Protein AF-A0A9D1PY89-F1 (afdb_monomer)

Sequence (549 aa):
MPAEILEFEKPDEWYIRRSAMWSRRGELSKSLLYAYMTKKDSREARLCKATALYESGNLSPALRMLLPLRAAGDRGGDMYALIVKVLHDMTRFVSAAYFMREAIACGAFPFADGMNEPDDRSSYLRMYNEIRGAYPDNKFASDAPSLLYVLEHTRFGTDESLAAEMLFDDHDFAGSEIMFKATGVLTSDKLVPPLAYKLIETCHGALSDSGDIPRPDVMSALAVALHAAGEEDEARKTAELLAEQELPDDDTDLIKVIAALLSLDMGDEARYFLDELCAIQPTPLVLTIAAEAEINSGDRDAARDRLARCLTVDPDNTVAKYLLKKTASKRMGKAEYSPDLPNKVVRGMYGRVAELIATGRQDDDPASTNETVRYILSRGNISAAVYLAEDGPASGVAEEVFLDYLTDIEGLPSLKRTILYNMFMKKKNDIPLYSFGYVTARAGAHIRGVTETELAAYRYALATYYVYCKEGADIDKVWEDCVGAFRALDISPSDSRTGAAVILALCNADLKCAGMDRSVLYVGSDEKEAGRIVGEVKKYFARKSGGKK

Structure (mmCIF, N/CA/C/O backbone):
data_AF-A0A9D1PY89-F1
#
_entry.id   AF-A0A9D1PY89-F1
#
loop_
_atom_site.group_PDB
_atom_site.id
_atom_site.type_symbol
_atom_site.label_atom_id
_atom_site.label_alt_id
_atom_site.label_comp_id
_atom_site.label_asym_id
_atom_site.label_entity_id
_atom_site.label_seq_id
_atom_site.pdbx_PDB_ins_code
_atom_site.Cartn_x
_atom_site.Cartn_y
_atom_site.Cartn_z
_atom_site.occupancy
_atom_site.B_iso_or_equiv
_atom_site.auth_seq_id
_atom_site.auth_comp_id
_atom_site.auth_asym_id
_atom_site.auth_atom_id
_atom_site.pdbx_PDB_model_num
ATOM 1 N N . MET A 1 1 ? 10.701 -13.874 -34.762 1.00 36.81 1 MET A N 1
ATOM 2 C CA . MET A 1 1 ? 9.355 -14.444 -34.524 1.00 36.81 1 MET A CA 1
ATOM 3 C C . MET A 1 1 ? 8.352 -13.674 -35.373 1.00 36.81 1 MET A C 1
ATOM 5 O O . MET A 1 1 ? 8.531 -12.465 -35.478 1.00 36.81 1 MET A O 1
ATOM 9 N N . PRO A 1 2 ? 7.364 -14.312 -36.025 1.00 37.66 2 PRO A N 1
ATOM 10 C CA . PRO A 1 2 ? 6.300 -13.571 -36.700 1.00 37.66 2 PRO A CA 1
ATOM 11 C C . PRO A 1 2 ? 5.544 -12.715 -35.673 1.00 37.66 2 PRO A C 1
ATOM 13 O O . PRO A 1 2 ? 5.316 -13.165 -34.551 1.00 37.66 2 PRO A O 1
ATOM 16 N N . ALA A 1 3 ? 5.194 -11.481 -36.039 1.00 49.41 3 ALA A N 1
ATOM 17 C CA . ALA A 1 3 ? 4.361 -10.621 -35.207 1.00 49.41 3 ALA A CA 1
ATOM 18 C C . ALA A 1 3 ? 2.976 -11.275 -35.062 1.00 49.41 3 ALA A C 1
ATOM 20 O O . ALA A 1 3 ? 2.198 -11.306 -36.015 1.00 49.41 3 ALA A O 1
ATOM 21 N N . GLU A 1 4 ? 2.693 -11.867 -33.901 1.00 64.38 4 GLU A N 1
ATOM 22 C CA . GLU A 1 4 ? 1.376 -12.438 -33.619 1.00 64.38 4 GLU A CA 1
ATOM 23 C C . GLU A 1 4 ? 0.360 -11.305 -33.428 1.00 64.38 4 GLU A C 1
ATOM 25 O O . GLU A 1 4 ? 0.535 -10.420 -32.589 1.00 64.38 4 GLU A O 1
ATOM 30 N N . ILE A 1 5 ? -0.693 -11.330 -34.247 1.00 68.12 5 ILE A N 1
ATOM 31 C CA . ILE A 1 5 ? -1.754 -10.321 -34.278 1.00 68.12 5 ILE A CA 1
ATOM 32 C C . ILE A 1 5 ? -2.636 -10.489 -33.035 1.00 68.12 5 ILE A C 1
ATOM 34 O O . ILE A 1 5 ? -3.103 -11.592 -32.748 1.00 68.12 5 ILE A O 1
ATOM 38 N N . LEU A 1 6 ? -2.883 -9.395 -32.309 1.00 71.38 6 LEU A N 1
ATOM 39 C CA . LEU A 1 6 ? -3.877 -9.366 -31.235 1.00 71.38 6 LEU A CA 1
ATOM 40 C C . LEU A 1 6 ? -5.269 -9.627 -31.824 1.00 71.38 6 LEU A C 1
ATOM 42 O O . LEU A 1 6 ? -5.711 -8.919 -32.729 1.00 71.38 6 LEU A O 1
ATOM 46 N N . GLU A 1 7 ? -5.960 -10.647 -31.318 1.00 78.06 7 GLU A N 1
ATOM 47 C CA . GLU A 1 7 ? -7.310 -10.981 -31.768 1.00 78.06 7 GLU A CA 1
ATOM 48 C C . GLU A 1 7 ? -8.363 -10.334 -30.863 1.00 78.06 7 GLU A C 1
ATOM 50 O O . GLU A 1 7 ? -8.335 -10.488 -29.641 1.00 78.06 7 GLU A O 1
ATOM 55 N N . PHE A 1 8 ? -9.326 -9.653 -31.484 1.00 81.31 8 PHE A N 1
ATOM 56 C CA . PHE A 1 8 ? -10.421 -8.954 -30.814 1.00 81.31 8 PHE A CA 1
ATOM 57 C C . PHE A 1 8 ? -11.760 -9.677 -31.029 1.00 81.31 8 PHE A C 1
ATOM 59 O O . PHE A 1 8 ? -11.855 -10.654 -31.773 1.00 81.31 8 PHE A O 1
ATOM 66 N N . GLU A 1 9 ? -12.806 -9.186 -30.357 1.00 86.06 9 GLU A N 1
ATOM 67 C CA . GLU A 1 9 ? -14.201 -9.641 -30.509 1.00 86.06 9 GLU A CA 1
ATOM 68 C C . GLU A 1 9 ? -14.460 -11.123 -30.186 1.00 86.06 9 GLU A C 1
ATOM 70 O O . GLU A 1 9 ? -15.436 -11.720 -30.638 1.00 86.06 9 GLU A O 1
ATOM 75 N N . LYS A 1 10 ? -13.618 -11.721 -29.344 1.00 92.06 10 LYS A N 1
ATOM 76 C CA . LYS A 1 10 ? -13.784 -13.094 -28.856 1.00 92.06 10 LYS A CA 1
ATOM 77 C C . LYS A 1 10 ? -14.672 -13.158 -27.599 1.00 92.06 10 LYS A C 1
ATOM 79 O O . LYS A 1 10 ? -14.885 -12.128 -26.952 1.00 92.06 10 LYS A O 1
ATOM 84 N N . PRO A 1 11 ? -15.221 -14.339 -27.256 1.00 92.38 11 PRO A N 1
ATOM 85 C CA . PRO A 1 11 ? -15.918 -14.546 -25.986 1.00 92.38 11 PRO A CA 1
ATOM 86 C C . PRO A 1 11 ? -14.934 -14.636 -24.805 1.00 92.38 11 PRO A C 1
ATOM 88 O O . PRO A 1 11 ? -13.759 -14.961 -24.990 1.00 92.38 11 PRO A O 1
ATOM 91 N N . ASP A 1 12 ? -15.417 -14.392 -23.585 1.00 92.44 12 ASP A N 1
ATOM 92 C CA . ASP A 1 12 ? -14.575 -14.316 -22.380 1.00 92.44 12 ASP A CA 1
ATOM 93 C C . ASP A 1 12 ? -13.802 -15.614 -22.107 1.00 92.44 12 ASP A C 1
ATOM 95 O O . ASP A 1 12 ? -12.630 -15.557 -21.743 1.00 92.44 12 ASP A O 1
ATOM 99 N N . GLU A 1 13 ? -14.375 -16.791 -22.380 1.00 94.69 13 GLU A N 1
ATOM 100 C CA . GLU A 1 13 ? -13.685 -18.076 -22.193 1.00 94.69 13 GLU A CA 1
ATOM 101 C C . GLU A 1 13 ? -12.453 -18.212 -23.104 1.00 94.69 13 GLU A C 1
ATOM 103 O O . GLU A 1 13 ? -11.519 -18.965 -22.816 1.00 94.69 13 GLU A O 1
ATOM 108 N N . TRP A 1 14 ? -12.438 -17.519 -24.245 1.00 94.69 14 TRP A N 1
ATOM 109 C CA . TRP A 1 14 ? -11.259 -17.450 -25.105 1.00 94.69 14 TRP A CA 1
ATOM 110 C C . TRP A 1 14 ? -10.195 -16.529 -24.500 1.00 94.69 14 TRP A C 1
ATOM 112 O O . TRP A 1 14 ? -9.035 -16.934 -24.412 1.00 94.69 14 TRP A O 1
ATOM 122 N N . TYR A 1 15 ? -10.587 -15.343 -24.022 1.00 94.94 15 TYR A N 1
ATOM 123 C CA . TYR A 1 15 ? -9.668 -14.382 -23.404 1.00 94.94 15 TYR A CA 1
ATOM 124 C C . TYR A 1 15 ? -9.028 -14.919 -22.126 1.00 94.94 15 TYR A C 1
ATOM 126 O O . TYR A 1 15 ? -7.812 -14.826 -21.978 1.00 94.94 15 TYR A O 1
ATOM 134 N N . ILE A 1 16 ? -9.810 -15.574 -21.266 1.00 95.25 16 ILE A N 1
ATOM 135 C CA . ILE A 1 16 ? -9.321 -16.220 -20.041 1.00 95.25 16 ILE A CA 1
ATOM 136 C C . ILE A 1 16 ? -8.262 -17.278 -20.382 1.00 95.25 16 ILE A C 1
ATOM 138 O O . ILE A 1 16 ? -7.162 -17.279 -19.828 1.00 95.25 16 ILE A O 1
ATOM 142 N N . ARG A 1 17 ? -8.540 -18.146 -21.367 1.00 94.75 17 ARG A N 1
ATOM 143 C CA . ARG A 1 17 ? -7.570 -19.156 -21.824 1.00 94.75 17 ARG A CA 1
ATOM 144 C C . ARG A 1 17 ? -6.317 -18.535 -22.433 1.00 94.75 17 ARG A C 1
ATOM 146 O O . ARG A 1 17 ? -5.228 -19.083 -22.252 1.00 94.75 17 ARG A O 1
ATOM 153 N N . ARG A 1 18 ? -6.446 -17.418 -23.157 1.00 94.56 18 ARG A N 1
ATOM 154 C CA . ARG A 1 18 ? -5.289 -16.714 -23.719 1.00 94.56 18 ARG A CA 1
ATOM 155 C C . ARG A 1 18 ? -4.444 -16.042 -22.654 1.00 94.56 18 ARG A C 1
ATOM 157 O O . ARG A 1 18 ? -3.231 -16.218 -22.705 1.00 94.56 18 ARG A O 1
ATOM 164 N N . SER A 1 19 ? -5.058 -15.361 -21.693 1.00 94.19 19 SER A N 1
ATOM 165 C CA . SER A 1 19 ? -4.365 -14.768 -20.548 1.00 94.19 19 SER A CA 1
ATOM 166 C C . SER A 1 19 ? -3.511 -15.822 -19.826 1.00 94.19 19 SER A C 1
ATOM 168 O O . SER A 1 19 ? -2.286 -15.708 -19.796 1.00 94.19 19 SER A O 1
ATOM 170 N N . ALA A 1 20 ? -4.114 -16.951 -19.435 1.00 93.56 20 ALA A N 1
ATOM 171 C CA . ALA A 1 20 ? -3.406 -18.053 -18.776 1.00 93.56 20 ALA A CA 1
ATOM 172 C C . ALA A 1 20 ? -2.299 -18.703 -19.634 1.00 93.56 20 ALA A C 1
ATOM 174 O O . ALA A 1 20 ? -1.344 -19.279 -19.112 1.00 93.56 20 ALA A O 1
ATOM 175 N N . MET A 1 21 ? -2.413 -18.681 -20.965 1.00 94.00 21 MET A N 1
ATOM 176 C CA . MET A 1 21 ? -1.333 -19.160 -21.834 1.00 94.00 21 MET A CA 1
ATOM 177 C C . MET A 1 21 ? -0.145 -18.192 -21.838 1.00 94.00 21 MET A C 1
ATOM 179 O O . MET A 1 21 ? 0.995 -18.641 -21.759 1.00 94.00 21 MET A O 1
ATOM 183 N N . TRP A 1 22 ? -0.396 -16.888 -21.956 1.00 92.19 22 TRP A N 1
ATOM 184 C CA . TRP A 1 22 ? 0.674 -15.891 -21.966 1.00 92.19 22 TRP A CA 1
ATOM 185 C C . TRP A 1 22 ? 1.386 -15.806 -20.627 1.00 92.19 22 TRP A C 1
ATOM 187 O O . TRP A 1 22 ? 2.610 -15.725 -20.611 1.00 92.19 22 TRP A O 1
ATOM 197 N N . SER A 1 23 ? 0.638 -15.931 -19.530 1.00 91.06 23 SER A N 1
ATOM 198 C CA . SER A 1 23 ? 1.220 -16.022 -18.195 1.00 91.06 23 SER A CA 1
ATOM 199 C C . SER A 1 23 ? 2.211 -17.187 -18.076 1.00 91.06 23 SER A C 1
ATOM 201 O O . SER A 1 23 ? 3.372 -16.980 -17.746 1.00 91.06 23 SER A O 1
ATOM 203 N N . ARG A 1 24 ? 1.828 -18.394 -18.522 1.00 91.44 24 ARG A N 1
ATOM 204 C CA . ARG A 1 24 ? 2.723 -19.572 -18.572 1.00 91.44 24 ARG A CA 1
ATOM 205 C C . ARG A 1 24 ? 3.983 -19.395 -19.421 1.00 91.44 24 ARG A C 1
ATOM 207 O O . ARG A 1 24 ? 4.936 -20.148 -19.252 1.00 91.44 24 ARG A O 1
ATOM 214 N N . ARG A 1 25 ? 3.972 -18.459 -20.370 1.00 89.56 25 ARG A N 1
ATOM 215 C CA . ARG A 1 25 ? 5.129 -18.118 -21.213 1.00 89.56 25 ARG A CA 1
ATOM 216 C C . ARG A 1 25 ? 5.984 -17.001 -20.621 1.00 89.56 25 ARG A C 1
ATOM 218 O O . ARG A 1 25 ? 6.987 -16.648 -21.227 1.00 89.56 25 ARG A O 1
ATOM 225 N N . GLY A 1 26 ? 5.563 -16.419 -19.503 1.00 84.75 26 GLY A N 1
ATOM 226 C CA . GLY A 1 26 ? 6.211 -15.264 -18.907 1.00 84.75 26 GLY A CA 1
ATOM 227 C C . GLY A 1 26 ? 5.860 -13.922 -19.530 1.00 84.75 26 GLY A C 1
ATOM 228 O O . GLY A 1 26 ? 6.437 -12.904 -19.173 1.00 84.75 26 GLY A O 1
ATOM 229 N N . GLU A 1 27 ? 4.916 -13.881 -20.468 1.00 87.31 27 GLU A N 1
ATOM 230 C CA . GLU A 1 27 ? 4.575 -12.656 -21.191 1.00 87.31 27 GLU A CA 1
ATOM 231 C C . GLU A 1 27 ? 3.452 -11.909 -20.457 1.00 87.31 27 GLU A C 1
ATOM 233 O O . GLU A 1 27 ? 2.311 -11.809 -20.923 1.00 87.31 27 GLU A O 1
ATOM 238 N N . LEU A 1 28 ? 3.785 -11.396 -19.270 1.00 86.25 28 LEU A N 1
ATOM 239 C CA . LEU A 1 28 ? 2.840 -10.864 -18.280 1.00 86.25 28 LEU A CA 1
ATOM 240 C C . LEU A 1 28 ? 2.050 -9.653 -18.794 1.00 86.25 28 LEU A C 1
ATOM 242 O O . LEU A 1 28 ? 0.839 -9.574 -18.593 1.00 86.25 28 LEU A O 1
ATOM 246 N N . SER A 1 29 ? 2.687 -8.764 -19.564 1.00 82.94 29 SER A N 1
ATOM 247 C CA . SER A 1 29 ? 1.995 -7.633 -20.205 1.00 82.94 29 SER A CA 1
ATOM 248 C C . SER A 1 29 ? 0.890 -8.093 -21.170 1.00 82.94 29 SER A C 1
ATOM 250 O O . SER A 1 29 ? -0.189 -7.501 -21.214 1.00 82.94 29 SER A O 1
ATOM 252 N N . LYS A 1 30 ? 1.111 -9.185 -21.920 1.00 87.25 30 LYS A N 1
ATOM 253 C CA . LYS A 1 30 ? 0.075 -9.766 -22.791 1.00 87.25 30 LYS A CA 1
ATOM 254 C C . LYS A 1 30 ? -0.987 -10.494 -21.977 1.00 87.25 30 LYS A C 1
ATOM 256 O O . LYS A 1 30 ? -2.167 -10.391 -22.307 1.00 87.25 30 LYS A O 1
ATOM 261 N N . SER A 1 31 ? -0.587 -11.205 -20.922 1.00 91.06 31 SER A N 1
ATOM 262 C CA . SER A 1 31 ? -1.520 -11.854 -19.994 1.00 91.06 31 SER A CA 1
ATOM 263 C C . SER A 1 31 ? -2.537 -10.856 -19.432 1.00 91.06 31 SER A C 1
ATOM 265 O O . SER A 1 31 ? -3.744 -11.099 -19.530 1.00 91.06 31 SER A O 1
ATOM 267 N N . LEU A 1 32 ? -2.050 -9.711 -18.937 1.00 89.94 32 LEU A N 1
ATOM 268 C CA . LEU A 1 32 ? -2.864 -8.599 -18.451 1.00 89.94 32 LEU A CA 1
ATOM 269 C C . LEU A 1 32 ? -3.794 -8.069 -19.538 1.00 89.94 32 LEU A C 1
ATOM 271 O O . LEU A 1 32 ? -5.003 -8.019 -19.327 1.00 89.94 32 LEU A O 1
ATOM 275 N N . LEU A 1 33 ? -3.259 -7.738 -20.718 1.00 88.81 33 LEU A N 1
ATOM 276 C CA . LEU A 1 33 ? -4.064 -7.216 -21.822 1.00 88.81 33 LEU A CA 1
ATOM 277 C C . LEU A 1 33 ? -5.269 -8.121 -22.116 1.00 88.81 33 LEU A C 1
ATOM 279 O O . LEU A 1 33 ? -6.405 -7.654 -22.121 1.00 88.81 33 LEU A O 1
ATOM 283 N N . TYR A 1 34 ? -5.042 -9.426 -22.288 1.00 92.25 34 TYR A N 1
ATOM 284 C CA . TYR A 1 34 ? -6.128 -10.368 -22.557 1.00 92.25 34 TYR A CA 1
ATOM 285 C C . TYR A 1 34 ? -7.099 -10.520 -21.381 1.00 92.25 34 TYR A C 1
ATOM 287 O O . TYR A 1 34 ? -8.301 -10.644 -21.614 1.00 92.25 34 TYR A O 1
ATOM 295 N N . ALA A 1 35 ? -6.631 -10.462 -20.132 1.00 93.19 35 ALA A N 1
ATOM 296 C CA . ALA A 1 35 ? -7.520 -10.492 -18.972 1.00 93.19 35 ALA A CA 1
ATOM 297 C C . ALA A 1 35 ? -8.470 -9.279 -18.955 1.00 93.19 35 ALA A C 1
ATOM 299 O O . ALA A 1 35 ? -9.673 -9.433 -18.725 1.00 93.19 35 ALA A O 1
ATOM 300 N N . TYR A 1 36 ? -7.968 -8.084 -19.279 1.00 90.75 36 TYR A N 1
ATOM 301 C CA . TYR A 1 36 ? -8.766 -6.855 -19.344 1.00 90.75 36 TYR A CA 1
ATOM 302 C C . TYR A 1 36 ? -9.699 -6.779 -20.561 1.00 90.75 36 TYR A C 1
ATOM 304 O O . TYR A 1 36 ? -10.671 -6.027 -20.529 1.00 90.75 36 TYR A O 1
ATOM 312 N N . MET A 1 37 ? -9.479 -7.596 -21.595 1.00 91.00 37 MET A N 1
ATOM 313 C CA . MET A 1 37 ? -10.398 -7.719 -22.737 1.00 91.00 37 MET A CA 1
ATOM 314 C C . MET A 1 37 ? -11.678 -8.507 -22.422 1.00 91.00 37 MET A C 1
ATOM 316 O O . MET A 1 37 ? -12.607 -8.504 -23.236 1.00 91.00 37 MET A O 1
ATOM 320 N N . THR A 1 38 ? -11.756 -9.167 -21.261 1.00 91.19 38 THR A N 1
ATOM 321 C CA . THR A 1 38 ? -12.995 -9.816 -20.811 1.00 91.19 38 THR A CA 1
ATOM 322 C C . THR A 1 38 ? -14.087 -8.776 -20.546 1.00 91.19 38 THR A C 1
ATOM 324 O O . THR A 1 38 ? -13.868 -7.756 -19.884 1.00 91.19 38 THR A O 1
ATOM 327 N N . LYS A 1 39 ? -15.275 -9.028 -21.101 1.00 85.31 39 LYS A N 1
ATOM 328 C CA . LYS A 1 39 ? -16.380 -8.062 -21.162 1.00 85.31 39 LYS A CA 1
ATOM 329 C C . LYS A 1 39 ? -17.374 -8.225 -20.023 1.00 85.31 39 LYS A C 1
ATOM 331 O O . LYS A 1 39 ? -17.983 -7.239 -19.613 1.00 85.31 39 LYS A O 1
ATOM 336 N N . LYS A 1 40 ? -17.600 -9.456 -19.554 1.00 83.25 40 LYS A N 1
ATOM 337 C CA . LYS A 1 40 ? -18.542 -9.713 -18.465 1.00 83.25 40 LYS A CA 1
ATOM 338 C C . LYS A 1 40 ? -17.882 -9.480 -17.122 1.00 83.25 40 LYS A C 1
ATOM 340 O O . LYS A 1 40 ? -16.696 -9.721 -16.924 1.00 83.25 40 LYS A O 1
ATOM 345 N N . ASP A 1 41 ? -18.723 -9.114 -16.172 1.00 85.00 41 ASP A N 1
ATOM 346 C CA . ASP A 1 41 ? -18.362 -9.003 -14.770 1.00 85.00 41 ASP A CA 1
ATOM 347 C C . ASP A 1 41 ? -18.603 -10.331 -14.024 1.00 85.00 41 ASP A C 1
ATOM 349 O O . ASP A 1 41 ? -19.161 -10.366 -12.929 1.00 85.00 41 ASP A O 1
ATOM 353 N N . SER A 1 42 ? -18.271 -11.457 -14.671 1.00 91.50 42 SER A N 1
ATOM 354 C CA . SER A 1 42 ? -18.442 -12.785 -14.076 1.00 91.50 42 SER A CA 1
ATOM 355 C C . SER A 1 42 ? -17.345 -13.071 -13.052 1.00 91.50 42 SER A C 1
ATOM 357 O O . SER A 1 42 ? -16.268 -12.467 -13.076 1.00 91.50 42 SER A O 1
ATOM 359 N N . ARG A 1 43 ? -17.600 -14.044 -12.173 1.00 93.81 43 ARG A N 1
ATOM 360 C CA . ARG A 1 43 ? -16.621 -14.539 -11.201 1.00 93.81 43 ARG A CA 1
ATOM 361 C C . ARG A 1 43 ? -15.310 -14.942 -11.881 1.00 93.81 43 ARG A C 1
ATOM 363 O O . ARG A 1 43 ? -14.239 -14.532 -11.451 1.00 93.81 43 ARG A O 1
ATOM 370 N N . GLU A 1 44 ? -15.397 -15.703 -12.968 1.00 94.00 44 GLU A N 1
ATOM 371 C CA . GLU A 1 44 ? -14.249 -16.210 -13.727 1.00 94.00 44 GLU A CA 1
ATOM 372 C C . GLU A 1 44 ? -13.459 -15.078 -14.386 1.00 94.00 44 GLU A C 1
ATOM 374 O O . GLU A 1 44 ? -12.231 -15.094 -14.368 1.00 94.00 44 GLU A O 1
ATOM 379 N N . ALA A 1 45 ? -14.150 -14.076 -14.940 1.00 93.44 45 ALA A N 1
ATOM 380 C CA . ALA A 1 45 ? -13.505 -12.915 -15.542 1.00 93.44 45 ALA A CA 1
ATOM 381 C C . ALA A 1 45 ? -12.762 -12.078 -14.489 1.00 93.44 45 ALA A C 1
ATOM 383 O O . ALA A 1 45 ? -11.607 -11.706 -14.703 1.00 93.44 45 ALA A O 1
ATOM 384 N N . ARG A 1 46 ? -13.380 -11.833 -13.324 1.00 94.00 46 ARG A N 1
ATOM 385 C CA . ARG A 1 46 ? -12.737 -11.126 -12.203 1.00 94.00 46 ARG A CA 1
ATOM 386 C C . ARG A 1 46 ? -11.534 -11.891 -11.656 1.00 94.00 46 ARG A C 1
ATOM 388 O O . ARG A 1 46 ? -10.475 -11.294 -11.487 1.00 94.00 46 ARG A O 1
ATOM 395 N N . LEU A 1 47 ? -11.661 -13.203 -11.445 1.00 95.56 47 LEU A N 1
ATOM 396 C CA . LEU A 1 47 ? -10.544 -14.040 -10.999 1.00 95.56 47 LEU A CA 1
ATOM 397 C C . LEU A 1 47 ? -9.412 -14.091 -12.024 1.00 95.56 47 LEU A C 1
ATOM 399 O O . LEU A 1 47 ? -8.249 -14.032 -11.636 1.00 95.56 47 LEU A O 1
ATOM 403 N N . CYS A 1 48 ? -9.722 -14.131 -13.322 1.00 95.44 48 CYS A N 1
ATOM 404 C CA . CYS A 1 48 ? -8.711 -14.054 -14.375 1.00 95.44 48 CYS A CA 1
ATOM 405 C C . CYS A 1 48 ? -7.928 -12.734 -14.314 1.00 95.44 48 CYS A C 1
ATOM 407 O O . CYS A 1 48 ? -6.701 -12.757 -14.393 1.00 95.44 48 CYS A O 1
ATOM 409 N N . LYS A 1 49 ? -8.614 -11.594 -14.150 1.00 95.31 49 LYS A N 1
ATOM 410 C CA . LYS A 1 49 ? -7.958 -10.283 -14.002 1.00 95.31 49 LYS A CA 1
ATOM 411 C C . LYS A 1 49 ? -7.106 -10.223 -12.737 1.00 95.31 49 LYS A C 1
ATOM 413 O O . LYS A 1 49 ? -5.938 -9.863 -12.824 1.00 95.31 49 LYS A O 1
ATOM 418 N N . ALA A 1 50 ? -7.651 -10.645 -11.597 1.00 95.94 50 ALA A N 1
ATOM 419 C CA . ALA A 1 50 ? -6.922 -10.676 -10.332 1.00 95.94 50 ALA A CA 1
ATOM 420 C C . ALA A 1 50 ? -5.677 -11.575 -10.396 1.00 95.94 50 ALA A C 1
ATOM 422 O O . ALA A 1 50 ? -4.623 -11.194 -9.900 1.00 95.94 50 ALA A O 1
ATOM 423 N N . THR A 1 51 ? -5.776 -12.737 -11.051 1.00 96.31 51 THR A N 1
ATOM 424 C CA . THR A 1 51 ? -4.644 -13.659 -11.237 1.00 96.31 51 THR A CA 1
ATOM 425 C C . THR A 1 51 ? -3.562 -13.024 -12.105 1.00 96.31 51 THR A C 1
ATOM 427 O O . THR A 1 51 ? -2.401 -13.015 -11.716 1.00 96.31 51 THR A O 1
ATOM 430 N N . ALA A 1 52 ? -3.935 -12.423 -13.240 1.00 94.88 52 ALA A N 1
ATOM 431 C CA . ALA A 1 52 ? -2.974 -11.754 -14.114 1.00 94.88 52 ALA A CA 1
ATOM 432 C C . ALA A 1 52 ? -2.295 -10.555 -13.425 1.00 94.88 52 ALA A C 1
ATOM 434 O O . ALA A 1 52 ? -1.105 -10.319 -13.633 1.00 94.88 52 ALA A O 1
ATOM 435 N N . LEU A 1 53 ? -3.023 -9.811 -12.585 1.00 95.44 53 LEU A N 1
ATOM 436 C CA . LEU A 1 53 ? -2.462 -8.739 -11.757 1.00 95.44 53 LEU A CA 1
ATOM 437 C C . LEU A 1 53 ? -1.485 -9.287 -10.714 1.00 95.44 53 LEU A C 1
ATOM 439 O O . LEU A 1 53 ? -0.362 -8.804 -10.623 1.00 95.44 53 LEU A O 1
ATOM 443 N N . TYR A 1 54 ? -1.867 -10.335 -9.988 1.00 95.69 54 TYR A N 1
ATOM 444 C CA . TYR A 1 54 ? -0.996 -10.994 -9.018 1.00 95.69 54 TYR A CA 1
ATOM 445 C C . TYR A 1 54 ? 0.313 -11.491 -9.651 1.00 95.69 54 TYR A C 1
ATOM 447 O O . TYR A 1 54 ? 1.401 -11.158 -9.184 1.00 95.69 54 TYR A O 1
ATOM 455 N N . GLU A 1 55 ? 0.214 -12.233 -10.756 1.00 93.31 55 GLU A N 1
ATOM 456 C CA . GLU A 1 55 ? 1.368 -12.821 -11.448 1.00 93.31 55 GLU A CA 1
ATOM 457 C C . GLU A 1 55 ? 2.310 -11.760 -12.044 1.00 93.31 55 GLU A C 1
ATOM 459 O O . GLU A 1 55 ? 3.487 -12.042 -12.245 1.00 93.31 55 GLU A O 1
ATOM 464 N N . SER A 1 56 ? 1.812 -10.542 -12.294 1.00 91.25 56 SER A N 1
ATOM 465 C CA . SER A 1 56 ? 2.574 -9.391 -12.810 1.00 91.25 56 SER A CA 1
ATOM 466 C C . SER A 1 56 ? 3.065 -8.415 -11.737 1.00 91.25 56 SER A C 1
ATOM 468 O O . SER A 1 56 ? 3.509 -7.318 -12.070 1.00 91.25 56 SER A O 1
ATOM 470 N N . GLY A 1 57 ? 2.950 -8.786 -10.459 1.00 91.75 57 GLY A N 1
ATOM 471 C CA . GLY A 1 57 ? 3.404 -7.971 -9.331 1.00 91.75 57 GLY A CA 1
ATOM 472 C C . GLY A 1 57 ? 2.475 -6.810 -8.960 1.00 91.75 57 GLY A C 1
ATOM 473 O O . GLY A 1 57 ? 2.817 -5.984 -8.119 1.00 91.75 57 GLY A O 1
ATOM 474 N N . ASN A 1 58 ? 1.272 -6.751 -9.534 1.00 93.56 58 ASN A N 1
ATOM 475 C CA . ASN A 1 58 ? 0.264 -5.725 -9.269 1.00 93.56 58 ASN A CA 1
ATOM 476 C C . ASN A 1 58 ? -0.602 -6.090 -8.056 1.00 93.56 58 ASN A C 1
ATOM 478 O O . ASN A 1 58 ? -1.807 -6.328 -8.178 1.00 93.56 58 ASN A O 1
ATOM 482 N N . LEU A 1 59 ? 0.032 -6.147 -6.882 1.00 94.50 59 LEU A N 1
ATOM 483 C CA . LEU A 1 59 ? -0.547 -6.716 -5.662 1.00 94.50 59 LEU A CA 1
ATOM 484 C C . LEU A 1 59 ? -1.788 -5.953 -5.162 1.00 94.50 59 LEU A C 1
ATOM 486 O O . LEU A 1 59 ? -2.851 -6.557 -5.012 1.00 94.50 59 LEU A O 1
ATOM 490 N N . SER A 1 60 ? -1.705 -4.630 -4.976 1.00 91.88 60 SER A N 1
ATOM 491 C CA . SER A 1 60 ? -2.847 -3.823 -4.511 1.00 91.88 60 SER A CA 1
ATOM 492 C C . SER A 1 60 ? -4.034 -3.853 -5.491 1.00 91.88 60 SER A C 1
ATOM 494 O O . SER A 1 60 ? -5.157 -4.131 -5.057 1.00 91.88 60 SER A O 1
ATOM 496 N N . PRO A 1 61 ? -3.847 -3.663 -6.820 1.00 93.19 61 PRO A N 1
ATOM 497 C CA . PRO A 1 61 ? -4.931 -3.855 -7.787 1.00 93.19 61 PRO A CA 1
ATOM 498 C C . PRO A 1 61 ? -5.540 -5.264 -7.766 1.00 93.19 61 PRO A C 1
ATOM 500 O O . PRO A 1 61 ? -6.763 -5.395 -7.844 1.00 93.19 61 PRO A O 1
ATOM 503 N N . ALA A 1 62 ? -4.724 -6.318 -7.623 1.00 95.44 62 ALA A N 1
ATOM 504 C CA . ALA A 1 62 ? -5.223 -7.689 -7.516 1.00 95.44 62 ALA A CA 1
ATOM 505 C C . ALA A 1 62 ? -6.140 -7.850 -6.295 1.00 95.44 62 ALA A C 1
ATOM 507 O O . ALA A 1 62 ? -7.252 -8.371 -6.416 1.00 95.44 62 ALA A O 1
ATOM 508 N N . LEU A 1 63 ? -5.720 -7.337 -5.135 1.00 94.88 63 LEU A N 1
ATOM 509 C CA . LEU A 1 63 ? -6.501 -7.391 -3.901 1.00 94.88 63 LEU A CA 1
ATOM 510 C C . LEU A 1 63 ? -7.843 -6.654 -4.036 1.00 94.88 63 LEU A C 1
ATOM 512 O O . LEU A 1 63 ? -8.885 -7.210 -3.680 1.00 94.88 63 LEU A O 1
ATOM 516 N N . ARG A 1 64 ? -7.848 -5.452 -4.631 1.00 91.31 64 ARG A N 1
ATOM 517 C CA . ARG A 1 64 ? -9.076 -4.673 -4.892 1.00 91.31 64 ARG A CA 1
ATOM 518 C C . ARG A 1 64 ? -10.081 -5.408 -5.779 1.00 91.31 64 ARG A C 1
ATOM 520 O O . ARG A 1 64 ? -11.279 -5.174 -5.651 1.00 91.31 64 ARG A O 1
ATOM 527 N N . MET A 1 65 ? -9.629 -6.307 -6.655 1.00 91.50 65 MET A N 1
ATOM 528 C CA . MET A 1 65 ? -10.526 -7.147 -7.457 1.00 91.50 65 MET A CA 1
ATOM 529 C C . MET A 1 65 ? -11.093 -8.342 -6.680 1.00 91.50 65 MET A C 1
ATOM 531 O O . MET A 1 65 ? -12.206 -8.790 -6.970 1.00 91.50 65 MET A O 1
ATOM 535 N N . LEU A 1 66 ? -10.355 -8.857 -5.695 1.00 95.06 66 LEU A N 1
ATOM 536 C CA . LEU A 1 66 ? -10.717 -10.063 -4.946 1.00 95.06 66 LEU A CA 1
ATOM 537 C C . LEU A 1 66 ? -11.670 -9.784 -3.783 1.00 95.06 66 LEU A C 1
ATOM 539 O O . LEU A 1 66 ? -12.630 -10.529 -3.581 1.00 95.06 66 LEU A O 1
ATOM 543 N N . LEU A 1 67 ? -11.450 -8.702 -3.034 1.00 92.88 67 LEU A N 1
ATOM 544 C CA . LEU A 1 67 ? -12.271 -8.384 -1.861 1.00 92.88 67 LEU A CA 1
ATOM 545 C C . LEU A 1 67 ? -13.771 -8.222 -2.185 1.00 92.88 67 LEU A C 1
ATOM 547 O O . LEU A 1 67 ? -14.589 -8.750 -1.424 1.00 92.88 67 LEU A O 1
ATOM 551 N N . PRO A 1 68 ? -14.179 -7.611 -3.318 1.00 91.44 68 PRO A N 1
ATOM 552 C CA . PRO A 1 68 ? -15.584 -7.569 -3.717 1.00 91.44 68 PRO A CA 1
ATOM 553 C C . PRO A 1 68 ? -16.199 -8.948 -3.987 1.00 91.44 68 PRO A C 1
ATOM 555 O O . PRO A 1 68 ? -17.388 -9.129 -3.733 1.00 91.44 68 PRO A O 1
ATOM 558 N N . LEU A 1 69 ? -15.428 -9.930 -4.478 1.00 92.75 69 LEU A N 1
ATOM 559 C CA . LEU A 1 69 ? -15.919 -11.308 -4.648 1.00 92.75 69 LEU A CA 1
ATOM 560 C C . LEU A 1 69 ? -16.223 -11.940 -3.285 1.00 92.75 69 LEU A C 1
ATOM 562 O O . LEU A 1 69 ? -17.322 -12.455 -3.071 1.00 92.75 69 LEU A O 1
ATOM 566 N N . ARG A 1 70 ? -15.289 -11.822 -2.333 1.00 93.44 70 ARG A N 1
ATOM 567 C CA . ARG A 1 70 ? -15.480 -12.286 -0.950 1.00 93.44 70 ARG A CA 1
ATOM 568 C C . ARG A 1 70 ? -16.690 -11.620 -0.291 1.00 93.44 70 ARG A C 1
ATOM 570 O O . ARG A 1 70 ? -17.485 -12.301 0.364 1.00 93.44 70 ARG A O 1
ATOM 577 N N . ALA A 1 71 ? -16.847 -10.306 -0.472 1.00 89.69 71 ALA A N 1
ATOM 578 C CA . ALA A 1 71 ? -17.968 -9.530 0.063 1.00 89.69 71 ALA A CA 1
ATOM 579 C C . ALA A 1 71 ? -19.317 -9.929 -0.562 1.00 89.69 71 ALA A C 1
ATOM 581 O O . ALA A 1 71 ? -20.326 -9.961 0.139 1.00 89.69 71 ALA A O 1
ATOM 582 N N . ALA A 1 72 ? -19.330 -10.314 -1.842 1.00 91.44 72 ALA A N 1
ATOM 583 C CA . ALA A 1 72 ? -20.508 -10.843 -2.534 1.00 91.44 72 ALA A CA 1
ATOM 584 C C . ALA A 1 72 ? -20.882 -12.284 -2.121 1.00 91.44 72 ALA A C 1
ATOM 586 O O . ALA A 1 72 ? -21.837 -12.847 -2.654 1.00 91.44 72 ALA A O 1
ATOM 587 N N . GLY A 1 73 ? -20.156 -12.882 -1.170 1.00 92.19 73 GLY A N 1
ATOM 588 C CA . GLY A 1 73 ? -20.440 -14.216 -0.647 1.00 92.19 73 GLY A CA 1
ATOM 589 C C . GLY A 1 73 ? -19.742 -15.351 -1.392 1.00 92.19 73 GLY A C 1
ATOM 590 O O . GLY A 1 73 ? -20.079 -16.506 -1.150 1.00 92.19 73 GLY A O 1
ATOM 591 N N . ASP A 1 74 ? -18.773 -15.062 -2.268 1.00 93.56 74 ASP A N 1
ATOM 592 C CA . ASP A 1 74 ? -17.936 -16.107 -2.862 1.00 93.56 74 ASP A CA 1
ATOM 593 C C . ASP A 1 74 ? -17.146 -16.825 -1.757 1.00 93.56 74 ASP A C 1
ATOM 595 O O . ASP A 1 74 ? -16.559 -16.191 -0.873 1.00 93.56 74 ASP A O 1
ATOM 599 N N . ARG A 1 75 ? -17.181 -18.159 -1.788 1.00 94.50 75 ARG A N 1
ATOM 600 C CA . ARG A 1 75 ? -16.478 -19.051 -0.857 1.00 94.50 75 ARG A CA 1
ATOM 601 C C . ARG A 1 75 ? -15.582 -20.060 -1.581 1.00 94.50 75 ARG A C 1
ATOM 603 O O . ARG A 1 75 ? -15.219 -21.084 -1.015 1.00 94.50 75 ARG A O 1
ATOM 610 N N . GLY A 1 76 ? -15.250 -19.802 -2.845 1.00 95.69 76 GLY A N 1
ATOM 611 C CA . GLY A 1 76 ? -14.342 -20.644 -3.615 1.00 95.69 76 GLY A CA 1
ATOM 612 C C . GLY A 1 76 ? -12.917 -20.589 -3.071 1.00 95.69 76 GLY A C 1
ATOM 613 O O . GLY A 1 76 ? -12.399 -19.521 -2.739 1.00 95.69 76 GLY A O 1
ATOM 614 N N . GLY A 1 77 ? -12.275 -21.754 -2.982 1.00 97.00 77 GLY A N 1
ATOM 615 C CA . GLY A 1 77 ? -10.911 -21.856 -2.471 1.00 97.00 77 GLY A CA 1
ATOM 616 C C . GLY A 1 77 ? -9.857 -21.221 -3.378 1.00 97.00 77 GLY A C 1
ATOM 617 O O . GLY A 1 77 ? -8.873 -20.706 -2.871 1.00 97.00 77 GLY A O 1
ATOM 618 N N . ASP A 1 78 ? -10.086 -21.153 -4.689 1.00 96.69 78 ASP A N 1
ATOM 619 C CA . ASP A 1 78 ? -9.259 -20.402 -5.647 1.00 96.69 78 ASP A CA 1
ATOM 620 C C . ASP A 1 78 ? -9.201 -18.899 -5.314 1.00 96.69 78 ASP A C 1
ATOM 622 O O . ASP A 1 78 ? -8.130 -18.294 -5.341 1.00 96.69 78 ASP A O 1
ATOM 626 N N . MET A 1 79 ? -10.338 -18.310 -4.936 1.00 97.31 79 MET A N 1
ATOM 627 C CA . MET A 1 79 ? -10.440 -16.905 -4.539 1.00 97.31 79 MET A CA 1
ATOM 628 C C . MET A 1 79 ? -9.692 -16.639 -3.224 1.00 97.31 79 MET A C 1
ATOM 630 O O . MET A 1 79 ? -8.836 -15.753 -3.183 1.00 97.31 79 MET A O 1
ATOM 634 N N . TYR A 1 80 ? -9.938 -17.436 -2.175 1.00 97.81 80 TYR A N 1
ATOM 635 C CA . TYR A 1 80 ? -9.218 -17.291 -0.902 1.00 97.81 80 TYR A CA 1
ATOM 636 C C . TYR A 1 80 ? -7.720 -17.570 -1.046 1.00 97.81 80 TYR A C 1
ATOM 638 O O . TYR A 1 80 ? -6.912 -16.838 -0.478 1.00 97.81 80 TYR A O 1
ATOM 646 N N . ALA A 1 81 ? -7.333 -18.588 -1.819 1.00 98.06 81 ALA A N 1
ATOM 647 C CA . ALA A 1 81 ? -5.931 -18.897 -2.078 1.00 98.06 81 ALA A CA 1
ATOM 648 C C . ALA A 1 81 ? -5.216 -17.707 -2.720 1.00 98.06 81 ALA A C 1
ATOM 650 O O . ALA A 1 81 ? -4.114 -17.355 -2.302 1.00 98.06 81 ALA A O 1
ATOM 651 N N . LEU A 1 82 ? -5.852 -17.052 -3.695 1.00 97.88 82 LEU A N 1
ATOM 652 C CA . LEU A 1 82 ? -5.272 -15.890 -4.351 1.00 97.88 82 LEU A CA 1
ATOM 653 C C . LEU A 1 82 ? -5.193 -14.671 -3.418 1.00 97.88 82 LEU A C 1
ATOM 655 O O . LEU A 1 82 ? -4.157 -14.016 -3.401 1.00 97.88 82 LEU A O 1
ATOM 659 N N . ILE A 1 83 ? -6.212 -14.408 -2.584 1.00 97.81 83 ILE A N 1
ATOM 660 C CA . ILE A 1 83 ? -6.138 -13.359 -1.544 1.00 97.81 83 ILE A CA 1
ATOM 661 C C . ILE A 1 83 ? -4.945 -13.608 -0.616 1.00 97.81 83 ILE A C 1
ATOM 663 O O . ILE A 1 83 ? -4.145 -12.706 -0.378 1.00 97.81 83 ILE A O 1
ATOM 667 N N . VAL A 1 84 ? -4.808 -14.836 -0.109 1.00 97.44 84 VAL A N 1
ATOM 668 C CA . VAL A 1 84 ? -3.737 -15.210 0.821 1.00 97.44 84 VAL A CA 1
ATOM 669 C C . VAL A 1 84 ? -2.357 -15.011 0.194 1.00 97.44 84 VAL A C 1
ATOM 671 O O . VAL A 1 84 ? -1.469 -14.482 0.856 1.00 97.44 84 VAL A O 1
ATOM 674 N N . LYS A 1 85 ? -2.172 -15.393 -1.073 1.00 97.19 85 LYS A N 1
ATOM 675 C CA . LYS A 1 85 ? -0.909 -15.208 -1.802 1.00 97.19 85 LYS A CA 1
ATOM 676 C C . LYS A 1 85 ? -0.581 -13.748 -2.077 1.00 97.19 85 LYS A C 1
ATOM 678 O O . LYS A 1 85 ? 0.551 -13.333 -1.855 1.00 97.19 85 LYS A O 1
ATOM 683 N N . VAL A 1 86 ? -1.570 -12.965 -2.509 1.00 96.94 86 VAL A N 1
ATOM 684 C CA . VAL A 1 86 ? -1.411 -11.519 -2.704 1.00 96.94 86 VAL A CA 1
ATOM 685 C C . VAL A 1 86 ? -0.966 -10.872 -1.393 1.00 96.94 86 VAL A C 1
ATOM 687 O O . VAL A 1 86 ? 0.038 -10.171 -1.370 1.00 96.94 86 VAL A O 1
ATOM 690 N N . LEU A 1 87 ? -1.647 -11.172 -0.283 1.00 95.06 87 LEU A N 1
ATOM 691 C CA . LEU A 1 87 ? -1.294 -10.635 1.032 1.00 95.06 87 LEU A CA 1
ATOM 692 C C . LEU A 1 87 ? 0.070 -11.128 1.529 1.00 95.06 87 LEU A C 1
ATOM 694 O O . LEU A 1 87 ? 0.804 -10.346 2.122 1.00 95.06 87 LEU A O 1
ATOM 698 N N . HIS A 1 88 ? 0.433 -12.387 1.271 1.00 93.88 88 HIS A N 1
ATOM 699 C CA . HIS A 1 88 ? 1.764 -12.914 1.581 1.00 93.88 88 HIS A CA 1
ATOM 700 C C . HIS A 1 88 ? 2.864 -12.118 0.872 1.00 93.88 88 HIS A C 1
ATOM 702 O O . HIS A 1 88 ? 3.832 -11.710 1.510 1.00 93.88 88 HIS A O 1
ATOM 708 N N . ASP A 1 89 ? 2.692 -11.844 -0.421 1.00 93.44 89 ASP A N 1
ATOM 709 C CA . ASP A 1 89 ? 3.663 -11.081 -1.210 1.00 93.44 89 ASP A CA 1
ATOM 710 C C . ASP A 1 89 ? 3.656 -9.587 -0.855 1.00 93.44 89 ASP A C 1
ATOM 712 O O . ASP A 1 89 ? 4.685 -8.925 -0.914 1.00 93.44 89 ASP A O 1
ATOM 716 N N . MET A 1 90 ? 2.529 -9.061 -0.372 1.00 92.25 90 MET A N 1
ATOM 717 C CA . MET A 1 90 ? 2.467 -7.742 0.271 1.00 92.25 90 MET A CA 1
ATOM 718 C C . MET A 1 90 ? 3.084 -7.749 1.675 1.00 92.25 90 MET A C 1
ATOM 720 O O . MET A 1 90 ? 3.072 -6.719 2.345 1.00 92.25 90 MET A O 1
ATOM 724 N N . THR A 1 91 ? 3.588 -8.892 2.158 1.00 91.06 91 THR A N 1
ATOM 725 C CA . THR A 1 91 ? 4.103 -9.116 3.522 1.00 91.06 91 THR A CA 1
ATOM 726 C C . THR A 1 91 ? 3.083 -8.838 4.634 1.00 91.06 91 THR A C 1
ATOM 728 O O . THR A 1 91 ? 3.435 -8.602 5.789 1.00 91.06 91 THR A O 1
ATOM 731 N N . ARG A 1 92 ? 1.791 -8.905 4.288 1.00 89.62 92 ARG A N 1
ATOM 732 C CA . ARG A 1 92 ? 0.651 -8.690 5.182 1.00 89.62 92 ARG A CA 1
ATOM 733 C C . ARG A 1 92 ? 0.190 -9.985 5.832 1.00 89.62 92 ARG A C 1
ATOM 735 O O . ARG A 1 92 ? -0.879 -10.522 5.530 1.00 89.62 92 ARG A O 1
ATOM 742 N N . PHE A 1 93 ? 1.052 -10.546 6.671 1.00 90.06 93 PHE A N 1
ATOM 743 C CA . PHE A 1 93 ? 0.900 -11.918 7.130 1.00 90.06 93 PHE A CA 1
ATOM 744 C C . PHE A 1 93 ? -0.242 -12.115 8.125 1.00 90.06 93 PHE A C 1
ATOM 746 O O . PHE A 1 93 ? -0.930 -13.137 8.068 1.00 90.06 93 PHE A O 1
ATOM 753 N N . VAL A 1 94 ? -0.496 -11.131 8.990 1.00 87.19 94 VAL A N 1
ATOM 754 C CA . VAL A 1 94 ? -1.635 -11.169 9.915 1.00 87.19 94 VAL A CA 1
ATOM 755 C C . VAL A 1 94 ? -2.953 -11.200 9.143 1.00 87.19 94 VAL A C 1
ATOM 757 O O . VAL A 1 94 ? -3.817 -12.038 9.421 1.00 87.19 94 VAL A O 1
ATOM 760 N N . SER A 1 95 ? -3.084 -10.331 8.144 1.00 90.44 95 SER A N 1
ATOM 761 C CA . SER A 1 95 ? -4.222 -10.318 7.230 1.00 90.44 95 SER A CA 1
ATOM 762 C C . SER A 1 95 ? -4.338 -11.617 6.429 1.00 90.44 95 SER A C 1
ATOM 764 O O . SER A 1 95 ? -5.424 -12.188 6.331 1.00 90.44 95 SER A O 1
ATOM 766 N N . ALA A 1 96 ? -3.232 -12.151 5.906 1.00 94.19 96 ALA A N 1
ATOM 767 C CA . ALA A 1 96 ? -3.245 -13.436 5.208 1.00 94.19 96 ALA A CA 1
ATOM 768 C C . ALA A 1 96 ? -3.757 -14.570 6.118 1.00 94.19 96 ALA A C 1
ATOM 770 O O . ALA A 1 96 ? -4.607 -15.358 5.704 1.00 94.19 96 ALA A O 1
ATOM 771 N N . ALA A 1 97 ? -3.306 -14.622 7.375 1.00 92.44 97 ALA A N 1
ATOM 772 C CA . ALA A 1 97 ? -3.765 -15.602 8.357 1.00 92.44 97 ALA A CA 1
ATOM 773 C C . ALA A 1 97 ? -5.256 -15.444 8.703 1.00 92.44 97 ALA A C 1
ATOM 775 O O . ALA A 1 97 ? -5.951 -16.447 8.866 1.00 92.44 97 ALA A O 1
ATOM 776 N N . TYR A 1 98 ? -5.776 -14.211 8.757 1.00 91.94 98 TYR A N 1
ATOM 777 C CA . TYR A 1 98 ? -7.217 -13.967 8.887 1.00 91.94 98 TYR A CA 1
ATOM 778 C C . TYR A 1 98 ? -8.006 -14.645 7.755 1.00 91.94 98 TYR A C 1
ATOM 780 O O . TYR A 1 98 ? -8.948 -15.390 8.029 1.00 91.94 98 TYR A O 1
ATOM 788 N N . PHE A 1 99 ? -7.590 -14.466 6.498 1.00 94.94 99 PHE A N 1
ATOM 789 C CA . PHE A 1 99 ? -8.264 -15.096 5.358 1.00 94.94 99 PHE A CA 1
ATOM 790 C C . PHE A 1 99 ? -8.068 -16.614 5.299 1.00 94.94 99 PHE A C 1
ATOM 792 O O . PHE A 1 99 ? -8.979 -17.312 4.859 1.00 94.94 99 PHE A O 1
ATOM 799 N N . MET A 1 100 ? -6.942 -17.148 5.786 1.00 95.81 100 MET A N 1
ATOM 800 C CA . MET A 1 100 ? -6.777 -18.597 5.962 1.00 95.81 100 MET A CA 1
ATOM 801 C C . MET A 1 100 ? -7.801 -19.159 6.957 1.00 95.81 100 MET A C 1
ATOM 803 O O . MET A 1 100 ? -8.465 -20.146 6.648 1.00 95.81 100 MET A O 1
ATOM 807 N N . ARG A 1 101 ? -7.975 -18.514 8.121 1.00 92.81 101 ARG A N 1
ATOM 808 C CA . ARG A 1 101 ? -8.980 -18.916 9.122 1.00 92.81 101 ARG A CA 1
ATOM 809 C C . ARG A 1 101 ? -10.394 -18.843 8.562 1.00 92.81 101 ARG A C 1
ATOM 811 O O . ARG A 1 101 ? -11.164 -19.788 8.704 1.00 92.81 101 ARG A O 1
ATOM 818 N N . GLU A 1 102 ? -10.723 -17.751 7.873 1.00 93.50 102 GLU A N 1
ATOM 819 C CA . GLU A 1 102 ? -12.03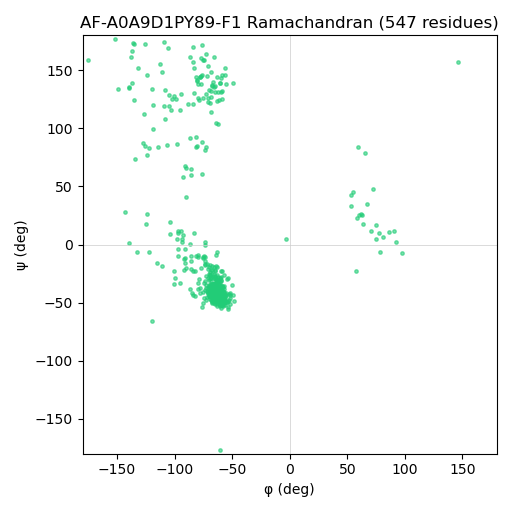0 -17.592 7.233 1.00 93.50 102 GLU A CA 1
ATOM 820 C C . GLU A 1 102 ? -12.290 -18.693 6.190 1.00 93.50 102 GLU A C 1
ATOM 822 O O . GLU A 1 102 ? -13.373 -19.284 6.168 1.00 93.50 102 GLU A O 1
ATOM 827 N N . ALA A 1 103 ? -11.293 -19.013 5.361 1.00 95.06 103 ALA A N 1
ATOM 828 C CA . ALA A 1 103 ? -11.377 -20.064 4.353 1.00 95.06 103 ALA A CA 1
ATOM 829 C C . ALA A 1 103 ? -11.590 -21.457 4.970 1.00 95.06 103 ALA A C 1
ATOM 831 O O . ALA A 1 103 ? -12.408 -22.227 4.468 1.00 95.06 103 ALA A O 1
ATOM 832 N N . ILE A 1 104 ? -10.905 -21.772 6.073 1.00 93.94 104 ILE A N 1
ATOM 833 C CA . ILE A 1 104 ? -11.100 -23.026 6.818 1.00 93.94 104 ILE A CA 1
ATOM 834 C C . ILE A 1 104 ? -12.519 -23.078 7.392 1.00 93.94 104 ILE A C 1
ATOM 836 O O . ILE A 1 104 ? -13.246 -24.041 7.152 1.00 93.94 104 ILE A O 1
ATOM 840 N N . ALA A 1 105 ? -12.952 -22.013 8.073 1.00 91.94 105 ALA A N 1
ATOM 841 C CA . ALA A 1 105 ? -14.263 -21.942 8.717 1.00 91.94 105 ALA A CA 1
ATOM 842 C C . ALA A 1 105 ? -15.433 -22.095 7.729 1.00 91.94 105 ALA A C 1
ATOM 844 O O . ALA A 1 105 ? -16.478 -22.640 8.087 1.00 91.94 105 ALA A O 1
ATOM 845 N N . CYS A 1 106 ? -15.274 -21.634 6.484 1.00 93.06 106 CYS A N 1
ATOM 846 C CA . CYS A 1 106 ? -16.287 -21.793 5.438 1.00 93.06 106 CYS A CA 1
ATOM 847 C C . CYS A 1 106 ? -16.095 -23.030 4.539 1.00 93.06 106 CYS A C 1
ATOM 849 O O . CYS A 1 106 ? -16.883 -23.221 3.613 1.00 93.06 106 CYS A O 1
ATOM 851 N N . GLY A 1 107 ? -15.087 -23.872 4.798 1.00 93.56 107 GLY A N 1
ATOM 852 C CA . GLY A 1 107 ? -14.819 -25.094 4.031 1.00 93.56 107 GLY A CA 1
ATOM 853 C C . GLY A 1 107 ? -14.199 -24.868 2.645 1.00 93.56 107 GLY A C 1
ATOM 854 O O . GLY A 1 107 ? -14.222 -25.772 1.811 1.00 93.56 107 GLY A O 1
ATOM 855 N N . ALA A 1 108 ? -13.637 -23.686 2.378 1.00 95.50 108 ALA A N 1
ATOM 856 C CA . ALA A 1 108 ? -13.007 -23.346 1.100 1.00 95.50 108 ALA A CA 1
ATOM 857 C C . ALA A 1 108 ? -11.672 -24.081 0.864 1.00 95.50 108 ALA A C 1
ATOM 859 O O . ALA A 1 108 ? -11.242 -24.232 -0.283 1.00 95.50 108 ALA A O 1
ATOM 860 N N . PHE A 1 109 ? -11.027 -24.573 1.928 1.00 95.75 109 PHE A N 1
ATOM 861 C CA . PHE A 1 109 ? -9.802 -25.379 1.872 1.00 95.75 109 PHE A CA 1
ATOM 862 C C . PHE A 1 109 ? -10.043 -26.810 2.382 1.00 95.75 109 PHE A C 1
ATOM 864 O O . PHE A 1 109 ? -9.743 -27.108 3.535 1.00 95.75 109 PHE A O 1
ATOM 871 N N . PRO A 1 110 ? -10.536 -27.734 1.532 1.00 91.38 110 PRO A N 1
ATOM 872 C CA . PRO A 1 110 ? -10.821 -29.111 1.945 1.00 91.38 110 PRO A CA 1
ATOM 873 C C . PRO A 1 110 ? -9.596 -29.882 2.453 1.00 91.38 110 PRO A C 1
ATOM 875 O O . PRO A 1 110 ? -9.730 -30.766 3.288 1.00 91.38 110 PRO A O 1
ATOM 878 N N . PHE A 1 111 ? -8.395 -29.555 1.963 1.00 92.12 111 PHE A N 1
ATOM 879 C CA . PHE A 1 111 ? -7.149 -30.182 2.421 1.00 92.12 111 PHE A CA 1
ATOM 880 C C . PHE A 1 111 ? -6.769 -29.787 3.855 1.00 92.12 111 PHE A C 1
ATOM 882 O O . PHE A 1 111 ? -5.945 -30.459 4.466 1.00 92.12 111 PHE A O 1
ATOM 889 N N . ALA A 1 112 ? -7.347 -28.702 4.380 1.00 89.50 112 ALA A N 1
ATOM 890 C CA . ALA A 1 112 ? -7.079 -28.189 5.717 1.00 89.50 112 ALA A CA 1
ATOM 891 C C . ALA A 1 112 ? -8.060 -28.736 6.770 1.00 89.50 112 ALA A C 1
ATOM 893 O O . ALA A 1 112 ? -8.049 -28.273 7.911 1.00 89.50 112 ALA A O 1
ATOM 894 N N . ASP A 1 113 ? -8.907 -29.708 6.413 1.00 83.75 113 ASP A N 1
ATOM 895 C CA . ASP A 1 113 ? -9.835 -30.325 7.360 1.00 83.75 113 ASP A CA 1
ATOM 896 C C . ASP A 1 113 ? -9.070 -30.968 8.533 1.00 83.75 113 ASP A C 1
ATOM 898 O O . ASP A 1 113 ? -8.143 -31.759 8.346 1.00 83.75 113 ASP A O 1
ATOM 902 N N . GLY A 1 114 ? -9.422 -30.575 9.759 1.00 78.94 114 GLY A N 1
ATOM 903 C CA . GLY A 1 114 ? -8.733 -30.987 10.986 1.00 78.94 114 GLY A CA 1
ATOM 904 C C . GLY A 1 114 ? -7.377 -30.317 11.261 1.00 78.94 114 GLY A C 1
ATOM 905 O O . GLY A 1 114 ? -6.720 -30.692 12.234 1.00 78.94 114 GLY A O 1
ATOM 906 N N . MET A 1 115 ? -6.940 -29.341 10.456 1.00 82.69 115 MET A N 1
ATOM 907 C CA . MET A 1 115 ? -5.768 -28.519 10.783 1.00 82.69 115 MET A CA 1
ATOM 908 C C . MET A 1 115 ? -6.119 -27.443 11.818 1.00 82.69 115 MET A C 1
ATOM 910 O O . MET A 1 115 ? -7.203 -26.864 11.788 1.00 82.69 115 MET A O 1
ATOM 914 N N . ASN A 1 116 ? -5.176 -27.144 12.715 1.00 80.88 116 ASN A N 1
ATOM 915 C CA . ASN A 1 116 ? -5.295 -25.988 13.602 1.00 80.88 116 ASN A CA 1
ATOM 916 C C . ASN A 1 116 ? -5.172 -24.688 12.797 1.00 80.88 116 ASN A C 1
ATOM 918 O O . ASN A 1 116 ? -4.438 -24.621 11.807 1.00 80.88 116 ASN A O 1
ATOM 922 N N . GLU A 1 117 ? -5.869 -23.652 13.256 1.00 83.38 117 GLU A N 1
ATOM 923 C CA . GLU A 1 117 ? -5.740 -22.302 12.715 1.00 83.38 117 GLU A CA 1
ATOM 924 C C . GLU A 1 117 ? -4.299 -21.785 12.862 1.00 83.38 117 GLU A C 1
ATOM 926 O O . GLU A 1 117 ? -3.659 -22.070 13.875 1.00 83.38 117 GLU A O 1
ATOM 931 N N . PRO A 1 118 ? -3.776 -21.020 11.884 1.00 85.94 118 PRO A N 1
ATOM 932 C CA . PRO A 1 118 ? -2.437 -20.458 11.986 1.00 85.94 118 PRO A CA 1
ATOM 933 C C . PRO A 1 118 ? -2.388 -19.392 13.089 1.00 85.94 118 PRO A C 1
ATOM 935 O O . PRO A 1 118 ? -3.029 -18.338 12.982 1.00 85.94 118 PRO A O 1
ATOM 938 N N . ASP A 1 119 ? -1.625 -19.680 14.141 1.00 81.56 119 ASP A N 1
ATOM 939 C CA . ASP A 1 119 ? -1.393 -18.829 15.312 1.00 81.56 119 ASP A CA 1
ATOM 940 C C . ASP A 1 119 ? 0.071 -18.376 15.449 1.00 81.56 119 ASP A C 1
ATOM 942 O O . ASP A 1 119 ? 0.346 -17.394 16.135 1.00 81.56 119 ASP A O 1
ATOM 946 N N . ASP A 1 120 ? 0.989 -19.032 14.737 1.00 84.56 120 ASP A N 1
ATOM 947 C CA . ASP A 1 120 ? 2.412 -18.708 14.666 1.00 84.56 120 ASP A CA 1
ATOM 948 C C . ASP A 1 120 ? 2.945 -18.779 13.219 1.00 84.56 120 ASP A C 1
ATOM 950 O O . ASP A 1 120 ? 2.268 -19.213 12.280 1.00 84.56 120 ASP A O 1
ATOM 954 N N . ARG A 1 121 ? 4.201 -18.373 13.007 1.00 85.94 121 ARG A N 1
ATOM 955 C CA . ARG A 1 121 ? 4.822 -18.409 11.673 1.00 85.94 121 ARG A CA 1
ATOM 956 C C . ARG A 1 121 ? 4.993 -19.819 11.117 1.00 85.94 121 ARG A C 1
ATOM 958 O O . ARG A 1 121 ? 4.918 -20.010 9.904 1.00 85.94 121 ARG A O 1
ATOM 965 N N . SER A 1 122 ? 5.241 -20.813 11.967 1.00 87.06 122 SER A N 1
ATOM 966 C CA . SER A 1 122 ? 5.494 -22.187 11.517 1.00 87.06 122 SER A CA 1
ATOM 967 C C . SER A 1 122 ? 4.225 -22.841 10.963 1.00 87.06 122 SER A C 1
ATOM 969 O O . SER A 1 122 ? 4.255 -23.481 9.908 1.00 87.06 122 SER A O 1
ATOM 971 N N . SER A 1 123 ? 3.105 -22.672 11.661 1.00 89.25 123 SER A N 1
ATOM 972 C CA . SER A 1 123 ? 1.769 -23.093 11.240 1.00 89.25 123 SER A CA 1
ATOM 973 C C . SER A 1 123 ? 1.304 -22.308 10.014 1.00 89.25 123 SER A C 1
ATOM 975 O O . SER A 1 123 ? 0.822 -22.920 9.057 1.00 89.25 123 SER A O 1
ATOM 977 N N . TYR A 1 124 ? 1.554 -20.994 9.972 1.00 92.12 124 TYR A N 1
ATOM 978 C CA . TYR A 1 124 ? 1.283 -20.164 8.800 1.00 92.12 124 TYR A CA 1
ATOM 979 C C . TYR A 1 124 ? 2.023 -20.646 7.548 1.00 92.12 124 TYR A C 1
ATOM 981 O O . TYR A 1 124 ? 1.392 -20.891 6.522 1.00 92.12 124 TYR A O 1
ATOM 989 N N . LEU A 1 125 ? 3.349 -20.823 7.612 1.00 92.12 125 LEU A N 1
ATOM 990 C CA . LEU A 1 125 ? 4.144 -21.237 6.450 1.00 92.12 125 LEU A CA 1
ATOM 991 C C . LEU A 1 125 ? 3.759 -22.636 5.965 1.00 92.12 125 LEU A C 1
ATOM 993 O O . LEU A 1 125 ? 3.737 -22.885 4.760 1.00 92.12 125 LEU A O 1
ATOM 997 N N . ARG A 1 126 ? 3.410 -23.544 6.883 1.00 92.31 126 ARG A N 1
ATOM 998 C CA . ARG A 1 126 ? 2.885 -24.865 6.523 1.00 92.31 126 ARG A CA 1
ATOM 999 C C . ARG A 1 126 ? 1.589 -24.740 5.727 1.00 92.31 126 ARG A C 1
ATOM 1001 O O . ARG A 1 126 ? 1.514 -25.271 4.626 1.00 92.31 126 ARG A O 1
ATOM 1008 N N . MET A 1 127 ? 0.613 -23.997 6.250 1.00 94.50 127 MET A N 1
ATOM 1009 C CA . MET A 1 127 ? -0.667 -23.764 5.575 1.00 94.50 127 MET A CA 1
ATOM 1010 C C . MET A 1 127 ? -0.476 -23.066 4.224 1.00 94.50 127 MET A C 1
ATOM 1012 O O . MET A 1 127 ? -1.084 -23.451 3.229 1.00 94.50 127 MET A O 1
ATOM 1016 N N . TYR A 1 128 ? 0.408 -22.070 4.161 1.00 95.00 128 TYR A N 1
ATOM 1017 C CA . TYR A 1 128 ? 0.727 -21.364 2.926 1.00 95.00 128 TYR A CA 1
ATOM 1018 C C . TYR A 1 128 ? 1.287 -22.303 1.849 1.00 95.00 128 TYR A C 1
ATOM 1020 O O . TYR A 1 128 ? 0.865 -22.240 0.695 1.00 95.00 128 TYR A O 1
ATOM 1028 N N . ASN A 1 129 ? 2.188 -23.214 2.222 1.00 94.88 129 ASN A N 1
ATOM 1029 C CA . ASN A 1 129 ? 2.744 -24.197 1.295 1.00 94.88 129 ASN A CA 1
ATOM 1030 C C . ASN A 1 129 ? 1.683 -25.187 0.788 1.00 94.88 129 ASN A C 1
ATOM 1032 O O . ASN A 1 129 ? 1.669 -25.488 -0.405 1.00 94.88 129 ASN A O 1
ATOM 1036 N N . GLU A 1 130 ? 0.759 -25.630 1.646 1.00 95.69 130 GLU A N 1
ATOM 1037 C CA . GLU A 1 130 ? -0.386 -26.457 1.229 1.00 95.69 130 GLU A CA 1
ATOM 1038 C C . GLU A 1 130 ? -1.301 -25.700 0.251 1.00 95.69 130 GLU A C 1
ATOM 1040 O O . GLU A 1 130 ? -1.669 -26.233 -0.797 1.00 95.69 130 GLU A O 1
ATOM 1045 N N . ILE A 1 131 ? -1.593 -24.420 0.522 1.00 96.69 131 ILE A N 1
ATOM 1046 C CA . ILE A 1 131 ? -2.361 -23.552 -0.385 1.00 96.69 131 ILE A CA 1
ATOM 1047 C C . ILE A 1 131 ? -1.670 -23.439 -1.749 1.00 96.69 131 ILE A C 1
ATOM 1049 O O . ILE A 1 131 ? -2.331 -23.574 -2.779 1.00 96.69 131 ILE A O 1
ATOM 1053 N N . ARG A 1 132 ? -0.348 -23.218 -1.782 1.00 95.12 132 ARG A N 1
ATOM 1054 C CA . ARG A 1 132 ? 0.420 -23.148 -3.037 1.00 95.12 132 ARG A CA 1
ATOM 1055 C C . ARG A 1 132 ? 0.417 -24.472 -3.800 1.00 95.12 132 ARG A C 1
ATOM 1057 O O . ARG A 1 132 ? 0.368 -24.449 -5.027 1.00 95.12 132 ARG A O 1
ATOM 1064 N N . GLY A 1 133 ? 0.456 -25.600 -3.092 1.00 95.19 133 GLY A N 1
ATOM 1065 C CA . GLY A 1 133 ? 0.377 -26.931 -3.693 1.00 95.19 133 GLY A CA 1
ATOM 1066 C C . GLY A 1 133 ? -1.002 -27.237 -4.284 1.00 95.19 133 GLY A C 1
ATOM 1067 O O . GLY A 1 133 ? -1.094 -27.742 -5.401 1.00 95.19 133 GLY A O 1
ATOM 1068 N N . ALA A 1 134 ? -2.072 -26.901 -3.561 1.00 96.50 134 ALA A N 1
ATOM 1069 C CA . ALA A 1 134 ? -3.450 -27.154 -3.982 1.00 96.50 134 ALA A CA 1
ATOM 1070 C C . ALA A 1 134 ? -3.929 -26.201 -5.092 1.00 96.50 134 ALA A C 1
ATOM 1072 O O . ALA A 1 134 ? -4.706 -26.599 -5.960 1.00 96.50 134 ALA A O 1
ATOM 1073 N N . TYR A 1 135 ? -3.453 -24.955 -5.077 1.00 95.94 135 TYR A N 1
ATOM 1074 C CA . TYR A 1 135 ? -3.808 -23.918 -6.039 1.00 95.94 135 TYR A CA 1
ATOM 1075 C C . TYR A 1 135 ? -2.533 -23.352 -6.664 1.00 95.94 135 TYR A C 1
ATOM 1077 O O . TYR A 1 135 ? -2.036 -22.345 -6.174 1.00 95.94 135 TYR A O 1
ATOM 1085 N N . PRO A 1 136 ? -1.959 -23.954 -7.713 1.00 92.62 136 PRO A N 1
ATOM 1086 C CA . PRO A 1 136 ? -0.759 -23.419 -8.354 1.00 92.62 136 PRO A CA 1
ATOM 1087 C C . PRO A 1 136 ? -1.053 -22.133 -9.145 1.00 92.62 136 PRO A C 1
ATOM 1089 O O . PRO A 1 136 ? -2.166 -21.921 -9.626 1.00 92.62 136 PRO A O 1
ATOM 1092 N N . ASP A 1 137 ? -0.038 -21.286 -9.296 1.00 90.75 137 ASP A N 1
ATOM 1093 C CA . ASP A 1 137 ? -0.033 -20.098 -10.160 1.00 90.75 137 ASP A CA 1
ATOM 1094 C C . ASP A 1 137 ? 1.169 -20.153 -11.119 1.00 90.75 137 ASP A C 1
ATOM 1096 O O . ASP A 1 137 ? 2.001 -21.058 -11.029 1.00 90.75 137 ASP A O 1
ATOM 1100 N N . ASN A 1 138 ? 1.238 -19.218 -12.069 1.00 88.94 138 ASN A N 1
ATOM 1101 C CA . ASN A 1 138 ? 2.359 -19.096 -13.005 1.00 88.94 138 ASN A CA 1
ATOM 1102 C C . ASN A 1 138 ? 3.278 -17.924 -12.639 1.00 88.94 138 ASN A C 1
ATOM 1104 O O . ASN A 1 138 ? 4.003 -17.426 -13.502 1.00 88.94 138 ASN A O 1
ATOM 1108 N N . LYS A 1 139 ? 3.223 -17.445 -11.388 1.00 84.19 139 LYS A N 1
ATOM 1109 C CA . LYS A 1 139 ? 4.051 -16.326 -10.949 1.00 84.19 139 LYS A CA 1
ATOM 1110 C C . LYS A 1 139 ? 5.520 -16.746 -11.001 1.00 84.19 139 LYS A C 1
ATOM 1112 O O . LYS A 1 139 ? 5.8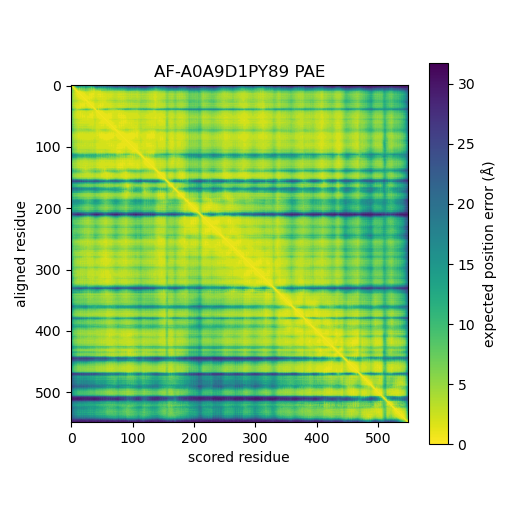93 -17.831 -10.551 1.00 84.19 139 LYS A O 1
ATOM 1117 N N . PHE A 1 140 ? 6.369 -15.865 -11.519 1.00 79.00 140 PHE A N 1
ATOM 1118 C CA . PHE A 1 140 ? 7.812 -16.053 -11.444 1.00 79.00 140 PHE A CA 1
ATOM 1119 C C . PHE A 1 140 ? 8.302 -16.044 -9.995 1.00 79.00 140 PHE A C 1
ATOM 1121 O O . PHE A 1 140 ? 7.812 -15.287 -9.156 1.00 79.00 140 PHE A O 1
ATOM 1128 N N . ALA A 1 141 ? 9.303 -16.878 -9.713 1.00 82.56 141 ALA A N 1
ATOM 1129 C CA . ALA A 1 141 ? 10.000 -16.876 -8.435 1.00 82.56 141 ALA A CA 1
ATOM 1130 C C . ALA A 1 141 ? 10.920 -15.647 -8.357 1.00 82.56 141 ALA A C 1
ATOM 1132 O O . ALA A 1 141 ? 12.106 -15.738 -8.648 1.00 82.56 141 ALA A O 1
ATOM 1133 N N . SER A 1 142 ? 10.338 -14.499 -8.016 1.00 85.12 142 SER A N 1
ATOM 1134 C CA . SER A 1 142 ? 11.034 -13.229 -7.822 1.00 85.12 142 SER A CA 1
ATOM 1135 C C . SER A 1 142 ? 10.494 -12.524 -6.579 1.00 85.12 142 SER A C 1
ATOM 1137 O O . SER A 1 142 ? 9.279 -12.487 -6.348 1.00 85.12 142 SER A O 1
ATOM 1139 N N . ASP A 1 143 ? 11.413 -11.945 -5.806 1.00 87.75 143 ASP A N 1
ATOM 1140 C CA . ASP A 1 143 ? 11.115 -11.099 -4.647 1.00 87.75 143 ASP A CA 1
ATOM 1141 C C . ASP A 1 143 ? 10.767 -9.658 -5.057 1.00 87.75 143 ASP A C 1
ATOM 1143 O O . ASP A 1 143 ? 10.288 -8.883 -4.226 1.00 87.75 143 ASP A O 1
ATOM 1147 N N . ALA A 1 144 ? 10.972 -9.284 -6.326 1.00 88.94 144 ALA A N 1
ATOM 1148 C CA . ALA A 1 144 ? 10.798 -7.917 -6.812 1.00 88.94 144 ALA A CA 1
ATOM 1149 C C . ALA A 1 144 ? 9.404 -7.323 -6.543 1.00 88.94 144 ALA A C 1
ATOM 1151 O O . ALA A 1 144 ? 9.351 -6.175 -6.102 1.00 88.94 144 ALA A O 1
ATOM 1152 N N . PRO A 1 145 ? 8.276 -8.047 -6.718 1.00 90.44 145 PRO A N 1
ATOM 1153 C CA . PRO A 1 145 ? 6.960 -7.518 -6.357 1.00 90.44 145 PRO A CA 1
ATOM 1154 C C . PRO A 1 145 ? 6.865 -7.109 -4.887 1.00 90.44 145 PRO A C 1
ATOM 1156 O O . PRO A 1 145 ? 6.397 -6.016 -4.575 1.00 90.44 145 PRO A O 1
ATOM 1159 N N . SER A 1 146 ? 7.340 -7.974 -3.988 1.00 90.75 146 SER A N 1
ATOM 1160 C CA . SER A 1 146 ? 7.302 -7.751 -2.542 1.00 90.75 146 SER A CA 1
ATOM 1161 C C . SER A 1 146 ? 8.236 -6.608 -2.149 1.00 90.75 146 SER A C 1
ATOM 1163 O O . SER A 1 146 ? 7.874 -5.741 -1.358 1.00 90.75 146 SER A O 1
ATOM 1165 N N . LEU A 1 147 ? 9.424 -6.560 -2.755 1.00 90.69 147 LEU A N 1
ATOM 1166 C CA . LEU A 1 147 ? 10.397 -5.490 -2.576 1.00 90.69 147 LEU A CA 1
ATOM 1167 C C . LEU A 1 147 ? 9.838 -4.130 -3.018 1.00 90.69 147 LEU A C 1
ATOM 1169 O O . LEU A 1 147 ? 9.873 -3.178 -2.242 1.00 90.69 147 LEU A O 1
ATOM 1173 N N . LEU A 1 148 ? 9.297 -4.038 -4.237 1.00 90.50 148 LEU A N 1
ATOM 1174 C CA . LEU A 1 148 ? 8.689 -2.816 -4.773 1.00 90.50 148 LEU A CA 1
ATOM 1175 C C . LEU A 1 148 ? 7.502 -2.369 -3.918 1.00 90.50 148 LEU A C 1
ATOM 1177 O O . LEU A 1 148 ? 7.383 -1.180 -3.627 1.00 90.50 148 LEU A O 1
ATOM 1181 N N . TYR A 1 149 ? 6.678 -3.315 -3.455 1.00 89.56 149 TYR A N 1
ATOM 1182 C CA . TYR A 1 149 ? 5.581 -3.035 -2.533 1.00 89.56 149 TYR A CA 1
ATOM 1183 C C . TYR A 1 149 ? 6.085 -2.397 -1.233 1.00 89.56 149 TYR A C 1
ATOM 1185 O O . TYR A 1 149 ? 5.611 -1.332 -0.839 1.00 89.56 149 TYR A O 1
ATOM 1193 N N . VAL A 1 150 ? 7.087 -3.001 -0.587 1.00 87.62 150 VAL A N 1
ATOM 1194 C CA . VAL A 1 150 ? 7.667 -2.466 0.651 1.00 87.62 150 VAL A CA 1
ATOM 1195 C C . VAL A 1 150 ? 8.308 -1.099 0.410 1.00 87.62 150 VAL A C 1
ATOM 1197 O O . VAL A 1 150 ? 8.088 -0.182 1.199 1.00 87.62 150 VAL A O 1
ATOM 1200 N N . LEU A 1 151 ? 9.064 -0.913 -0.674 1.00 83.38 151 LEU A N 1
ATOM 1201 C CA . LEU A 1 151 ? 9.694 0.372 -1.004 1.00 83.38 151 LEU A CA 1
ATOM 1202 C C . LEU A 1 151 ? 8.676 1.496 -1.187 1.00 83.38 151 LEU A C 1
ATOM 1204 O O . LEU A 1 151 ? 8.895 2.612 -0.714 1.00 83.38 151 LEU A O 1
ATOM 1208 N N . GLU A 1 152 ? 7.564 1.191 -1.847 1.00 82.31 152 GLU A N 1
ATOM 1209 C CA . GLU A 1 152 ? 6.480 2.133 -2.087 1.00 82.31 152 GLU A CA 1
ATOM 1210 C C . GLU A 1 152 ? 5.808 2.590 -0.784 1.00 82.31 152 GLU A C 1
ATOM 1212 O O . GLU A 1 152 ? 5.505 3.772 -0.626 1.00 82.31 152 GLU A O 1
ATOM 1217 N N . HIS A 1 153 ? 5.633 1.675 0.171 1.00 79.25 153 HIS A N 1
ATOM 1218 C CA . HIS A 1 153 ? 4.901 1.934 1.414 1.00 79.25 153 HIS A CA 1
ATOM 1219 C C . HIS A 1 153 ? 5.803 2.415 2.567 1.00 79.25 153 HIS A C 1
ATOM 1221 O O . HIS A 1 153 ? 5.342 3.096 3.477 1.00 79.25 153 HIS A O 1
ATOM 1227 N N . THR A 1 154 ? 7.113 2.148 2.527 1.00 70.44 154 THR A N 1
ATOM 1228 C CA . THR A 1 154 ? 8.057 2.506 3.610 1.00 70.44 154 THR A CA 1
ATOM 1229 C C . THR A 1 154 ? 8.846 3.796 3.373 1.00 70.44 154 THR A C 1
ATOM 1231 O O . THR A 1 154 ? 9.696 4.145 4.194 1.00 70.44 154 THR A O 1
ATOM 1234 N N . ARG A 1 155 ? 8.572 4.549 2.297 1.00 59.66 155 ARG A N 1
ATOM 1235 C CA . ARG A 1 155 ? 9.359 5.732 1.884 1.00 59.66 155 ARG A CA 1
ATOM 1236 C C . ARG A 1 155 ? 9.548 6.794 2.983 1.00 59.66 155 ARG A C 1
ATOM 1238 O O . ARG A 1 155 ? 10.583 7.450 3.001 1.00 59.66 155 ARG A O 1
ATOM 1245 N N . PHE A 1 156 ? 8.609 6.919 3.927 1.00 51.12 156 PHE A N 1
ATOM 1246 C CA . PHE A 1 156 ? 8.688 7.861 5.060 1.00 51.12 156 PHE A CA 1
ATOM 1247 C C . PHE A 1 156 ? 9.037 7.215 6.414 1.00 51.12 156 PHE A C 1
ATOM 1249 O O . PHE A 1 156 ? 8.972 7.878 7.445 1.00 51.12 156 PHE A O 1
ATOM 1256 N N . GLY A 1 157 ? 9.420 5.934 6.426 1.00 46.88 157 GLY A N 1
ATOM 1257 C CA . GLY A 1 157 ? 9.944 5.249 7.612 1.00 46.88 157 GLY A CA 1
ATOM 1258 C C . GLY A 1 157 ? 8.935 4.970 8.732 1.00 46.88 157 GLY A C 1
ATOM 1259 O O . GLY A 1 157 ? 9.350 4.609 9.829 1.00 46.88 157 GLY A O 1
ATOM 1260 N N . THR A 1 158 ? 7.630 5.137 8.493 1.00 51.94 158 THR A N 1
ATOM 1261 C CA . THR A 1 158 ? 6.602 5.084 9.549 1.00 51.94 158 THR A CA 1
ATOM 1262 C C . THR A 1 158 ? 5.289 4.426 9.115 1.00 51.94 158 THR A C 1
ATOM 1264 O O . THR A 1 158 ? 4.235 4.745 9.666 1.00 51.94 158 THR A O 1
ATOM 1267 N N . ASP A 1 159 ? 5.308 3.497 8.151 1.00 67.69 159 ASP A N 1
ATOM 1268 C CA . ASP A 1 159 ? 4.115 2.678 7.895 1.00 67.69 159 ASP A CA 1
ATOM 1269 C C . ASP A 1 159 ? 3.927 1.659 9.033 1.00 67.69 159 ASP A C 1
ATOM 1271 O O . ASP A 1 159 ? 4.359 0.505 8.973 1.00 67.69 159 ASP A O 1
ATOM 1275 N N . GLU A 1 160 ? 3.282 2.130 10.103 1.00 67.38 160 GLU A N 1
ATOM 1276 C CA . GLU A 1 160 ? 2.876 1.333 11.261 1.00 67.38 160 GLU A CA 1
ATOM 1277 C C . GLU A 1 160 ? 2.027 0.124 10.848 1.00 67.38 160 GLU A C 1
ATOM 1279 O O . GLU A 1 160 ? 2.064 -0.901 11.528 1.00 67.38 160 GLU A O 1
ATOM 1284 N N . SER A 1 161 ? 1.269 0.233 9.747 1.00 72.38 161 SER A N 1
ATOM 1285 C CA . SER A 1 161 ? 0.411 -0.847 9.260 1.00 72.38 161 SER A CA 1
ATOM 1286 C C . SER A 1 161 ? 1.253 -2.015 8.775 1.00 72.38 161 SER A C 1
ATOM 1288 O O . SER A 1 161 ? 1.048 -3.142 9.217 1.00 72.38 161 SER A O 1
ATOM 1290 N N . LEU A 1 162 ? 2.245 -1.732 7.930 1.00 78.44 162 LEU A N 1
ATOM 1291 C CA . LEU A 1 162 ? 3.090 -2.746 7.324 1.00 78.44 162 LEU A CA 1
ATOM 1292 C C . LEU A 1 162 ? 3.981 -3.410 8.374 1.00 78.44 162 LEU A C 1
ATOM 1294 O O . LEU A 1 162 ? 4.061 -4.634 8.428 1.00 78.44 162 LEU A O 1
ATOM 1298 N N . ALA A 1 163 ? 4.580 -2.616 9.265 1.00 75.44 163 ALA A N 1
ATOM 1299 C CA . ALA A 1 163 ? 5.392 -3.145 10.355 1.00 75.44 163 ALA A CA 1
ATOM 1300 C C . ALA A 1 163 ? 4.583 -4.062 11.293 1.00 75.44 163 ALA A C 1
ATOM 1302 O O . ALA A 1 163 ? 5.079 -5.114 11.691 1.00 75.44 163 ALA A O 1
ATOM 1303 N N . ALA A 1 164 ? 3.339 -3.696 11.625 1.00 73.94 164 ALA A N 1
ATOM 1304 C CA . ALA A 1 164 ? 2.467 -4.522 12.462 1.00 73.94 164 ALA A CA 1
ATOM 1305 C C . ALA A 1 164 ? 1.971 -5.787 11.740 1.00 73.94 164 ALA A C 1
ATOM 1307 O O . ALA A 1 164 ? 1.859 -6.846 12.350 1.00 73.94 164 ALA A O 1
ATOM 1308 N N . GLU A 1 165 ? 1.686 -5.689 10.444 1.00 83.50 165 GLU A N 1
ATOM 1309 C CA . GLU A 1 165 ? 1.245 -6.804 9.601 1.00 83.50 165 GLU A CA 1
ATOM 1310 C C . GLU A 1 165 ? 2.344 -7.854 9.349 1.00 83.50 165 GLU A C 1
ATOM 1312 O O . GLU A 1 165 ? 2.039 -9.032 9.137 1.00 83.50 165 GLU A O 1
ATOM 1317 N N . MET A 1 166 ? 3.616 -7.445 9.410 1.00 81.75 166 MET A N 1
ATOM 1318 C CA . MET A 1 166 ? 4.784 -8.322 9.267 1.00 81.75 166 MET A CA 1
ATOM 1319 C C . MET A 1 166 ? 5.081 -9.187 10.505 1.00 81.75 166 MET A C 1
ATOM 1321 O O . MET A 1 166 ? 5.935 -10.078 10.430 1.00 81.75 166 MET A O 1
ATOM 1325 N N . LEU A 1 167 ? 4.414 -8.920 11.632 1.00 75.44 167 LEU A N 1
ATOM 1326 C CA . LEU A 1 167 ? 4.604 -9.614 12.905 1.00 75.44 167 LEU A CA 1
ATOM 1327 C C . LEU A 1 167 ? 3.529 -10.687 13.107 1.00 75.44 167 LEU A C 1
ATOM 1329 O O . LEU A 1 167 ? 2.338 -10.382 13.108 1.00 75.44 167 LEU A O 1
ATOM 1333 N N . PHE A 1 168 ? 3.934 -11.935 13.347 1.00 69.19 168 PHE A N 1
ATOM 1334 C CA . PHE A 1 168 ? 2.999 -12.960 13.842 1.00 69.19 168 PHE A CA 1
ATOM 1335 C C . PHE A 1 168 ? 2.844 -12.895 15.358 1.00 69.19 168 PHE A C 1
ATOM 1337 O O . PHE A 1 168 ? 1.726 -12.942 15.873 1.00 69.19 168 PHE A O 1
ATOM 1344 N N . ASP A 1 169 ? 3.969 -12.731 16.046 1.00 68.00 169 ASP A N 1
ATOM 1345 C CA . ASP A 1 169 ? 4.057 -12.440 17.467 1.00 68.00 169 ASP A CA 1
ATOM 1346 C C . ASP A 1 169 ? 5.091 -11.328 17.711 1.00 68.00 169 ASP A C 1
ATOM 1348 O O . ASP A 1 169 ? 5.798 -10.894 16.801 1.00 68.00 169 ASP A O 1
ATOM 1352 N N . ASP A 1 170 ? 5.170 -10.845 18.951 1.00 61.81 170 ASP A N 1
ATOM 1353 C CA . ASP A 1 170 ? 6.032 -9.724 19.351 1.00 61.81 170 ASP A CA 1
ATOM 1354 C C . ASP A 1 170 ? 7.545 -9.986 19.175 1.00 61.81 170 ASP A C 1
ATOM 1356 O O . ASP A 1 170 ? 8.367 -9.094 19.408 1.00 61.81 170 ASP A O 1
ATOM 1360 N N . HIS A 1 171 ? 7.933 -11.209 18.818 1.00 67.12 171 HIS A N 1
ATOM 1361 C CA . HIS A 1 171 ? 9.313 -11.656 18.679 1.00 67.12 171 HIS A CA 1
ATOM 1362 C C . HIS A 1 171 ? 9.635 -12.186 17.273 1.00 67.12 171 HIS A C 1
ATOM 1364 O O . HIS A 1 171 ? 10.810 -12.430 16.986 1.00 67.12 171 HIS A O 1
ATOM 1370 N N . ASP A 1 172 ? 8.642 -12.312 16.389 1.00 70.94 172 ASP A N 1
ATOM 1371 C CA . ASP A 1 172 ? 8.796 -12.897 15.061 1.00 70.94 172 ASP A CA 1
ATOM 1372 C C . ASP A 1 172 ? 8.467 -11.914 13.933 1.00 70.94 172 ASP A C 1
ATOM 1374 O O . ASP A 1 172 ? 7.316 -11.715 13.534 1.00 70.94 172 ASP A O 1
ATOM 1378 N N . PHE A 1 173 ? 9.530 -11.344 13.366 1.00 74.38 173 PHE A N 1
ATOM 1379 C CA . PHE A 1 173 ? 9.472 -10.593 12.118 1.00 74.38 173 PHE A CA 1
ATOM 1380 C C . PHE A 1 173 ? 9.486 -11.565 10.936 1.00 74.38 173 PHE A C 1
ATOM 1382 O O . PHE A 1 173 ? 10.551 -11.939 10.427 1.00 74.38 173 PHE A O 1
ATOM 1389 N N . ALA A 1 174 ? 8.300 -11.948 10.459 1.00 78.62 174 ALA A N 1
ATOM 1390 C CA . ALA A 1 174 ? 8.173 -12.850 9.318 1.00 78.62 174 ALA A CA 1
ATOM 1391 C C . ALA A 1 174 ? 8.702 -12.235 8.013 1.00 78.62 174 ALA A C 1
ATOM 1393 O O . ALA A 1 174 ? 9.210 -12.963 7.162 1.00 78.62 174 ALA A O 1
ATOM 1394 N N . GLY A 1 175 ? 8.651 -10.904 7.888 1.00 77.69 175 GLY A N 1
ATOM 1395 C CA . GLY A 1 175 ? 9.086 -10.150 6.705 1.00 77.69 175 GLY A CA 1
ATOM 1396 C C . GLY A 1 175 ? 10.498 -9.564 6.778 1.00 77.69 175 GLY A C 1
ATOM 1397 O O . GLY A 1 175 ? 10.835 -8.723 5.948 1.00 77.69 175 GLY A O 1
ATOM 1398 N N . SER A 1 176 ? 11.320 -9.950 7.762 1.00 79.94 176 SER A N 1
ATOM 1399 C CA . SER A 1 176 ? 12.615 -9.297 8.028 1.00 79.94 176 SER A CA 1
ATOM 1400 C C . SER A 1 176 ? 13.590 -9.330 6.849 1.00 79.94 176 SER A C 1
ATOM 1402 O O . SER A 1 176 ? 14.293 -8.349 6.628 1.00 79.94 176 SER A O 1
ATOM 1404 N N . GLU A 1 177 ? 13.615 -10.409 6.065 1.00 84.12 177 GLU A N 1
ATOM 1405 C CA . GLU A 1 177 ? 14.488 -10.519 4.891 1.00 84.12 177 GLU A CA 1
ATOM 1406 C C . GLU A 1 177 ? 14.088 -9.536 3.783 1.00 84.12 177 GLU A C 1
ATOM 1408 O O . GLU A 1 177 ? 14.938 -8.799 3.287 1.00 84.12 177 GLU A O 1
ATOM 1413 N N . ILE A 1 178 ? 12.799 -9.476 3.426 1.00 87.00 178 ILE A N 1
ATOM 1414 C CA . ILE A 1 178 ? 12.300 -8.525 2.421 1.00 87.00 178 ILE A CA 1
ATOM 1415 C C . ILE A 1 178 ? 12.484 -7.089 2.912 1.00 87.00 178 ILE A C 1
ATOM 1417 O O . ILE A 1 178 ? 12.934 -6.243 2.144 1.00 87.00 178 ILE A O 1
ATOM 1421 N N . MET A 1 179 ? 12.225 -6.818 4.197 1.00 81.50 179 MET A N 1
ATOM 1422 C CA . MET A 1 179 ? 12.528 -5.516 4.799 1.00 81.50 179 MET A CA 1
ATOM 1423 C C . MET A 1 179 ? 14.006 -5.168 4.674 1.00 81.50 179 MET A C 1
ATOM 1425 O O . MET A 1 179 ? 14.335 -4.061 4.262 1.00 81.50 179 MET A O 1
ATOM 1429 N N . PHE A 1 180 ? 14.899 -6.107 4.984 1.00 81.38 180 PHE A N 1
ATOM 1430 C CA . PHE A 1 180 ? 16.335 -5.892 4.870 1.00 81.38 180 PHE A CA 1
ATOM 1431 C C . PHE A 1 180 ? 16.743 -5.593 3.419 1.00 81.38 180 PHE A C 1
ATOM 1433 O O . PHE A 1 180 ? 17.426 -4.598 3.169 1.00 81.38 180 PHE A O 1
ATOM 1440 N N . LYS A 1 181 ? 16.253 -6.377 2.446 1.00 84.75 181 LYS A N 1
ATOM 1441 C CA . LYS A 1 181 ? 16.471 -6.131 1.008 1.00 84.75 181 LYS A CA 1
ATOM 1442 C C . LYS A 1 181 ? 15.947 -4.753 0.583 1.00 84.75 181 LYS A C 1
ATOM 1444 O O . LYS A 1 181 ? 16.671 -4.017 -0.083 1.00 84.75 181 LYS A O 1
ATOM 1449 N N . ALA A 1 182 ? 14.755 -4.360 1.038 1.00 83.69 182 ALA A N 1
ATOM 1450 C CA . ALA A 1 182 ? 14.167 -3.043 0.777 1.00 83.69 182 ALA A CA 1
ATOM 1451 C C . ALA A 1 182 ? 15.000 -1.904 1.365 1.00 83.69 182 ALA A C 1
ATOM 1453 O O . ALA A 1 182 ? 15.278 -0.924 0.679 1.00 83.69 182 ALA A O 1
ATOM 1454 N N . THR A 1 183 ? 15.477 -2.043 2.603 1.00 77.50 183 THR A N 1
ATOM 1455 C CA . THR A 1 183 ? 16.379 -1.050 3.204 1.00 77.50 183 THR A CA 1
ATOM 1456 C C . THR A 1 183 ? 17.726 -0.953 2.485 1.00 77.50 183 THR A C 1
ATOM 1458 O O . THR A 1 183 ? 18.377 0.084 2.562 1.00 77.50 183 THR A O 1
ATOM 1461 N N . GLY A 1 184 ? 18.124 -2.000 1.755 1.00 79.12 184 GLY A N 1
ATOM 1462 C CA . GLY A 1 184 ? 19.310 -2.008 0.902 1.00 79.12 184 GLY A CA 1
ATOM 1463 C C . GLY A 1 184 ? 19.158 -1.242 -0.418 1.00 79.12 184 GLY A C 1
ATOM 1464 O O . GLY A 1 184 ? 20.165 -0.996 -1.078 1.00 79.12 184 GLY A O 1
ATOM 1465 N N . VAL A 1 185 ? 17.943 -0.842 -0.813 1.00 86.12 185 VAL A N 1
ATOM 1466 C CA . VAL A 1 185 ? 17.727 0.059 -1.957 1.00 86.12 185 VAL A CA 1
ATOM 1467 C C . VAL A 1 185 ? 17.834 1.500 -1.462 1.00 86.12 185 VAL A C 1
ATOM 1469 O O . VAL A 1 185 ? 16.876 2.105 -0.964 1.00 86.12 185 VAL A O 1
ATOM 1472 N N . LEU A 1 186 ? 19.057 2.020 -1.544 1.00 82.44 186 LEU A N 1
ATOM 1473 C CA . LEU A 1 186 ? 19.429 3.329 -1.022 1.00 82.44 186 LEU A CA 1
ATOM 1474 C C . LEU A 1 186 ? 19.034 4.453 -1.984 1.00 82.44 186 LEU A C 1
ATOM 1476 O O . LEU A 1 186 ? 19.148 4.330 -3.199 1.00 82.44 186 LEU A O 1
ATOM 1480 N N . THR A 1 187 ? 18.629 5.575 -1.403 1.00 79.31 187 THR A N 1
ATOM 1481 C CA . THR A 1 187 ? 18.446 6.868 -2.070 1.00 79.31 187 THR A CA 1
ATOM 1482 C C . THR A 1 187 ? 19.144 7.933 -1.221 1.00 79.31 187 THR A C 1
ATOM 1484 O O . THR A 1 187 ? 19.321 7.743 -0.012 1.00 79.31 187 THR A O 1
ATOM 1487 N N . SER A 1 188 ? 19.609 9.029 -1.827 1.00 77.19 188 SER A N 1
ATOM 1488 C CA . SER A 1 188 ? 20.471 10.001 -1.127 1.00 77.19 188 SER A CA 1
ATOM 1489 C C . SER A 1 188 ? 19.775 10.691 0.047 1.00 77.19 188 SER A C 1
ATOM 1491 O O . SER A 1 188 ? 20.403 10.967 1.064 1.00 77.19 188 SER A O 1
ATOM 1493 N N . ASP A 1 189 ? 18.460 10.878 -0.041 1.00 75.31 189 ASP A N 1
ATOM 1494 C CA . ASP A 1 189 ? 17.603 11.422 1.015 1.00 75.31 189 ASP A CA 1
ATOM 1495 C C . ASP A 1 189 ? 17.504 10.525 2.264 1.00 75.31 189 ASP A C 1
ATOM 1497 O O . ASP A 1 189 ? 17.172 11.014 3.345 1.00 75.31 189 ASP A O 1
ATOM 1501 N N . LYS A 1 190 ? 17.827 9.230 2.147 1.00 74.75 190 LYS A N 1
ATOM 1502 C CA . LYS A 1 190 ? 17.816 8.269 3.264 1.00 74.75 190 LYS A CA 1
ATOM 1503 C C . LYS A 1 190 ? 19.158 8.152 3.990 1.00 74.75 190 LYS A C 1
ATOM 1505 O O . LYS A 1 190 ? 19.215 7.541 5.059 1.00 74.75 190 LYS A O 1
ATOM 1510 N N . LEU A 1 191 ? 20.241 8.703 3.439 1.00 81.81 191 LEU A N 1
ATOM 1511 C CA . LEU A 1 191 ? 21.584 8.576 4.003 1.00 81.81 191 LEU A CA 1
ATOM 1512 C C . LEU A 1 191 ? 22.026 9.865 4.693 1.00 81.81 191 LEU A C 1
ATOM 1514 O O . LEU A 1 191 ? 22.196 10.910 4.074 1.00 81.81 191 LEU A O 1
ATOM 1518 N N . VAL A 1 192 ? 22.297 9.775 5.995 1.00 84.38 192 VAL A N 1
ATOM 1519 C CA . VAL A 1 192 ? 22.949 10.870 6.725 1.00 84.38 192 VAL A CA 1
ATOM 1520 C C . VAL A 1 192 ? 24.454 10.902 6.417 1.00 84.38 192 VAL A C 1
ATOM 1522 O O . VAL A 1 192 ? 25.068 9.833 6.321 1.00 84.38 192 VAL A O 1
ATOM 1525 N N . PRO A 1 193 ? 25.098 12.086 6.355 1.00 83.44 193 PRO A N 1
ATOM 1526 C CA . PRO A 1 193 ? 26.492 12.199 5.913 1.00 83.44 193 PRO A CA 1
ATOM 1527 C C . PRO A 1 193 ? 27.493 11.285 6.648 1.00 83.44 193 PRO A C 1
ATOM 1529 O O . PRO A 1 193 ? 28.298 10.638 5.983 1.00 83.44 193 PRO A O 1
ATOM 1532 N N . PRO A 1 194 ? 27.448 11.112 7.989 1.00 87.56 194 PRO A N 1
ATOM 1533 C CA . PRO A 1 194 ? 28.389 10.219 8.676 1.00 87.56 194 PRO A CA 1
ATOM 1534 C C . PRO A 1 194 ? 28.263 8.743 8.277 1.00 87.56 194 PRO A C 1
ATOM 1536 O O . PRO A 1 194 ? 29.240 7.999 8.355 1.00 87.56 194 PRO A O 1
ATOM 1539 N N . LEU A 1 195 ? 27.061 8.303 7.895 1.00 87.25 195 LEU A N 1
ATOM 1540 C CA . LEU A 1 195 ? 26.834 6.947 7.402 1.00 87.25 195 LEU A CA 1
ATOM 1541 C C . LEU A 1 195 ? 27.299 6.820 5.948 1.00 87.25 195 LEU A C 1
ATOM 1543 O O . LEU A 1 195 ? 27.903 5.808 5.604 1.00 87.25 195 LEU A O 1
ATOM 1547 N N . ALA A 1 196 ? 27.087 7.862 5.138 1.00 89.50 196 ALA A N 1
ATOM 1548 C CA . ALA A 1 196 ? 27.549 7.924 3.756 1.00 89.50 196 ALA A CA 1
ATOM 1549 C C . ALA A 1 196 ? 29.074 7.738 3.654 1.00 89.50 196 ALA A C 1
ATOM 1551 O O . ALA A 1 196 ? 29.520 6.852 2.933 1.00 89.50 196 ALA A O 1
ATOM 1552 N N . TYR A 1 197 ? 29.873 8.451 4.459 1.00 91.31 197 TYR A N 1
ATOM 1553 C CA . TYR A 1 197 ? 31.338 8.286 4.469 1.00 91.31 197 TYR A CA 1
ATOM 1554 C C . TYR A 1 197 ? 31.794 6.862 4.823 1.00 91.31 197 TYR A C 1
ATOM 1556 O O . TYR A 1 197 ? 32.675 6.313 4.167 1.00 91.31 197 TYR A O 1
ATOM 1564 N N . LYS A 1 198 ? 31.162 6.219 5.813 1.00 91.00 198 LYS A N 1
ATOM 1565 C CA . LYS A 1 198 ? 31.471 4.818 6.159 1.00 91.00 198 LYS A CA 1
ATOM 1566 C C . LYS A 1 198 ? 31.119 3.853 5.029 1.00 91.00 198 LYS A C 1
ATOM 1568 O O . LYS A 1 198 ? 31.823 2.867 4.807 1.00 91.00 198 LYS A O 1
ATOM 1573 N N . LEU A 1 199 ? 30.007 4.113 4.343 1.00 91.06 199 LEU A N 1
ATOM 1574 C CA . LEU A 1 199 ? 29.569 3.298 3.220 1.00 91.06 199 LEU A CA 1
ATOM 1575 C C . LEU A 1 199 ? 30.519 3.453 2.026 1.00 91.06 199 LEU A C 1
ATOM 1577 O O . LEU A 1 199 ? 30.867 2.444 1.424 1.00 91.06 199 LEU A O 1
ATOM 1581 N N . ILE A 1 200 ? 31.004 4.669 1.753 1.00 93.38 200 ILE A N 1
ATOM 1582 C CA . ILE A 1 200 ? 32.030 4.949 0.736 1.00 93.38 200 ILE A CA 1
ATOM 1583 C C . ILE A 1 200 ? 33.294 4.118 1.001 1.00 93.38 200 ILE A C 1
ATOM 1585 O O . ILE A 1 200 ? 33.722 3.367 0.127 1.00 93.38 200 ILE A O 1
ATOM 1589 N N . GLU A 1 201 ? 33.846 4.168 2.221 1.00 90.44 201 GLU A N 1
ATOM 1590 C CA . GLU A 1 201 ? 35.030 3.374 2.602 1.00 90.44 201 GLU A CA 1
ATOM 1591 C C . GLU A 1 201 ? 34.808 1.867 2.390 1.00 90.44 201 GLU A C 1
ATOM 1593 O O . GLU A 1 201 ? 35.660 1.171 1.833 1.00 90.44 201 GLU A O 1
ATOM 1598 N N . THR A 1 202 ? 33.637 1.369 2.798 1.00 90.00 202 THR A N 1
ATOM 1599 C CA . THR A 1 202 ? 33.268 -0.047 2.661 1.00 90.00 202 THR A CA 1
ATOM 1600 C C . THR A 1 202 ? 33.156 -0.458 1.193 1.00 90.00 202 THR A C 1
ATOM 1602 O O . THR A 1 202 ? 33.654 -1.515 0.807 1.00 90.00 202 THR A O 1
ATOM 1605 N N . CYS A 1 203 ? 32.526 0.378 0.363 1.00 90.94 203 CYS A N 1
ATOM 1606 C CA . CYS A 1 203 ? 32.347 0.102 -1.058 1.00 90.94 203 CYS A CA 1
ATOM 1607 C C . CYS A 1 203 ? 33.684 0.121 -1.799 1.00 90.94 203 CYS A C 1
ATOM 1609 O O . CYS A 1 203 ? 33.952 -0.801 -2.561 1.00 90.94 203 CYS A O 1
ATOM 1611 N N . HIS A 1 204 ? 34.559 1.098 -1.541 1.00 90.06 204 HIS A N 1
ATOM 1612 C CA . HIS A 1 204 ? 35.894 1.103 -2.143 1.00 90.06 204 HIS A CA 1
ATOM 1613 C C . HIS A 1 204 ? 36.701 -0.144 -1.775 1.00 90.06 204 HIS A C 1
ATOM 1615 O O . HIS A 1 204 ? 37.323 -0.725 -2.661 1.00 90.06 204 HIS A O 1
ATOM 1621 N N . GLY A 1 205 ? 36.645 -0.591 -0.514 1.00 85.94 205 GLY A N 1
ATOM 1622 C CA . GLY A 1 205 ? 37.280 -1.844 -0.093 1.00 85.94 205 GLY A CA 1
ATOM 1623 C C . GLY A 1 205 ? 36.734 -3.064 -0.845 1.00 85.94 205 GLY A C 1
ATOM 1624 O O . GLY A 1 205 ? 37.498 -3.869 -1.373 1.00 85.94 205 GLY A O 1
ATOM 1625 N N . ALA A 1 206 ? 35.409 -3.165 -0.974 1.00 85.75 206 ALA A N 1
ATOM 1626 C CA . ALA A 1 206 ? 34.768 -4.259 -1.704 1.00 85.75 206 ALA A CA 1
ATOM 1627 C C . ALA A 1 206 ? 35.103 -4.254 -3.207 1.00 85.75 206 ALA A C 1
ATOM 1629 O O . ALA A 1 206 ? 35.292 -5.318 -3.794 1.00 85.75 206 ALA A O 1
ATOM 1630 N N . LEU A 1 207 ? 35.203 -3.071 -3.822 1.00 84.38 207 LEU A N 1
ATOM 1631 C CA . LEU A 1 207 ? 35.568 -2.923 -5.232 1.00 84.38 207 LEU A CA 1
ATOM 1632 C C . LEU A 1 207 ? 37.058 -3.188 -5.486 1.00 84.38 207 LEU A C 1
ATOM 1634 O O . LEU A 1 207 ? 37.406 -3.696 -6.549 1.00 84.38 207 LEU A O 1
ATOM 1638 N N . SER A 1 208 ? 37.939 -2.890 -4.523 1.00 77.75 208 SER A N 1
ATOM 1639 C CA . SER A 1 208 ? 39.366 -3.220 -4.635 1.00 77.75 208 SER A CA 1
ATOM 1640 C C . SER A 1 208 ? 39.654 -4.721 -4.553 1.00 77.75 208 SER A C 1
ATOM 1642 O O . SER A 1 208 ? 40.670 -5.171 -5.081 1.00 77.75 208 SER A O 1
ATOM 1644 N N . ASP A 1 209 ? 38.755 -5.487 -3.930 1.00 68.81 209 ASP A N 1
ATOM 1645 C CA . ASP A 1 209 ? 38.877 -6.939 -3.764 1.00 68.81 209 ASP A CA 1
ATOM 1646 C C . ASP A 1 209 ? 38.229 -7.736 -4.920 1.00 68.81 209 ASP A C 1
ATOM 1648 O O . ASP A 1 209 ? 38.500 -8.930 -5.080 1.00 68.81 209 ASP A O 1
ATOM 1652 N N . SER A 1 210 ? 37.380 -7.105 -5.744 1.00 62.88 210 SER A N 1
ATOM 1653 C CA . SER A 1 210 ? 36.714 -7.740 -6.890 1.00 62.88 210 SER A CA 1
ATOM 1654 C C . SER A 1 210 ? 37.556 -7.653 -8.167 1.00 62.88 210 SER A C 1
ATOM 1656 O O . SER A 1 210 ? 37.868 -6.563 -8.637 1.00 62.88 210 SER A O 1
ATOM 1658 N N . GLY A 1 211 ? 37.902 -8.800 -8.759 1.00 53.72 211 GLY A N 1
ATOM 1659 C CA . GLY A 1 211 ? 38.602 -8.860 -10.045 1.00 53.72 211 GLY A CA 1
ATOM 1660 C C . GLY A 1 211 ? 37.724 -8.410 -11.222 1.00 53.72 211 GLY A C 1
ATOM 1661 O O . GLY A 1 211 ? 36.683 -9.006 -11.482 1.00 53.72 211 GLY A O 1
ATOM 1662 N N . ASP A 1 212 ? 38.197 -7.380 -11.923 1.00 62.78 212 ASP A N 1
ATOM 1663 C CA . ASP A 1 212 ? 37.844 -6.841 -13.249 1.00 62.78 212 ASP A CA 1
ATOM 1664 C C . ASP A 1 212 ? 36.406 -6.376 -13.568 1.00 62.78 212 ASP A C 1
ATOM 1666 O O . ASP A 1 212 ? 36.275 -5.508 -14.430 1.00 62.78 212 ASP A O 1
ATOM 1670 N N . ILE A 1 213 ? 35.342 -6.828 -12.890 1.00 66.50 213 ILE A N 1
ATOM 1671 C CA . ILE A 1 213 ? 33.988 -6.258 -13.080 1.00 66.50 213 ILE A CA 1
ATOM 1672 C C . ILE A 1 213 ? 33.402 -5.841 -11.724 1.00 66.50 213 ILE A C 1
ATOM 1674 O O . ILE A 1 213 ? 33.123 -6.703 -10.884 1.00 66.50 213 ILE A O 1
ATOM 1678 N N . PRO A 1 214 ? 33.217 -4.531 -11.479 1.00 78.19 214 PRO A N 1
ATOM 1679 C CA . PRO A 1 214 ? 32.681 -4.053 -10.218 1.00 78.19 214 PRO A CA 1
ATOM 1680 C C . PRO A 1 214 ? 31.200 -4.425 -10.106 1.00 78.19 214 PRO A C 1
ATOM 1682 O O . PRO A 1 214 ? 30.433 -4.247 -11.048 1.00 78.19 214 PRO A O 1
ATOM 1685 N N . ARG A 1 215 ? 30.790 -4.976 -8.960 1.00 85.81 215 ARG A N 1
ATOM 1686 C CA . ARG A 1 215 ? 29.423 -5.487 -8.785 1.00 85.81 215 ARG A CA 1
ATOM 1687 C C . ARG A 1 215 ? 28.379 -4.352 -8.848 1.00 85.81 215 ARG A C 1
ATOM 1689 O O . ARG A 1 215 ? 28.578 -3.347 -8.151 1.00 85.81 215 ARG A O 1
ATOM 1696 N N . PRO A 1 216 ? 27.253 -4.523 -9.575 1.00 88.38 216 PRO A N 1
ATOM 1697 C CA . PRO A 1 216 ? 26.228 -3.485 -9.716 1.00 88.38 216 PRO A CA 1
ATOM 1698 C C . PRO A 1 216 ? 25.657 -3.004 -8.378 1.00 88.38 216 PRO A C 1
ATOM 1700 O O . PRO A 1 216 ? 25.424 -1.811 -8.189 1.00 88.38 216 PRO A O 1
ATOM 1703 N N . ASP A 1 217 ? 25.468 -3.911 -7.417 1.00 87.06 217 ASP A N 1
ATOM 1704 C CA . ASP A 1 217 ? 24.918 -3.593 -6.098 1.00 87.06 217 ASP A CA 1
ATOM 1705 C C . ASP A 1 217 ? 25.843 -2.690 -5.271 1.00 87.06 217 ASP A C 1
ATOM 1707 O O . ASP A 1 217 ? 25.387 -1.716 -4.666 1.00 87.06 217 ASP A O 1
ATOM 1711 N N . VAL A 1 218 ? 27.149 -2.973 -5.293 1.00 89.56 218 VAL A N 1
ATOM 1712 C CA . VAL A 1 218 ? 28.173 -2.171 -4.606 1.00 89.56 218 VAL A CA 1
ATOM 1713 C C . VAL A 1 218 ? 28.334 -0.808 -5.278 1.00 89.56 218 VAL A C 1
ATOM 1715 O O . VAL A 1 218 ? 28.414 0.209 -4.592 1.00 89.56 218 VAL A O 1
ATOM 1718 N N . MET A 1 219 ? 28.338 -0.761 -6.611 1.00 92.00 219 MET A N 1
ATOM 1719 C CA . MET A 1 219 ? 28.431 0.500 -7.352 1.00 92.00 219 MET A CA 1
ATOM 1720 C C . MET A 1 219 ? 27.208 1.394 -7.166 1.00 92.00 219 MET A C 1
ATOM 1722 O O . MET A 1 219 ? 27.362 2.599 -6.976 1.00 92.00 219 MET A O 1
ATOM 1726 N N . SER A 1 220 ? 26.008 0.810 -7.161 1.00 93.31 220 SER A N 1
ATOM 1727 C CA . SER A 1 220 ? 24.766 1.535 -6.872 1.00 93.31 220 SER A CA 1
ATOM 1728 C C . SER A 1 220 ? 24.827 2.180 -5.486 1.00 93.31 220 SER A C 1
ATOM 1730 O O . SER A 1 220 ? 24.534 3.365 -5.332 1.00 93.31 220 SER A O 1
ATOM 1732 N N . ALA A 1 221 ? 25.274 1.423 -4.475 1.00 92.38 221 ALA A N 1
ATOM 1733 C CA . ALA A 1 221 ? 25.445 1.935 -3.118 1.00 92.38 221 ALA A CA 1
ATOM 1734 C C . ALA A 1 221 ? 26.509 3.043 -3.038 1.00 92.38 221 ALA A C 1
ATOM 1736 O O . ALA A 1 221 ? 26.280 4.054 -2.372 1.00 92.38 221 ALA A O 1
ATOM 1737 N N . LEU A 1 222 ? 27.639 2.887 -3.737 1.00 93.88 222 LEU A N 1
ATOM 1738 C CA . LEU A 1 222 ? 28.710 3.884 -3.780 1.00 93.88 222 LEU A CA 1
ATOM 1739 C C . LEU A 1 222 ? 28.245 5.198 -4.420 1.00 93.88 222 LEU A C 1
ATOM 1741 O O . LEU A 1 222 ? 28.445 6.254 -3.826 1.00 93.88 222 LEU A O 1
ATOM 1745 N N . ALA A 1 223 ? 27.584 5.143 -5.581 1.00 94.25 223 ALA A N 1
ATOM 1746 C CA . ALA A 1 223 ? 27.082 6.331 -6.272 1.00 94.25 223 ALA A CA 1
ATOM 1747 C C . ALA A 1 223 ? 26.127 7.144 -5.380 1.00 94.25 223 ALA A C 1
ATOM 1749 O O . ALA A 1 223 ? 26.272 8.359 -5.243 1.00 94.25 223 ALA A O 1
ATOM 1750 N N . VAL A 1 224 ? 25.195 6.465 -4.701 1.00 93.31 224 VAL A N 1
ATOM 1751 C CA . VAL A 1 224 ? 24.249 7.106 -3.776 1.00 93.31 224 VAL A CA 1
ATOM 1752 C C . VAL A 1 224 ? 24.954 7.667 -2.537 1.00 93.31 224 VAL A C 1
ATOM 1754 O O . VAL A 1 224 ? 24.620 8.764 -2.086 1.00 93.31 224 VAL A O 1
ATOM 1757 N N . ALA A 1 225 ? 25.935 6.949 -1.983 1.00 93.00 225 ALA A N 1
ATOM 1758 C CA . ALA A 1 225 ? 26.685 7.401 -0.816 1.00 93.00 225 ALA A CA 1
ATOM 1759 C C . ALA A 1 225 ? 27.541 8.640 -1.121 1.00 93.00 225 ALA A C 1
ATOM 1761 O O . ALA A 1 225 ? 27.533 9.588 -0.338 1.00 93.00 225 ALA A O 1
ATOM 1762 N N . LEU A 1 226 ? 28.224 8.665 -2.269 1.00 94.19 226 LEU A N 1
ATOM 1763 C CA . LEU A 1 226 ? 28.984 9.826 -2.743 1.00 94.19 226 LEU A CA 1
ATOM 1764 C C . LEU A 1 226 ? 28.072 11.042 -2.930 1.00 94.19 226 LEU A C 1
ATOM 1766 O O . LEU A 1 226 ? 28.383 12.124 -2.431 1.00 94.19 226 LEU A O 1
ATOM 1770 N N . HIS A 1 227 ? 26.903 10.849 -3.549 1.00 93.88 227 HIS A N 1
ATOM 1771 C CA . HIS A 1 227 ? 25.915 11.914 -3.711 1.00 93.88 227 HIS A CA 1
ATOM 1772 C C . HIS A 1 227 ? 25.439 12.457 -2.350 1.00 93.88 227 HIS A C 1
ATOM 1774 O O . HIS A 1 227 ? 25.449 13.663 -2.116 1.00 93.88 227 HIS A O 1
ATOM 1780 N N . ALA A 1 228 ? 25.116 11.577 -1.395 1.00 91.25 228 ALA A N 1
ATOM 1781 C CA . ALA A 1 228 ? 24.715 11.974 -0.040 1.00 91.25 228 ALA A CA 1
ATOM 1782 C C . ALA A 1 228 ? 25.836 12.673 0.762 1.00 91.25 228 ALA A C 1
ATOM 1784 O O . ALA A 1 228 ? 25.554 13.468 1.662 1.00 91.25 228 ALA A O 1
ATOM 1785 N N . ALA A 1 229 ? 27.104 12.387 0.454 1.00 91.06 229 ALA A N 1
ATOM 1786 C CA . ALA A 1 229 ? 28.264 13.054 1.044 1.00 91.06 229 ALA A CA 1
ATOM 1787 C C . ALA A 1 229 ? 28.568 14.429 0.411 1.00 91.06 229 ALA A C 1
ATOM 1789 O O . ALA A 1 229 ? 29.351 15.188 0.986 1.00 91.06 229 ALA A O 1
ATOM 1790 N N . GLY A 1 230 ? 27.927 14.767 -0.716 1.00 91.31 230 GLY A N 1
ATOM 1791 C CA . GLY A 1 230 ? 28.166 15.992 -1.485 1.00 91.31 230 GLY A CA 1
ATOM 1792 C C . GLY A 1 230 ? 29.308 15.889 -2.503 1.00 91.31 230 GLY A C 1
ATOM 1793 O O . GLY A 1 230 ? 29.704 16.907 -3.068 1.00 91.31 230 GLY A O 1
ATOM 1794 N N . GLU A 1 231 ? 29.825 14.684 -2.757 1.00 93.38 231 GLU A N 1
ATOM 1795 C CA . GLU A 1 231 ? 30.904 14.410 -3.719 1.00 93.38 231 GLU A CA 1
ATOM 1796 C C . GLU A 1 231 ? 30.329 14.208 -5.135 1.00 93.38 231 GLU A C 1
ATOM 1798 O O . GLU A 1 231 ? 30.448 13.143 -5.744 1.00 93.38 231 GLU A O 1
ATOM 1803 N N . GLU A 1 232 ? 29.652 15.237 -5.656 1.00 94.00 232 GLU A N 1
ATOM 1804 C CA . GLU A 1 232 ? 28.816 15.158 -6.869 1.00 94.00 232 GLU A CA 1
ATOM 1805 C C . GLU A 1 232 ? 29.566 14.660 -8.116 1.00 94.00 232 GLU A C 1
ATOM 1807 O O . GLU A 1 232 ? 29.049 13.837 -8.874 1.00 94.00 232 GLU A O 1
ATOM 1812 N N . ASP A 1 233 ? 30.804 15.119 -8.326 1.00 94.69 233 ASP A N 1
ATOM 1813 C CA . ASP A 1 233 ? 31.604 14.737 -9.497 1.00 94.69 233 ASP A CA 1
ATOM 1814 C C . ASP A 1 233 ? 31.978 13.247 -9.481 1.00 94.69 233 ASP A C 1
ATOM 1816 O O . ASP A 1 233 ? 32.031 12.601 -10.529 1.00 94.69 233 ASP A O 1
ATOM 1820 N N . GLU A 1 234 ? 32.271 12.692 -8.304 1.00 95.06 234 GLU A N 1
ATOM 1821 C CA . GLU A 1 234 ? 32.630 11.280 -8.155 1.00 95.06 234 GLU A CA 1
ATOM 1822 C C . GLU A 1 234 ? 31.387 10.389 -8.176 1.00 95.06 234 GLU A C 1
ATOM 1824 O O . GLU A 1 234 ? 31.396 9.326 -8.805 1.00 95.06 234 GLU A O 1
ATOM 1829 N N . ALA A 1 235 ? 30.293 10.855 -7.567 1.00 94.62 235 ALA A N 1
ATOM 1830 C CA . ALA A 1 235 ? 28.996 10.197 -7.626 1.00 94.62 235 ALA A CA 1
ATOM 1831 C C . ALA A 1 235 ? 28.546 10.013 -9.079 1.00 94.62 235 ALA A C 1
ATOM 1833 O O . ALA A 1 235 ? 28.207 8.902 -9.494 1.00 94.62 235 ALA A O 1
ATOM 1834 N N . ARG A 1 236 ? 28.632 11.084 -9.877 1.00 95.19 236 ARG A N 1
ATOM 1835 C CA . ARG A 1 236 ? 28.250 11.064 -11.290 1.00 95.19 236 ARG A CA 1
ATOM 1836 C C . ARG A 1 236 ? 29.129 10.135 -12.121 1.00 95.19 236 ARG A C 1
ATOM 1838 O O . ARG A 1 236 ? 28.594 9.325 -12.864 1.00 95.19 236 ARG A O 1
ATOM 1845 N N . LYS A 1 237 ? 30.455 10.176 -11.950 1.00 94.56 237 LYS A N 1
ATOM 1846 C CA . LYS A 1 237 ? 31.369 9.242 -12.639 1.00 94.56 237 LYS A CA 1
ATOM 1847 C C . LYS A 1 237 ? 31.072 7.784 -12.295 1.00 94.56 237 LYS A C 1
ATOM 1849 O O . LYS A 1 237 ? 31.099 6.926 -13.169 1.00 94.56 237 LYS A O 1
ATOM 1854 N N . THR A 1 238 ? 30.783 7.503 -11.026 1.00 94.38 238 THR A N 1
ATOM 1855 C CA . THR A 1 238 ? 30.430 6.150 -10.576 1.00 94.38 238 THR A CA 1
ATOM 1856 C C . THR A 1 238 ? 29.128 5.683 -11.225 1.00 94.38 238 THR A C 1
ATOM 1858 O O . THR A 1 238 ? 29.042 4.543 -11.671 1.00 94.38 238 THR A O 1
ATOM 1861 N N . ALA A 1 239 ? 28.133 6.564 -11.323 1.00 94.12 239 ALA A N 1
ATOM 1862 C CA . ALA A 1 239 ? 26.863 6.277 -11.980 1.00 94.12 239 ALA A CA 1
ATOM 1863 C C . ALA A 1 239 ? 26.987 6.119 -13.507 1.00 94.12 239 ALA A C 1
ATOM 1865 O O . ALA A 1 239 ? 26.327 5.259 -14.079 1.00 94.12 239 ALA A O 1
ATOM 1866 N N . GLU A 1 240 ? 27.859 6.884 -14.166 1.00 94.69 240 GLU A N 1
ATOM 1867 C CA . GLU A 1 240 ? 28.175 6.709 -15.591 1.00 94.69 240 GLU A CA 1
ATOM 1868 C C . GLU A 1 240 ? 28.797 5.325 -15.843 1.00 94.69 240 GLU A C 1
ATOM 1870 O O . GLU A 1 240 ? 28.323 4.590 -16.705 1.00 94.69 240 GLU A O 1
ATOM 1875 N N . LEU A 1 241 ? 29.767 4.908 -15.019 1.00 92.56 241 LEU A N 1
ATOM 1876 C CA . LEU A 1 241 ? 30.336 3.556 -15.085 1.00 92.56 241 LEU A CA 1
ATOM 1877 C C . LEU A 1 241 ? 29.295 2.463 -14.799 1.00 92.56 241 LEU A C 1
ATOM 1879 O O . LEU A 1 241 ? 29.359 1.387 -15.385 1.00 92.56 241 LEU A O 1
ATOM 1883 N N . LEU A 1 242 ? 28.347 2.724 -13.894 1.00 92.44 242 LEU A N 1
ATOM 1884 C CA . LEU A 1 242 ? 27.246 1.807 -13.598 1.00 92.44 242 LEU A CA 1
ATOM 1885 C C . LEU A 1 242 ? 26.313 1.641 -14.805 1.00 92.44 242 LEU A C 1
ATOM 1887 O O . LEU A 1 242 ? 25.893 0.528 -15.105 1.00 92.44 242 LEU A O 1
ATOM 1891 N N . ALA A 1 243 ? 26.014 2.732 -15.512 1.00 92.75 243 ALA A N 1
ATOM 1892 C CA . ALA A 1 243 ? 25.164 2.718 -16.700 1.00 92.75 243 ALA A CA 1
ATOM 1893 C C . ALA A 1 243 ? 25.803 1.994 -17.900 1.00 92.75 243 ALA A C 1
ATOM 1895 O O . ALA A 1 243 ? 25.086 1.546 -18.792 1.00 92.75 243 ALA A O 1
ATOM 1896 N N . GLU A 1 244 ? 27.133 1.869 -17.925 1.00 91.62 244 GLU A N 1
ATOM 1897 C CA . GLU A 1 244 ? 27.878 1.112 -18.940 1.00 91.62 244 GLU A CA 1
ATOM 1898 C C . GLU A 1 244 ? 27.883 -0.408 -18.689 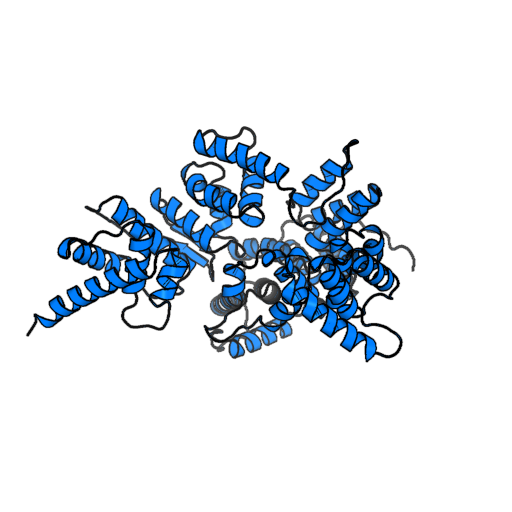1.00 91.62 244 GLU A C 1
ATOM 1900 O O . GLU A 1 244 ? 28.332 -1.169 -19.550 1.00 91.62 244 GLU A O 1
ATOM 1905 N N . GLN A 1 245 ? 27.397 -0.867 -17.529 1.00 88.38 245 GLN A N 1
ATOM 1906 C CA . GLN A 1 245 ? 27.350 -2.290 -17.200 1.00 88.38 245 GLN A CA 1
ATOM 1907 C C . GLN A 1 245 ? 26.236 -3.037 -17.942 1.00 88.38 245 GLN A C 1
ATOM 1909 O O . GLN A 1 245 ? 25.241 -2.465 -18.388 1.00 88.38 245 GLN A O 1
ATOM 1914 N N . GLU A 1 246 ? 26.400 -4.357 -18.046 1.00 89.00 246 GLU A N 1
ATOM 1915 C CA . GLU A 1 246 ? 25.336 -5.247 -18.510 1.00 89.00 246 GLU A CA 1
ATOM 1916 C C . GLU A 1 246 ? 24.154 -5.266 -17.523 1.00 89.00 246 GLU A C 1
ATOM 1918 O O . GLU A 1 246 ? 24.279 -4.877 -16.358 1.00 89.00 246 GLU A O 1
ATOM 1923 N N . LEU A 1 247 ? 22.988 -5.719 -17.998 1.00 90.25 247 LEU A N 1
ATOM 1924 C CA . LEU A 1 247 ? 21.808 -5.874 -17.145 1.00 90.25 247 LEU A CA 1
ATOM 1925 C C . LEU A 1 247 ? 22.121 -6.833 -15.986 1.00 90.25 247 LEU A C 1
ATOM 1927 O O . LEU A 1 247 ? 22.634 -7.924 -16.242 1.00 90.25 247 LEU A O 1
ATOM 1931 N N . PRO A 1 248 ? 21.790 -6.471 -14.735 1.00 90.38 248 PRO A N 1
ATOM 1932 C CA . PRO A 1 248 ? 21.883 -7.403 -13.621 1.00 90.38 248 PRO A CA 1
ATOM 1933 C C . PRO A 1 248 ? 20.980 -8.624 -13.835 1.00 90.38 248 PRO A C 1
ATOM 1935 O O . PRO A 1 248 ? 19.833 -8.476 -14.252 1.00 90.38 248 PRO A O 1
ATOM 1938 N N . ASP A 1 249 ? 21.478 -9.813 -13.486 1.00 86.00 249 ASP A N 1
ATOM 1939 C CA . ASP A 1 249 ? 20.686 -11.054 -13.505 1.00 86.00 249 ASP A CA 1
ATOM 1940 C C . ASP A 1 249 ? 19.607 -11.083 -12.402 1.00 86.00 249 ASP A C 1
ATOM 1942 O O . ASP A 1 249 ? 18.613 -11.798 -12.521 1.00 86.00 249 ASP A O 1
ATOM 1946 N N . ASP A 1 250 ? 19.825 -10.347 -11.305 1.00 88.50 250 ASP A N 1
ATOM 1947 C CA . ASP A 1 250 ? 18.920 -10.278 -10.156 1.00 88.50 250 ASP A CA 1
ATOM 1948 C C . ASP A 1 250 ? 18.064 -9.002 -10.188 1.00 88.50 250 ASP A C 1
ATOM 1950 O O . ASP A 1 250 ? 18.578 -7.881 -10.254 1.00 88.50 250 ASP A O 1
ATOM 1954 N N . ASP A 1 251 ? 16.744 -9.169 -10.071 1.00 88.88 251 ASP A N 1
ATOM 1955 C CA . ASP A 1 251 ? 15.780 -8.064 -10.114 1.00 88.88 251 ASP A CA 1
ATOM 1956 C C . ASP A 1 251 ? 16.009 -7.019 -9.003 1.00 88.88 251 ASP A C 1
ATOM 1958 O O . ASP A 1 251 ? 15.708 -5.837 -9.184 1.00 88.88 251 ASP A O 1
ATOM 1962 N N . THR A 1 252 ? 16.533 -7.423 -7.839 1.00 89.94 252 THR A N 1
ATOM 1963 C CA . THR A 1 252 ? 16.831 -6.497 -6.733 1.00 89.94 252 THR A CA 1
ATOM 1964 C C . THR A 1 252 ? 17.973 -5.572 -7.117 1.00 89.94 252 THR A C 1
ATOM 1966 O O . THR A 1 252 ? 17.916 -4.372 -6.842 1.00 89.94 252 THR A O 1
ATOM 1969 N N . ASP A 1 253 ? 19.004 -6.110 -7.759 1.00 91.19 253 ASP A N 1
ATOM 1970 C CA . ASP A 1 253 ? 20.138 -5.320 -8.222 1.00 91.19 253 ASP A CA 1
ATOM 1971 C C . ASP A 1 253 ? 19.740 -4.414 -9.390 1.00 91.19 253 ASP A C 1
ATOM 1973 O O . ASP A 1 253 ? 20.123 -3.245 -9.397 1.00 91.19 253 ASP A O 1
ATOM 1977 N N . LEU A 1 254 ? 18.862 -4.876 -10.288 1.00 93.62 254 LEU A N 1
ATOM 1978 C CA . LEU A 1 254 ? 18.237 -4.024 -11.306 1.00 93.62 254 LEU A CA 1
ATOM 1979 C C . LEU A 1 254 ? 17.498 -2.826 -10.677 1.00 93.62 254 LEU A C 1
ATOM 1981 O O . LEU A 1 254 ? 17.681 -1.683 -11.104 1.00 93.62 254 LEU A O 1
ATOM 1985 N N . ILE A 1 255 ? 16.712 -3.057 -9.619 1.00 93.62 255 ILE A N 1
ATOM 1986 C CA . ILE A 1 255 ? 16.017 -1.991 -8.877 1.00 93.62 255 ILE A CA 1
ATOM 1987 C C . ILE A 1 255 ? 17.013 -1.017 -8.226 1.00 93.62 255 ILE A C 1
ATOM 1989 O O . ILE A 1 255 ? 16.792 0.196 -8.277 1.00 93.62 255 ILE A O 1
ATOM 1993 N N . LYS A 1 256 ? 18.112 -1.509 -7.636 1.00 92.81 256 LYS A N 1
ATOM 1994 C CA . LYS A 1 256 ? 19.155 -0.656 -7.032 1.00 92.81 256 LYS A CA 1
ATOM 1995 C C . LYS A 1 256 ? 19.842 0.233 -8.063 1.00 92.81 256 LYS A C 1
ATOM 1997 O O . LYS A 1 256 ? 20.019 1.419 -7.791 1.00 92.81 256 LYS A O 1
ATOM 2002 N N . VAL A 1 257 ? 20.182 -0.316 -9.230 1.00 94.75 257 VAL A N 1
ATOM 2003 C CA . VAL A 1 257 ? 20.802 0.440 -10.329 1.00 94.75 257 VAL A CA 1
ATOM 2004 C C . VAL A 1 257 ? 19.892 1.586 -10.755 1.00 94.75 257 VAL A C 1
ATOM 2006 O O . VAL A 1 257 ? 20.315 2.742 -10.773 1.00 94.75 257 VAL A O 1
ATOM 2009 N N . ILE A 1 258 ? 18.614 1.292 -11.009 1.00 94.25 258 ILE A N 1
ATOM 2010 C CA . ILE A 1 258 ? 17.618 2.304 -11.381 1.00 94.25 258 ILE A CA 1
ATOM 2011 C C . ILE A 1 258 ? 17.499 3.372 -10.286 1.00 94.25 258 ILE A C 1
ATOM 2013 O O . ILE A 1 258 ? 17.553 4.564 -10.582 1.00 94.25 258 ILE A O 1
ATOM 2017 N N . ALA A 1 259 ? 17.379 2.973 -9.016 1.00 91.06 259 ALA A N 1
ATOM 2018 C CA . ALA A 1 259 ? 17.271 3.915 -7.902 1.00 91.06 259 ALA A CA 1
ATOM 2019 C C . ALA A 1 259 ? 18.500 4.838 -7.785 1.00 91.06 259 ALA A C 1
ATOM 2021 O O . ALA A 1 259 ? 18.342 6.039 -7.539 1.00 91.06 259 ALA A O 1
ATOM 2022 N N . ALA A 1 260 ? 19.707 4.308 -8.001 1.00 92.50 260 ALA A N 1
ATOM 2023 C CA . ALA A 1 260 ? 20.947 5.077 -7.968 1.00 92.50 260 ALA A CA 1
ATOM 2024 C C . ALA A 1 260 ? 21.026 6.099 -9.113 1.00 92.50 260 ALA A C 1
ATOM 2026 O O . ALA A 1 260 ? 21.268 7.281 -8.858 1.00 92.50 260 ALA A O 1
ATOM 2027 N N . LEU A 1 261 ? 20.749 5.676 -10.352 1.00 94.44 261 LEU A N 1
ATOM 2028 C CA . LEU A 1 261 ? 20.758 6.558 -11.527 1.00 94.44 261 LEU A CA 1
ATOM 2029 C C . LEU A 1 261 ? 19.726 7.688 -11.395 1.00 94.44 261 LEU A C 1
ATOM 2031 O O . LEU A 1 261 ? 20.036 8.857 -11.625 1.00 94.44 261 LEU A O 1
ATOM 2035 N N . LEU A 1 262 ? 18.507 7.368 -10.952 1.00 91.62 262 LEU A N 1
ATOM 2036 C CA . LEU A 1 262 ? 17.452 8.367 -10.771 1.00 91.62 262 LEU A CA 1
ATOM 2037 C C . LEU A 1 262 ? 17.740 9.338 -9.618 1.00 91.62 262 LEU A C 1
ATOM 2039 O O . LEU A 1 262 ? 17.370 10.508 -9.715 1.00 91.62 262 LEU A O 1
ATOM 2043 N N . SER A 1 263 ? 18.434 8.895 -8.562 1.00 89.25 263 SER A N 1
ATOM 2044 C CA . SER A 1 263 ? 18.869 9.777 -7.463 1.00 89.25 263 SER A CA 1
ATOM 2045 C C . SER A 1 263 ? 19.851 10.854 -7.936 1.00 89.25 263 SER A C 1
ATOM 2047 O O . SER A 1 263 ? 19.853 11.953 -7.394 1.00 89.25 263 SER A O 1
ATOM 2049 N N . LEU A 1 264 ? 20.645 10.553 -8.968 1.00 90.44 264 LEU A N 1
ATOM 2050 C CA . LEU A 1 264 ? 21.584 11.472 -9.621 1.00 90.44 264 LEU A CA 1
ATOM 2051 C C . LEU A 1 264 ? 20.997 12.167 -10.856 1.00 90.44 264 LEU A C 1
ATOM 2053 O O . LEU A 1 264 ? 21.716 12.808 -11.624 1.00 90.44 264 LEU A O 1
ATOM 2057 N N . ASP A 1 265 ? 19.681 12.059 -11.042 1.00 90.44 265 ASP A N 1
ATOM 2058 C CA . ASP A 1 265 ? 18.947 12.725 -12.110 1.00 90.44 265 ASP A CA 1
ATOM 2059 C C . ASP A 1 265 ? 19.376 12.286 -13.534 1.00 90.44 265 ASP A C 1
ATOM 2061 O O . ASP A 1 265 ? 19.190 13.003 -14.524 1.00 90.44 265 ASP A O 1
ATOM 2065 N N . MET A 1 266 ? 19.918 11.065 -13.631 1.00 92.50 266 MET A N 1
ATOM 2066 C CA . MET A 1 266 ? 20.398 10.389 -14.845 1.00 92.50 266 MET A CA 1
ATOM 2067 C C . MET A 1 266 ? 19.295 9.516 -15.457 1.00 92.50 266 MET A C 1
ATOM 2069 O O . MET A 1 266 ? 19.388 8.292 -15.559 1.00 92.50 266 MET A O 1
ATOM 2073 N N . GLY A 1 267 ? 18.173 10.159 -15.792 1.00 91.19 267 GLY A N 1
ATOM 2074 C CA . GLY A 1 267 ? 16.996 9.464 -16.316 1.00 91.19 267 GLY A CA 1
ATOM 2075 C C . GLY A 1 267 ? 17.208 8.849 -17.691 1.00 91.19 267 GLY A C 1
ATOM 2076 O O . GLY A 1 267 ? 16.647 7.791 -17.948 1.00 91.19 267 GLY A O 1
ATOM 2077 N N . ASP A 1 268 ? 18.013 9.482 -18.548 1.00 90.88 268 ASP A N 1
ATOM 2078 C CA . ASP A 1 268 ? 18.295 8.991 -19.900 1.00 90.88 268 ASP A CA 1
ATOM 2079 C C . ASP A 1 268 ? 19.071 7.670 -19.845 1.00 90.88 268 ASP A C 1
ATOM 2081 O O . ASP A 1 268 ? 18.732 6.717 -20.547 1.00 90.88 268 ASP A O 1
ATOM 2085 N N . GLU A 1 269 ? 20.052 7.590 -18.949 1.00 93.81 269 GLU A N 1
ATOM 2086 C CA . GLU A 1 269 ? 20.859 6.403 -18.685 1.00 93.81 269 GLU A CA 1
ATOM 2087 C C . GLU A 1 269 ? 20.035 5.288 -18.018 1.00 93.81 269 GLU A C 1
ATOM 2089 O O . GLU A 1 269 ? 20.215 4.108 -18.317 1.00 93.81 269 GLU A O 1
ATOM 2094 N N . ALA A 1 270 ? 19.067 5.645 -17.166 1.00 93.88 270 ALA A N 1
ATOM 2095 C CA . ALA A 1 270 ? 18.193 4.680 -16.499 1.00 93.88 270 ALA A CA 1
ATOM 2096 C C . ALA A 1 270 ? 17.185 3.990 -17.439 1.00 93.88 270 ALA A C 1
ATOM 2098 O O . ALA A 1 270 ? 16.653 2.938 -17.079 1.00 93.88 270 ALA A O 1
ATOM 2099 N N . ARG A 1 271 ? 16.898 4.547 -18.629 1.00 91.88 271 ARG A N 1
ATOM 2100 C CA . ARG A 1 271 ? 15.842 4.049 -19.539 1.00 91.88 271 ARG A CA 1
ATOM 2101 C C . ARG A 1 271 ? 16.015 2.584 -19.916 1.00 91.88 271 ARG A C 1
ATOM 2103 O O . ARG A 1 271 ? 15.044 1.839 -19.882 1.00 91.88 271 ARG A O 1
ATOM 2110 N N . TYR A 1 272 ? 17.240 2.167 -20.229 1.00 91.62 272 TYR A N 1
ATOM 2111 C CA . TYR A 1 272 ? 17.525 0.787 -20.624 1.00 91.62 272 TYR A CA 1
ATOM 2112 C C . TYR A 1 272 ? 17.158 -0.216 -19.517 1.00 91.62 272 TYR A C 1
ATOM 2114 O O . TYR A 1 272 ? 16.463 -1.199 -19.762 1.00 91.62 272 TYR A O 1
ATOM 2122 N N . PHE A 1 273 ? 17.539 0.089 -18.277 1.00 94.94 273 PHE A N 1
ATOM 2123 C CA . PHE A 1 273 ? 17.211 -0.720 -17.104 1.00 94.94 273 PHE A CA 1
ATOM 2124 C C . PHE A 1 273 ? 15.710 -0.663 -16.768 1.00 94.94 273 PHE A C 1
ATOM 2126 O O . PHE A 1 273 ? 15.101 -1.678 -16.431 1.00 94.94 273 PHE A O 1
ATOM 2133 N N . LEU A 1 274 ? 15.088 0.514 -16.892 1.00 94.38 274 LEU A N 1
ATOM 2134 C CA . LEU A 1 274 ? 13.647 0.703 -16.687 1.00 94.38 274 LEU A CA 1
ATOM 2135 C C . LEU A 1 274 ? 12.805 -0.066 -17.707 1.00 94.38 274 LEU A C 1
ATOM 2137 O O . LEU A 1 274 ? 11.731 -0.559 -17.358 1.00 94.38 274 LEU A O 1
ATOM 2141 N N . ASP A 1 275 ? 13.265 -0.174 -18.951 1.00 92.62 275 ASP A N 1
ATOM 2142 C CA . ASP A 1 275 ? 12.597 -0.946 -19.994 1.00 92.62 275 ASP A CA 1
ATOM 2143 C C . ASP A 1 275 ? 12.559 -2.434 -19.642 1.00 92.62 275 ASP A C 1
ATOM 2145 O O . ASP A 1 275 ? 11.486 -3.041 -19.749 1.00 92.62 275 ASP A O 1
ATOM 2149 N N . GLU A 1 276 ? 13.680 -2.976 -19.154 1.00 92.12 276 GLU A N 1
ATOM 2150 C CA . GLU A 1 276 ? 13.766 -4.351 -18.659 1.00 92.12 276 GLU A CA 1
ATOM 2151 C C . GLU A 1 276 ? 12.849 -4.548 -17.448 1.00 92.12 276 GLU A C 1
ATOM 2153 O O . GLU A 1 276 ? 11.964 -5.405 -17.477 1.00 92.12 276 GLU A O 1
ATOM 2158 N N . LEU A 1 277 ? 12.942 -3.678 -16.431 1.00 91.31 277 LEU A N 1
ATOM 2159 C CA . LEU A 1 277 ? 12.092 -3.771 -15.240 1.00 91.31 277 LEU A CA 1
ATOM 2160 C C . LEU A 1 277 ? 10.599 -3.674 -15.594 1.00 91.31 277 LEU A C 1
ATOM 2162 O O . LEU A 1 277 ? 9.779 -4.399 -15.041 1.00 91.31 277 LEU A O 1
ATOM 2166 N N . CYS A 1 278 ? 10.218 -2.833 -16.557 1.00 90.62 278 CYS A N 1
ATOM 2167 C CA . CYS A 1 278 ? 8.842 -2.752 -17.051 1.00 90.62 278 CYS A CA 1
ATOM 2168 C C . CYS A 1 278 ? 8.377 -4.009 -17.803 1.00 90.62 278 CYS A C 1
ATOM 2170 O O . CYS A 1 278 ? 7.166 -4.205 -17.963 1.00 90.62 278 CYS A O 1
ATOM 2172 N N . ALA A 1 279 ? 9.292 -4.788 -18.378 1.00 85.31 279 ALA A N 1
ATOM 2173 C CA . ALA A 1 279 ? 8.957 -6.027 -19.068 1.00 85.31 279 ALA A CA 1
ATOM 2174 C C . ALA A 1 279 ? 8.624 -7.132 -18.058 1.00 85.31 279 ALA A C 1
ATOM 2176 O O . ALA A 1 279 ? 7.638 -7.851 -18.255 1.00 85.31 279 ALA A O 1
ATOM 2177 N N . ILE A 1 280 ? 9.390 -7.202 -16.964 1.00 84.25 280 ILE A N 1
ATOM 2178 C CA . ILE A 1 280 ? 9.235 -8.209 -15.907 1.00 84.25 280 ILE A CA 1
ATOM 2179 C C . ILE A 1 280 ? 8.210 -7.818 -14.828 1.00 84.25 280 ILE A C 1
ATOM 2181 O O . ILE A 1 280 ? 7.445 -8.666 -14.379 1.00 84.25 280 ILE A O 1
ATOM 2185 N N . GLN A 1 281 ? 8.143 -6.541 -14.443 1.00 87.50 281 GLN A N 1
ATOM 2186 C CA . GLN A 1 281 ? 7.326 -6.010 -13.345 1.00 87.50 281 GLN A CA 1
ATOM 2187 C C . GLN A 1 281 ? 6.597 -4.723 -13.777 1.00 87.50 281 GLN A C 1
ATOM 2189 O O . GLN A 1 281 ? 6.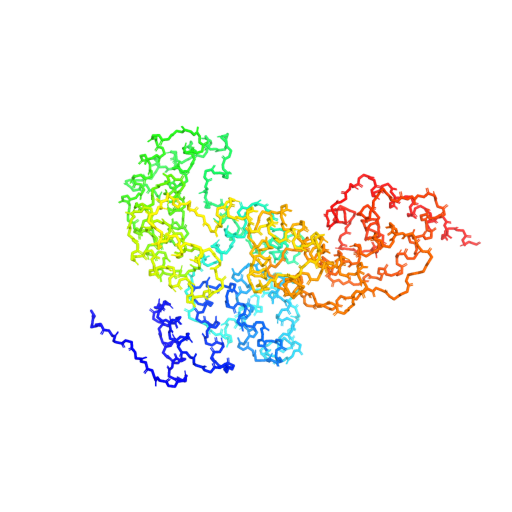965 -3.618 -13.366 1.00 87.50 281 GLN A O 1
ATOM 2194 N N . PRO A 1 282 ? 5.547 -4.817 -14.618 1.00 88.94 282 PRO A N 1
ATOM 2195 C CA . PRO A 1 282 ? 4.794 -3.661 -15.105 1.00 88.94 282 PRO A CA 1
ATOM 2196 C C . PRO A 1 282 ? 3.842 -3.102 -14.029 1.00 88.94 282 PRO A C 1
ATOM 2198 O O . PRO A 1 282 ? 2.623 -3.088 -14.217 1.00 88.94 282 PRO A O 1
ATOM 2201 N N . THR A 1 283 ? 4.384 -2.660 -12.894 1.00 90.31 283 THR A N 1
ATOM 2202 C CA . THR A 1 283 ? 3.611 -2.067 -11.795 1.00 90.31 283 THR A CA 1
ATOM 2203 C C . THR A 1 283 ? 3.347 -0.579 -12.031 1.00 90.31 283 THR A C 1
ATOM 2205 O O . THR A 1 283 ? 4.109 0.062 -12.764 1.00 90.31 283 THR A O 1
ATOM 2208 N N . PRO A 1 284 ? 2.301 0.020 -11.421 1.00 91.19 284 PRO A N 1
ATOM 2209 C CA . PRO A 1 284 ? 2.044 1.448 -11.542 1.00 91.19 284 PRO A CA 1
ATOM 2210 C C . PRO A 1 284 ? 3.268 2.299 -11.213 1.00 91.19 284 PRO A C 1
ATOM 2212 O O . PRO A 1 284 ? 3.600 3.163 -12.015 1.00 91.19 284 PRO A O 1
ATOM 2215 N N . LEU A 1 285 ? 3.971 1.986 -10.116 1.00 89.25 285 LEU A N 1
ATOM 2216 C CA . LEU A 1 285 ? 5.207 2.646 -9.685 1.00 89.25 285 LEU A CA 1
ATOM 2217 C C . LEU A 1 285 ? 6.269 2.669 -10.793 1.00 89.25 285 LEU A C 1
ATOM 2219 O O . LEU A 1 285 ? 6.763 3.733 -11.172 1.00 89.25 285 LEU A O 1
ATOM 2223 N N . VAL A 1 286 ? 6.608 1.493 -11.325 1.00 92.19 286 VAL A N 1
ATOM 2224 C CA . VAL A 1 286 ? 7.659 1.344 -12.340 1.00 92.19 286 VAL A CA 1
ATOM 2225 C C . VAL A 1 286 ? 7.251 2.052 -13.635 1.00 92.19 286 VAL A C 1
ATOM 2227 O O . VAL A 1 286 ? 8.045 2.783 -14.224 1.00 92.19 286 VAL A O 1
ATOM 2230 N N . LEU A 1 287 ? 5.991 1.901 -14.054 1.00 93.94 287 LEU A N 1
ATOM 2231 C CA . LEU A 1 287 ? 5.471 2.526 -15.270 1.00 93.94 287 LEU A CA 1
ATOM 2232 C C . LEU A 1 287 ? 5.418 4.057 -15.168 1.00 93.94 287 LEU A C 1
ATOM 2234 O O . LEU A 1 287 ? 5.703 4.730 -16.160 1.00 93.94 287 LEU A O 1
ATOM 2238 N N . THR A 1 288 ? 5.077 4.622 -14.003 1.00 93.44 288 THR A N 1
ATOM 2239 C CA . THR A 1 288 ? 5.100 6.079 -13.798 1.00 93.44 288 THR A CA 1
ATOM 2240 C C . THR A 1 288 ? 6.520 6.625 -13.799 1.00 93.44 288 THR A C 1
ATOM 2242 O O . THR A 1 288 ? 6.767 7.605 -14.493 1.00 93.44 288 THR A O 1
ATOM 2245 N N . ILE A 1 289 ? 7.462 5.960 -13.123 1.00 92.56 289 ILE A N 1
ATOM 2246 C CA . ILE A 1 289 ? 8.871 6.380 -13.098 1.00 92.56 289 ILE A CA 1
ATOM 2247 C C . ILE A 1 289 ? 9.479 6.325 -14.507 1.00 92.56 289 ILE A C 1
ATOM 2249 O O . ILE A 1 289 ? 10.132 7.273 -14.942 1.00 92.56 289 ILE A O 1
ATOM 2253 N N . ALA A 1 290 ? 9.206 5.257 -15.263 1.00 94.25 290 ALA A N 1
ATOM 2254 C CA . ALA A 1 290 ? 9.624 5.161 -16.658 1.00 94.25 290 ALA A CA 1
ATOM 2255 C C . ALA A 1 290 ? 9.031 6.299 -17.503 1.00 94.25 290 ALA A C 1
ATOM 2257 O O . ALA A 1 290 ? 9.746 6.943 -18.265 1.00 94.25 290 ALA A O 1
ATOM 2258 N N . ALA A 1 291 ? 7.743 6.613 -17.334 1.00 94.31 291 ALA A N 1
ATOM 2259 C CA . ALA A 1 291 ? 7.125 7.736 -18.033 1.00 94.31 291 ALA A CA 1
ATOM 2260 C C . ALA A 1 291 ? 7.763 9.091 -17.679 1.00 94.31 291 ALA A C 1
ATOM 2262 O O . ALA A 1 291 ? 7.841 9.966 -18.539 1.00 94.31 291 ALA A O 1
ATOM 2263 N N . GLU A 1 292 ? 8.215 9.287 -16.441 1.00 93.56 292 GLU A N 1
ATOM 2264 C CA . GLU A 1 292 ? 8.912 10.504 -16.010 1.00 93.56 292 GLU A CA 1
ATOM 2265 C C . GLU A 1 292 ? 10.293 10.640 -16.658 1.00 93.56 292 GLU A C 1
ATOM 2267 O O . GLU A 1 292 ? 10.632 11.732 -17.121 1.00 93.56 292 GLU A O 1
ATOM 2272 N N . ALA A 1 293 ? 11.047 9.541 -16.770 1.00 92.50 293 ALA A N 1
ATOM 2273 C CA . ALA A 1 293 ? 12.302 9.502 -17.526 1.00 92.50 293 ALA A CA 1
ATOM 2274 C C . ALA A 1 293 ? 12.070 9.856 -19.003 1.00 92.50 293 ALA A C 1
ATOM 2276 O O . ALA A 1 293 ? 12.741 10.729 -19.554 1.00 92.50 293 ALA A O 1
ATOM 2277 N N . GLU A 1 294 ? 11.032 9.285 -19.617 1.00 92.62 294 GLU A N 1
ATOM 2278 C CA . GLU A 1 294 ? 10.656 9.591 -20.999 1.00 92.62 294 GLU A CA 1
ATOM 2279 C C . GLU A 1 294 ? 10.220 11.055 -21.188 1.00 92.62 294 GLU A C 1
ATOM 2281 O O . GLU A 1 294 ? 10.618 11.728 -22.141 1.00 92.62 294 GLU A O 1
ATOM 2286 N N . ILE A 1 295 ? 9.472 11.608 -20.231 1.00 91.56 295 ILE A N 1
ATOM 2287 C CA . ILE A 1 295 ? 9.108 13.031 -20.203 1.00 91.56 295 ILE A CA 1
ATOM 2288 C C . ILE A 1 295 ? 10.352 13.924 -20.150 1.00 91.56 295 ILE A C 1
ATOM 2290 O O . ILE A 1 295 ? 10.396 14.940 -20.851 1.00 91.56 295 ILE A O 1
ATOM 2294 N N . ASN A 1 296 ? 11.331 13.568 -19.318 1.00 89.88 296 ASN A N 1
ATOM 2295 C CA . ASN A 1 296 ? 12.557 14.339 -19.128 1.00 89.88 296 ASN A CA 1
ATOM 2296 C C . ASN A 1 296 ? 13.473 14.291 -20.354 1.00 89.88 296 ASN A C 1
ATOM 2298 O O . ASN A 1 296 ? 14.050 15.322 -20.699 1.00 89.88 296 ASN A O 1
ATOM 2302 N N . SER A 1 297 ? 13.512 13.154 -21.051 1.00 88.12 297 SER A N 1
ATOM 2303 C CA . SER A 1 297 ? 14.225 12.990 -22.326 1.00 88.12 297 SER A CA 1
ATOM 2304 C C . SER A 1 297 ? 13.526 13.682 -23.511 1.00 88.12 297 SER A C 1
ATOM 2306 O O . SER A 1 297 ? 14.129 13.952 -24.550 1.00 88.12 297 SER A O 1
ATOM 2308 N N . GLY A 1 298 ? 12.237 14.008 -23.360 1.00 88.50 298 GLY A N 1
ATOM 2309 C CA . GLY A 1 298 ? 11.415 14.651 -24.384 1.00 88.50 298 GLY A CA 1
ATOM 2310 C C . GLY A 1 298 ? 10.637 13.685 -25.285 1.00 88.50 298 GLY A C 1
ATOM 2311 O O . GLY A 1 298 ? 9.898 14.155 -26.159 1.00 88.50 298 GLY A O 1
ATOM 2312 N N . ASP A 1 299 ? 10.727 12.374 -25.057 1.00 90.94 299 ASP A N 1
ATOM 2313 C CA . ASP A 1 299 ? 9.966 11.351 -25.777 1.00 90.94 299 ASP A CA 1
ATOM 2314 C C . ASP A 1 299 ? 8.532 11.228 -25.231 1.00 90.94 299 ASP A C 1
ATOM 2316 O O . ASP A 1 299 ? 8.175 10.429 -24.362 1.00 90.94 299 ASP A O 1
ATOM 2320 N N . ARG A 1 300 ? 7.659 12.091 -25.751 1.00 90.50 300 ARG A N 1
ATOM 2321 C CA . ARG A 1 300 ? 6.262 12.169 -25.301 1.00 90.50 300 ARG A CA 1
ATOM 2322 C C . ARG A 1 300 ? 5.436 10.955 -25.692 1.00 90.50 300 ARG A C 1
ATOM 2324 O O . ARG A 1 300 ? 4.448 10.678 -25.013 1.00 90.50 300 ARG A O 1
ATOM 2331 N N . ASP A 1 301 ? 5.773 10.301 -26.795 1.00 92.00 301 ASP A N 1
ATOM 2332 C CA . ASP A 1 301 ? 4.982 9.184 -27.296 1.00 92.00 301 ASP A CA 1
ATOM 2333 C C . ASP A 1 301 ? 5.291 7.925 -26.482 1.00 92.00 301 ASP A C 1
ATOM 2335 O O . ASP A 1 301 ? 4.350 7.268 -26.030 1.00 92.00 301 ASP A O 1
ATOM 2339 N N . ALA A 1 302 ? 6.567 7.680 -26.155 1.00 91.88 302 ALA A N 1
ATOM 2340 C CA . ALA A 1 302 ? 6.950 6.640 -25.201 1.00 91.88 302 ALA A CA 1
ATOM 2341 C C . ALA A 1 302 ? 6.341 6.892 -23.812 1.00 91.88 302 ALA A C 1
ATOM 2343 O O . ALA A 1 302 ? 5.723 5.996 -23.233 1.00 91.88 302 ALA A O 1
ATOM 2344 N N . ALA A 1 303 ? 6.407 8.129 -23.301 1.00 93.56 303 ALA A N 1
ATOM 2345 C CA . ALA A 1 303 ? 5.786 8.472 -22.021 1.00 93.56 303 ALA A CA 1
ATOM 2346 C C . ALA A 1 303 ? 4.272 8.196 -22.007 1.00 93.56 303 ALA A C 1
ATOM 2348 O O . ALA A 1 303 ? 3.737 7.653 -21.040 1.00 93.56 303 ALA A O 1
ATOM 2349 N N . ARG A 1 304 ? 3.557 8.550 -23.082 1.00 94.25 304 ARG A N 1
ATOM 2350 C CA . ARG A 1 304 ? 2.114 8.292 -23.201 1.00 94.25 304 ARG A CA 1
ATOM 2351 C C . ARG A 1 304 ? 1.792 6.806 -23.248 1.00 94.25 304 ARG A C 1
ATOM 2353 O O . ARG A 1 304 ? 0.803 6.415 -22.633 1.00 94.25 304 ARG A O 1
ATOM 2360 N N . ASP A 1 305 ? 2.604 5.999 -23.928 1.00 92.94 305 ASP A N 1
ATOM 2361 C CA . ASP A 1 305 ? 2.446 4.542 -23.934 1.00 92.94 305 ASP A CA 1
ATOM 2362 C C . ASP A 1 305 ? 2.597 3.960 -22.520 1.00 92.94 305 ASP A C 1
ATOM 2364 O O . ASP A 1 305 ? 1.702 3.261 -22.036 1.00 92.94 305 ASP A O 1
ATOM 2368 N N . ARG A 1 306 ? 3.662 4.341 -21.797 1.00 93.56 306 ARG A N 1
ATOM 2369 C CA . ARG A 1 306 ? 3.894 3.918 -20.402 1.00 93.56 306 ARG A CA 1
ATOM 2370 C C . ARG A 1 306 ? 2.722 4.289 -19.491 1.00 93.56 306 ARG A C 1
ATOM 2372 O O . ARG A 1 306 ? 2.235 3.450 -18.732 1.00 93.56 306 ARG A O 1
ATOM 2379 N N . LEU A 1 307 ? 2.208 5.513 -19.614 1.00 95.12 307 LEU A N 1
ATOM 2380 C CA . LEU A 1 307 ? 1.064 5.993 -18.833 1.00 95.12 307 LEU A CA 1
ATOM 2381 C C . LEU A 1 307 ? -0.248 5.295 -19.210 1.00 95.12 307 LEU A C 1
ATOM 2383 O O . LEU A 1 307 ? -1.055 5.001 -18.331 1.00 95.12 307 LEU A O 1
ATOM 2387 N N . ALA A 1 308 ? -0.471 4.989 -20.489 1.00 92.06 308 ALA A N 1
ATOM 2388 C CA . ALA A 1 308 ? -1.639 4.229 -20.928 1.00 92.06 308 ALA A CA 1
ATOM 2389 C C . ALA A 1 308 ? -1.614 2.790 -20.388 1.00 92.06 308 ALA A C 1
ATOM 2391 O O . ALA A 1 308 ? -2.642 2.273 -19.945 1.00 92.06 308 ALA A O 1
ATOM 2392 N N . ARG A 1 309 ? -0.434 2.158 -20.357 1.00 90.12 309 ARG A N 1
ATOM 2393 C CA . ARG A 1 309 ? -0.236 0.849 -19.719 1.00 90.12 309 ARG A CA 1
ATOM 2394 C C . ARG A 1 309 ? -0.486 0.919 -18.213 1.00 90.12 309 ARG A C 1
ATOM 2396 O O . ARG A 1 309 ? -1.205 0.071 -17.694 1.00 90.12 309 ARG A O 1
ATOM 2403 N N . CYS A 1 310 ? 0.010 1.959 -17.539 1.00 93.06 310 CYS A N 1
ATOM 2404 C CA . CYS A 1 310 ? -0.256 2.199 -16.117 1.00 93.06 310 CYS A CA 1
ATOM 2405 C C . CYS A 1 310 ? -1.765 2.289 -15.839 1.00 93.06 310 CYS A C 1
ATOM 2407 O O . CYS A 1 310 ? -2.280 1.568 -14.992 1.00 93.06 310 CYS A O 1
ATOM 2409 N N . LEU A 1 311 ? -2.499 3.080 -16.629 1.00 92.38 311 LEU A N 1
ATOM 2410 C CA . LEU A 1 311 ? -3.953 3.244 -16.493 1.00 92.38 311 LEU A CA 1
ATOM 2411 C C . LEU A 1 311 ? -4.765 2.016 -16.934 1.00 92.38 311 LEU A C 1
ATOM 2413 O O . LEU A 1 311 ? -5.939 1.903 -16.593 1.00 92.38 311 LEU A O 1
ATOM 2417 N N . THR A 1 312 ? -4.169 1.090 -17.686 1.00 88.25 312 THR A N 1
ATOM 2418 C CA . THR A 1 312 ? -4.791 -0.215 -17.958 1.00 88.25 312 THR A CA 1
ATOM 2419 C C . THR A 1 312 ? -4.770 -1.085 -16.702 1.00 88.25 312 THR A C 1
ATOM 2421 O O . THR A 1 312 ? -5.748 -1.769 -16.414 1.00 88.25 312 THR A O 1
ATOM 2424 N N . VAL A 1 313 ? -3.671 -1.038 -15.946 1.00 88.88 313 VAL A N 1
ATOM 2425 C CA . VAL A 1 313 ? -3.493 -1.779 -14.691 1.00 88.88 313 VAL A CA 1
ATOM 2426 C C . VAL A 1 313 ? -4.289 -1.138 -13.550 1.00 88.88 313 VAL A C 1
ATOM 2428 O O . VAL A 1 313 ? -5.066 -1.818 -12.882 1.00 88.88 313 VAL A O 1
ATOM 2431 N N . ASP A 1 314 ? -4.138 0.172 -13.360 1.00 89.94 314 ASP A N 1
ATOM 2432 C CA . ASP A 1 314 ? -4.797 0.964 -12.320 1.00 89.94 314 ASP A CA 1
ATOM 2433 C C . ASP A 1 314 ? -5.507 2.182 -12.946 1.00 89.94 314 ASP A C 1
ATOM 2435 O O . ASP A 1 314 ? -4.924 3.266 -13.055 1.00 89.94 314 ASP A O 1
ATOM 2439 N N . PRO A 1 315 ? -6.771 2.028 -13.388 1.00 88.50 315 PRO A N 1
ATOM 2440 C CA . PRO A 1 315 ? -7.528 3.100 -14.044 1.00 88.50 315 PRO A CA 1
ATOM 2441 C C . PRO A 1 315 ? -7.718 4.358 -13.191 1.00 88.50 315 PRO A C 1
ATOM 2443 O O . PRO A 1 315 ? -7.924 5.452 -13.727 1.00 88.50 315 PRO A O 1
ATOM 2446 N N . ASP A 1 316 ? -7.634 4.216 -11.869 1.00 86.50 316 ASP A N 1
ATOM 2447 C CA . ASP A 1 316 ? -7.825 5.301 -10.913 1.00 86.50 316 ASP A CA 1
ATOM 2448 C C . ASP A 1 316 ? -6.516 5.982 -10.500 1.00 86.50 316 ASP A C 1
ATOM 2450 O O . ASP A 1 316 ? -6.539 6.913 -9.694 1.00 86.50 316 ASP A O 1
AT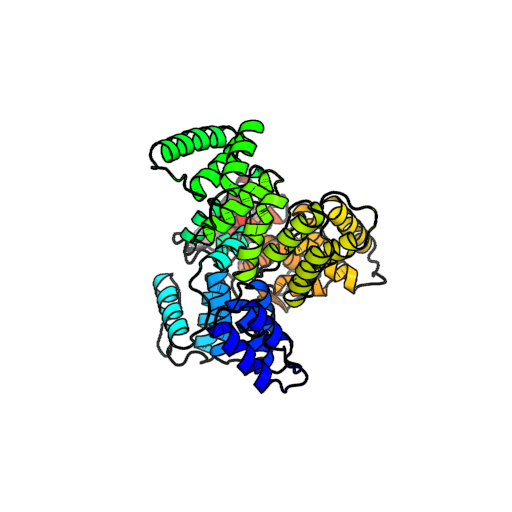OM 2454 N N . ASN A 1 317 ? -5.387 5.602 -11.108 1.00 90.00 317 ASN A N 1
ATOM 2455 C CA . ASN A 1 317 ? -4.081 6.144 -10.766 1.00 90.00 317 ASN A CA 1
ATOM 2456 C C . ASN A 1 317 ? -3.987 7.661 -11.026 1.00 90.00 317 ASN A C 1
ATOM 2458 O O . ASN A 1 317 ? -3.835 8.133 -12.160 1.00 90.00 317 ASN A O 1
ATOM 2462 N N . THR A 1 318 ? -4.060 8.450 -9.953 1.00 90.62 318 THR A N 1
ATOM 2463 C CA . THR A 1 318 ? -4.095 9.918 -10.020 1.00 90.62 318 THR A CA 1
ATOM 2464 C C . THR A 1 318 ? -2.793 10.506 -10.571 1.00 90.62 318 THR A C 1
ATOM 2466 O O . THR A 1 318 ? -2.819 11.504 -11.296 1.00 90.62 318 THR A O 1
ATOM 2469 N N . VAL A 1 319 ? -1.655 9.872 -10.277 1.00 91.19 319 VAL A N 1
ATOM 2470 C CA . VAL A 1 319 ? -0.323 10.307 -10.724 1.00 91.19 319 VAL A CA 1
ATOM 2471 C C . VAL A 1 319 ? -0.188 10.111 -12.227 1.00 91.19 319 VAL A C 1
ATOM 2473 O O . VAL A 1 319 ? 0.148 11.056 -12.942 1.00 91.19 319 VAL A O 1
ATOM 2476 N N . ALA A 1 320 ? -0.579 8.946 -12.744 1.00 93.62 320 ALA A N 1
ATOM 2477 C CA . ALA A 1 320 ? -0.579 8.683 -14.176 1.00 93.62 320 ALA A CA 1
ATOM 2478 C C . ALA A 1 320 ? -1.519 9.635 -14.937 1.00 93.62 320 ALA A C 1
ATOM 2480 O O . ALA A 1 320 ? -1.130 10.208 -15.958 1.00 93.62 320 ALA A O 1
ATOM 2481 N N . LYS A 1 321 ? -2.729 9.901 -14.413 1.00 92.94 321 LYS A N 1
ATOM 2482 C CA . LYS A 1 321 ? -3.653 10.904 -14.984 1.00 92.94 321 LYS A CA 1
ATOM 2483 C C . LYS A 1 321 ? -3.033 12.308 -15.006 1.00 92.94 321 LYS A C 1
ATOM 2485 O O . LYS A 1 321 ? -3.213 13.050 -15.977 1.00 92.94 321 LYS A O 1
ATOM 2490 N N . TYR A 1 322 ? -2.314 12.693 -13.950 1.00 91.69 322 TYR A N 1
ATOM 2491 C CA . TYR A 1 322 ? -1.612 13.976 -13.869 1.00 91.69 322 TYR A CA 1
ATOM 2492 C C . TYR A 1 322 ? -0.477 14.076 -14.897 1.00 91.69 322 TYR A C 1
ATOM 2494 O O . TYR A 1 322 ? -0.428 15.045 -15.663 1.00 91.69 322 TYR A O 1
ATOM 2502 N N . LEU A 1 323 ? 0.395 13.068 -14.961 1.00 92.50 323 LEU A N 1
ATOM 2503 C CA . LEU A 1 323 ? 1.509 13.019 -15.906 1.00 92.50 323 LEU A CA 1
ATOM 2504 C C . LEU A 1 323 ? 1.005 13.019 -17.353 1.00 92.50 323 LEU A C 1
ATOM 2506 O O . LEU A 1 323 ? 1.526 13.766 -18.181 1.00 92.50 323 LEU A O 1
ATOM 2510 N N . LEU A 1 324 ? -0.083 12.303 -17.651 1.00 92.69 324 LEU A N 1
ATOM 2511 C CA . LEU A 1 324 ? -0.678 12.280 -18.987 1.00 92.69 324 LEU A CA 1
ATOM 2512 C C . LEU A 1 324 ? -1.149 13.677 -19.415 1.00 92.69 324 LEU A C 1
ATOM 2514 O O . LEU A 1 324 ? -0.828 14.125 -20.518 1.00 92.69 324 LEU A O 1
ATOM 2518 N N . LYS A 1 325 ? -1.816 14.421 -18.519 1.00 89.38 325 LYS A N 1
ATOM 2519 C CA . LYS A 1 325 ? -2.172 15.834 -18.753 1.00 89.38 325 LYS A CA 1
ATOM 2520 C C . LYS A 1 325 ? -0.927 16.704 -18.964 1.00 89.38 325 LYS A C 1
ATOM 2522 O O . LYS A 1 325 ? -0.938 17.581 -19.830 1.00 89.38 325 LYS A O 1
ATOM 2527 N N . LYS A 1 326 ? 0.158 16.453 -18.223 1.00 86.31 326 LYS A N 1
ATOM 2528 C CA . LYS A 1 326 ? 1.437 17.168 -18.376 1.00 86.31 326 LYS A CA 1
ATOM 2529 C C . LYS A 1 326 ? 2.063 16.920 -19.754 1.00 86.31 326 LYS A C 1
ATOM 2531 O O . LYS A 1 326 ? 2.474 17.892 -20.384 1.00 86.31 326 LYS A O 1
ATOM 2536 N N . THR A 1 327 ? 2.031 15.689 -20.279 1.00 87.50 327 THR A N 1
ATOM 2537 C CA . THR A 1 327 ? 2.546 15.370 -21.634 1.00 87.50 327 THR A CA 1
ATOM 2538 C C . THR A 1 327 ? 1.787 16.074 -22.768 1.00 87.50 327 THR A C 1
ATOM 2540 O O . THR A 1 327 ? 2.289 16.191 -23.888 1.00 87.50 327 THR A O 1
ATOM 2543 N N . ALA A 1 328 ? 0.563 16.545 -22.514 1.00 82.31 328 ALA A N 1
ATOM 2544 C CA . ALA A 1 328 ? -0.222 17.330 -23.467 1.00 82.31 328 ALA A CA 1
ATOM 2545 C C . ALA A 1 328 ? 0.100 18.841 -23.419 1.00 82.31 328 ALA A C 1
ATOM 2547 O O . ALA A 1 328 ? -0.265 19.581 -24.335 1.00 82.31 328 ALA A O 1
ATOM 2548 N N . SER A 1 329 ? 0.794 19.317 -22.378 1.00 81.12 329 SER A N 1
ATOM 2549 C CA . SER A 1 329 ? 1.138 20.732 -22.197 1.00 81.12 329 SER A CA 1
ATOM 2550 C C . SER A 1 329 ? 2.352 21.152 -23.033 1.00 81.12 329 SER A C 1
ATOM 2552 O O . SER A 1 329 ? 3.352 20.446 -23.130 1.00 81.12 329 SER A O 1
ATOM 2554 N N . LYS A 1 330 ? 2.309 22.372 -23.589 1.00 69.25 330 LYS A N 1
ATOM 2555 C CA . LYS A 1 330 ? 3.448 22.984 -24.304 1.00 69.25 330 LYS A CA 1
ATOM 2556 C C . LYS A 1 330 ? 4.535 23.539 -23.376 1.00 69.25 330 LYS A C 1
ATOM 2558 O O . LYS A 1 330 ? 5.654 23.753 -23.828 1.00 69.25 330 LYS A O 1
ATOM 2563 N N . ARG A 1 331 ? 4.212 23.813 -22.108 1.00 65.75 331 ARG A N 1
ATOM 2564 C CA . ARG A 1 331 ? 5.157 24.308 -21.093 1.00 65.75 331 ARG A CA 1
ATOM 2565 C C . ARG A 1 331 ? 5.450 23.174 -20.127 1.00 65.75 331 ARG A C 1
ATOM 2567 O O . ARG A 1 331 ? 4.767 23.036 -19.113 1.00 65.75 331 ARG A O 1
ATOM 2574 N N . MET A 1 332 ? 6.415 22.341 -20.486 1.00 66.19 332 MET A N 1
ATOM 2575 C CA . MET A 1 332 ? 6.831 21.220 -19.659 1.00 66.19 332 MET A CA 1
ATOM 2576 C C . MET A 1 332 ? 8.142 21.585 -18.972 1.00 66.19 332 MET A C 1
ATOM 2578 O O . MET A 1 332 ? 9.140 21.846 -19.634 1.00 66.19 332 MET A O 1
ATOM 2582 N N . GLY A 1 333 ? 8.102 21.677 -17.645 1.00 71.50 333 GLY A N 1
ATOM 2583 C CA . GLY A 1 333 ? 9.310 21.592 -16.831 1.00 71.50 333 GLY A CA 1
ATOM 2584 C C . GLY A 1 333 ? 9.656 20.130 -16.562 1.00 71.50 333 GLY A C 1
ATOM 2585 O O . GLY A 1 333 ? 8.820 19.248 -16.802 1.00 71.50 333 GLY A O 1
ATOM 2586 N N . LYS A 1 334 ? 10.850 19.904 -16.013 1.00 81.31 334 LYS A N 1
ATOM 2587 C CA . LYS A 1 334 ? 11.324 18.587 -15.582 1.00 81.31 334 LYS A CA 1
ATOM 2588 C C . LYS A 1 334 ? 10.275 17.873 -14.713 1.00 81.31 334 LYS A C 1
ATOM 2590 O O . LYS A 1 334 ? 9.538 18.515 -13.956 1.00 81.31 334 LYS A O 1
ATOM 2595 N N . ALA A 1 335 ? 10.087 16.578 -14.916 1.00 81.81 335 ALA A N 1
ATOM 2596 C CA . ALA A 1 335 ? 9.385 15.695 -13.997 1.00 81.81 335 ALA A CA 1
ATOM 2597 C C . ALA A 1 335 ? 10.326 15.305 -12.856 1.00 81.81 335 ALA A C 1
ATOM 2599 O O . ALA A 1 335 ? 11.511 15.076 -13.080 1.00 81.81 335 ALA A O 1
ATOM 2600 N N . GLU A 1 336 ? 9.788 15.291 -11.643 1.00 82.50 336 GLU A N 1
ATOM 2601 C CA . GLU A 1 336 ? 10.473 14.733 -10.477 1.00 82.50 336 GLU A CA 1
ATOM 2602 C C . GLU A 1 336 ? 10.356 13.209 -10.588 1.00 82.50 336 GLU A C 1
ATOM 2604 O O . GLU A 1 336 ? 9.281 12.757 -10.954 1.00 82.50 336 GLU A O 1
ATOM 2609 N N . TYR A 1 337 ? 11.408 12.432 -10.305 1.00 84.88 337 TYR A N 1
ATOM 2610 C CA . TYR A 1 337 ? 11.304 10.966 -10.253 1.00 84.88 337 TYR A CA 1
ATOM 2611 C C . TYR A 1 337 ? 10.618 10.562 -8.952 1.00 84.88 337 TYR A C 1
ATOM 2613 O O . TYR A 1 337 ? 11.264 10.403 -7.911 1.00 84.88 337 TYR A O 1
ATOM 2621 N N . SER A 1 338 ? 9.291 10.495 -8.972 1.00 81.56 338 SER A N 1
ATOM 2622 C CA . SER A 1 338 ? 8.512 10.298 -7.758 1.00 81.56 338 SER A CA 1
ATOM 2623 C C . SER A 1 338 ? 7.217 9.538 -8.029 1.00 81.56 338 SER A C 1
ATOM 2625 O O . SER A 1 338 ? 6.444 9.931 -8.896 1.00 81.56 338 SER A O 1
ATOM 2627 N N . PRO A 1 339 ? 6.882 8.523 -7.212 1.00 78.12 339 PRO A N 1
ATOM 2628 C CA . PRO A 1 339 ? 5.540 7.945 -7.213 1.00 78.12 339 PRO A CA 1
ATOM 2629 C C . PRO A 1 339 ? 4.433 8.902 -6.765 1.00 78.12 339 PRO A C 1
ATOM 2631 O O . PRO A 1 339 ? 3.266 8.544 -6.865 1.00 78.12 339 PRO A O 1
ATOM 2634 N N . ASP A 1 340 ? 4.772 10.082 -6.243 1.00 85.31 340 ASP A N 1
ATOM 2635 C CA . ASP A 1 340 ? 3.823 11.023 -5.657 1.00 85.31 340 ASP A CA 1
ATOM 2636 C C . ASP A 1 340 ? 3.675 12.281 -6.517 1.00 85.31 340 ASP A C 1
ATOM 2638 O O . ASP A 1 340 ? 4.624 12.770 -7.132 1.00 85.31 340 ASP A O 1
ATOM 2642 N N . LEU A 1 341 ? 2.481 12.874 -6.495 1.00 87.88 341 LEU A N 1
ATOM 2643 C CA . LEU A 1 341 ? 2.232 14.178 -7.097 1.00 87.88 341 LEU A CA 1
ATOM 2644 C C . LEU A 1 341 ? 3.135 15.260 -6.481 1.00 87.88 341 LEU A C 1
ATOM 2646 O O . LEU A 1 341 ? 3.322 15.294 -5.261 1.00 87.88 341 LEU A O 1
ATOM 2650 N N . PRO A 1 342 ? 3.570 16.256 -7.277 1.00 87.75 342 PRO A N 1
ATOM 2651 C CA . PRO A 1 342 ? 4.344 17.373 -6.755 1.00 87.75 342 PRO A CA 1
ATOM 2652 C C . PRO A 1 342 ? 3.619 18.095 -5.613 1.00 87.75 342 PRO A C 1
ATOM 2654 O O . PRO A 1 342 ? 2.431 18.421 -5.714 1.00 87.75 342 PRO A O 1
ATOM 2657 N N . ASN A 1 343 ? 4.355 18.465 -4.562 1.00 85.31 343 ASN A N 1
ATOM 2658 C CA . ASN A 1 343 ? 3.814 19.099 -3.349 1.00 85.31 343 ASN A CA 1
ATOM 2659 C C . ASN A 1 343 ? 2.895 20.306 -3.615 1.00 85.31 343 ASN A C 1
ATOM 2661 O O . ASN A 1 343 ? 1.931 20.544 -2.886 1.00 85.31 343 ASN A O 1
ATOM 2665 N N . LYS A 1 344 ? 3.184 21.098 -4.655 1.00 87.44 344 LYS A N 1
ATOM 2666 C CA . LYS A 1 344 ? 2.354 22.247 -5.051 1.00 87.44 344 LYS A CA 1
ATOM 2667 C C . LYS A 1 344 ? 0.966 21.819 -5.542 1.00 87.44 344 LYS A C 1
ATOM 2669 O O . LYS A 1 344 ? -0.011 22.507 -5.257 1.00 87.44 344 LYS A O 1
ATOM 2674 N N . VAL A 1 345 ? 0.886 20.705 -6.269 1.00 89.00 345 VAL A N 1
ATOM 2675 C CA . VAL A 1 345 ? -0.371 20.128 -6.767 1.00 89.00 345 VAL A CA 1
ATOM 2676 C C . VAL A 1 345 ? -1.182 19.594 -5.590 1.00 89.00 345 VAL A C 1
ATOM 2678 O O . VAL A 1 345 ? -2.340 19.977 -5.435 1.00 89.00 345 VAL A O 1
ATOM 2681 N N . VAL A 1 346 ? -0.544 18.824 -4.701 1.00 88.25 346 VAL A N 1
ATOM 2682 C CA . VAL A 1 346 ? -1.183 18.270 -3.494 1.00 88.25 346 VAL A CA 1
ATOM 2683 C C . VAL A 1 346 ? -1.736 19.376 -2.591 1.00 88.25 346 VAL A C 1
ATOM 2685 O O . VAL A 1 346 ? -2.878 19.290 -2.149 1.00 88.25 346 VAL A O 1
ATOM 2688 N N . ARG A 1 347 ? -0.986 20.467 -2.369 1.00 88.38 347 ARG A N 1
ATOM 2689 C CA . ARG A 1 347 ? -1.475 21.627 -1.597 1.00 88.38 347 ARG A CA 1
ATOM 2690 C C . ARG A 1 347 ? -2.716 22.274 -2.211 1.00 88.38 347 ARG A C 1
ATOM 2692 O O . ARG A 1 347 ? -3.610 22.672 -1.471 1.00 88.38 347 ARG A O 1
ATOM 2699 N N . GLY A 1 348 ? -2.777 22.385 -3.540 1.00 89.44 348 GLY A N 1
ATOM 2700 C CA . GLY A 1 348 ? -3.950 22.921 -4.236 1.00 89.44 348 GLY A CA 1
ATOM 2701 C C . GLY A 1 348 ? -5.175 22.016 -4.092 1.00 89.44 348 GLY A C 1
ATOM 2702 O O . GLY A 1 348 ? -6.264 22.497 -3.790 1.00 89.44 348 GLY A O 1
ATOM 2703 N N . MET A 1 349 ? -4.976 20.703 -4.244 1.00 90.25 349 MET A N 1
ATOM 2704 C CA . MET A 1 349 ? -6.010 19.688 -4.026 1.00 90.25 349 MET A CA 1
ATOM 2705 C C . MET A 1 349 ? -6.555 19.737 -2.592 1.00 90.25 349 MET A C 1
ATOM 2707 O O . MET A 1 349 ? -7.765 19.836 -2.395 1.00 90.25 349 MET A O 1
ATOM 2711 N N . TYR A 1 350 ? -5.656 19.745 -1.605 1.00 90.00 350 TYR A N 1
ATOM 2712 C CA . TYR A 1 350 ? -5.990 19.845 -0.187 1.00 90.00 350 TYR A CA 1
ATOM 2713 C C . TYR A 1 350 ? -6.749 21.134 0.147 1.00 90.00 350 TYR A C 1
ATOM 2715 O O . TYR A 1 350 ? -7.789 21.068 0.791 1.00 90.00 350 TYR A O 1
ATOM 2723 N N . GLY A 1 351 ? -6.271 22.295 -0.320 1.00 90.19 351 GLY A N 1
ATOM 2724 C CA . GLY A 1 351 ? -6.894 23.588 -0.018 1.00 90.19 351 GLY A CA 1
ATOM 2725 C C . GLY A 1 351 ? -8.363 23.657 -0.441 1.00 90.19 351 GLY A C 1
ATOM 2726 O O . GLY A 1 351 ? -9.195 24.123 0.331 1.00 90.19 351 GLY A O 1
ATOM 2727 N N . ARG A 1 352 ? -8.693 23.110 -1.621 1.00 90.62 352 ARG A N 1
ATOM 2728 C CA . ARG A 1 352 ? -10.081 23.005 -2.095 1.00 90.62 352 ARG A CA 1
ATOM 2729 C C . ARG A 1 352 ? -10.936 22.142 -1.164 1.00 90.62 352 ARG A C 1
ATOM 2731 O O . ARG A 1 352 ? -12.023 22.553 -0.776 1.00 90.62 352 ARG A O 1
ATOM 2738 N N . VAL A 1 353 ? -10.461 20.947 -0.807 1.00 91.00 353 VAL A N 1
ATOM 2739 C CA . VAL A 1 353 ? -11.230 20.019 0.043 1.00 91.00 353 VAL A CA 1
ATOM 2740 C C . VAL A 1 353 ? -11.395 20.565 1.460 1.00 91.00 353 VAL A C 1
ATOM 2742 O O . VAL A 1 353 ? -12.484 20.479 2.019 1.00 91.00 353 VAL A O 1
ATOM 2745 N N . ALA A 1 354 ? -10.354 21.180 2.023 1.00 90.75 354 ALA A N 1
ATOM 2746 C CA . ALA A 1 354 ? -10.422 21.815 3.334 1.00 90.75 354 ALA A CA 1
ATOM 2747 C C . ALA A 1 354 ? -11.461 22.951 3.370 1.00 90.75 354 ALA A C 1
ATOM 2749 O O . ALA A 1 354 ? -12.205 23.067 4.340 1.00 90.75 354 ALA A O 1
ATOM 2750 N N . GLU A 1 355 ? -11.579 23.748 2.301 1.00 91.06 355 GLU A N 1
ATOM 2751 C CA . GLU A 1 355 ? -12.621 24.776 2.188 1.00 91.06 355 GLU A CA 1
ATOM 2752 C C . GLU A 1 355 ? -14.034 24.169 2.163 1.00 91.06 355 GLU A C 1
ATOM 2754 O O . GLU A 1 355 ? -14.934 24.661 2.851 1.00 91.06 355 GLU A O 1
ATOM 2759 N N . LEU A 1 356 ? -14.242 23.077 1.419 1.00 90.88 356 LEU A N 1
ATOM 2760 C CA . LEU A 1 356 ? -15.530 22.372 1.383 1.00 90.88 356 LEU A CA 1
ATOM 2761 C C . LEU A 1 356 ? -15.913 21.823 2.760 1.00 90.88 356 LEU A C 1
ATOM 2763 O O . LEU A 1 356 ? -17.041 22.025 3.206 1.00 90.88 356 LEU A O 1
ATOM 2767 N N . ILE A 1 357 ? -14.960 21.198 3.457 1.00 89.19 357 ILE A N 1
ATOM 2768 C CA . ILE A 1 357 ? -15.145 20.682 4.820 1.00 89.19 357 ILE A CA 1
ATOM 2769 C C . ILE A 1 357 ? -15.490 21.822 5.786 1.00 89.19 357 ILE A C 1
ATOM 2771 O O . ILE A 1 357 ? -16.478 21.729 6.512 1.00 89.19 357 ILE A O 1
ATOM 2775 N N . ALA A 1 358 ? -14.731 22.922 5.760 1.00 88.06 358 ALA A N 1
ATOM 2776 C CA . ALA A 1 358 ? -14.932 24.059 6.659 1.00 88.06 358 ALA A CA 1
ATOM 2777 C C . ALA A 1 358 ? -16.267 24.785 6.425 1.00 88.06 358 ALA A C 1
ATOM 2779 O O . ALA A 1 358 ? -16.875 25.297 7.364 1.00 88.06 358 ALA A O 1
ATOM 2780 N N . THR A 1 359 ? -16.730 24.843 5.174 1.00 87.06 359 THR A N 1
ATOM 2781 C CA . THR A 1 359 ? -17.984 25.520 4.805 1.00 87.06 359 THR A CA 1
ATOM 2782 C C . THR A 1 359 ? -19.205 24.600 4.823 1.00 87.06 359 THR A C 1
ATOM 2784 O O . THR A 1 359 ? -20.331 25.093 4.739 1.00 87.06 359 THR A O 1
ATOM 2787 N N . GLY A 1 360 ? -19.010 23.279 4.911 1.00 79.25 360 GLY A N 1
ATOM 2788 C CA . GLY A 1 360 ? -20.074 22.278 4.787 1.00 79.25 360 GLY A CA 1
ATOM 2789 C C . GLY A 1 360 ? -20.750 22.267 3.411 1.00 79.25 360 GLY A C 1
ATOM 2790 O O . GLY A 1 360 ? -21.873 21.780 3.278 1.00 79.25 360 GLY A O 1
ATOM 2791 N N . ARG A 1 361 ? -20.109 22.851 2.389 1.00 83.88 361 ARG A N 1
ATOM 2792 C CA . ARG A 1 361 ? -20.638 22.902 1.022 1.00 83.88 361 ARG A CA 1
ATOM 2793 C C . ARG A 1 361 ? -20.363 21.584 0.313 1.00 83.88 361 ARG A C 1
ATOM 2795 O O . ARG A 1 361 ? -19.281 21.017 0.436 1.00 83.88 361 ARG A O 1
ATOM 2802 N N . GLN A 1 362 ? -21.328 21.131 -0.480 1.00 76.94 362 GLN A N 1
ATOM 2803 C CA . GLN A 1 362 ? -21.074 20.066 -1.443 1.00 76.94 362 GLN A CA 1
ATOM 2804 C C . GLN A 1 362 ? -20.357 20.634 -2.668 1.00 76.94 362 GLN A C 1
ATOM 2806 O O . GLN A 1 362 ? -20.595 21.779 -3.057 1.00 76.94 362 GLN A O 1
ATOM 2811 N N . ASP A 1 363 ? -19.456 19.833 -3.232 1.00 81.19 363 ASP A N 1
ATOM 2812 C CA . ASP A 1 363 ? -18.819 20.140 -4.509 1.00 81.19 363 ASP A CA 1
ATOM 2813 C C . ASP A 1 363 ? -19.804 19.869 -5.654 1.00 81.19 363 ASP A C 1
ATOM 2815 O O . ASP A 1 363 ? -20.591 18.922 -5.584 1.00 81.19 363 ASP A O 1
ATOM 2819 N N . ASP A 1 364 ? -19.723 20.671 -6.712 1.00 83.25 364 ASP A N 1
ATOM 2820 C CA . ASP A 1 364 ? -20.453 20.438 -7.960 1.00 83.25 364 ASP A CA 1
ATOM 2821 C C . ASP A 1 364 ? -19.923 19.182 -8.686 1.00 83.25 364 ASP A C 1
ATOM 2823 O O . ASP A 1 364 ? -20.645 18.568 -9.474 1.00 83.25 364 ASP A O 1
ATOM 2827 N N . ASP A 1 365 ? -18.683 18.766 -8.387 1.00 87.25 365 ASP A N 1
ATOM 2828 C CA . ASP A 1 365 ? -18.077 17.503 -8.823 1.00 87.25 365 ASP A CA 1
ATOM 2829 C C . ASP A 1 365 ? -17.620 16.639 -7.622 1.00 87.25 365 ASP A C 1
ATOM 2831 O O . ASP A 1 365 ? -16.438 16.629 -7.241 1.00 87.25 365 ASP A O 1
ATOM 2835 N N . PRO A 1 366 ? -18.543 15.867 -7.011 1.00 87.81 366 PRO A N 1
ATOM 2836 C CA . PRO A 1 366 ? -18.222 14.973 -5.899 1.00 87.81 366 PRO A CA 1
ATOM 2837 C C . PRO A 1 366 ? -17.197 13.891 -6.256 1.00 87.81 366 PRO A C 1
ATOM 2839 O O . PRO A 1 366 ? -16.438 13.465 -5.388 1.00 87.81 366 PRO A O 1
ATOM 2842 N N . ALA A 1 367 ? -17.134 13.454 -7.519 1.00 88.38 367 ALA A N 1
ATOM 2843 C CA . ALA A 1 367 ? -16.207 12.408 -7.947 1.00 88.38 367 ALA A CA 1
ATOM 2844 C C . ALA A 1 367 ? -14.751 12.890 -7.868 1.00 88.38 367 ALA A C 1
ATOM 2846 O O . ALA A 1 367 ? -13.897 12.194 -7.317 1.00 88.38 367 ALA A O 1
ATOM 2847 N N . SER A 1 368 ? -14.485 14.115 -8.328 1.00 87.94 368 SER A N 1
ATOM 2848 C CA . SER A 1 368 ? -13.175 14.766 -8.194 1.00 87.94 368 SER A CA 1
ATOM 2849 C C . SER A 1 368 ? -12.768 14.980 -6.733 1.00 87.94 368 SER A C 1
ATOM 2851 O O . SER A 1 368 ? -11.592 14.849 -6.370 1.00 87.94 368 SER A O 1
ATOM 2853 N N . THR A 1 369 ? -13.724 15.313 -5.864 1.00 90.62 369 THR A N 1
ATOM 2854 C CA . THR A 1 369 ? -13.471 15.443 -4.420 1.00 90.62 369 THR A CA 1
ATOM 2855 C C . THR A 1 369 ? -13.156 14.093 -3.789 1.00 90.62 369 THR A C 1
ATOM 2857 O O . THR A 1 369 ? -12.171 13.985 -3.060 1.00 90.62 369 THR A O 1
ATOM 2860 N N . ASN A 1 370 ? -13.897 13.044 -4.146 1.00 92.00 370 ASN A N 1
ATOM 2861 C CA . ASN A 1 370 ? -13.629 11.689 -3.678 1.00 92.00 370 ASN A CA 1
ATOM 2862 C C . ASN A 1 370 ? -12.244 11.189 -4.124 1.00 92.00 370 ASN A C 1
ATOM 2864 O O . ASN A 1 370 ? -11.497 10.658 -3.306 1.00 92.00 370 ASN A O 1
ATOM 2868 N N . GLU A 1 371 ? -11.862 11.405 -5.388 1.00 89.81 371 GLU A N 1
ATOM 2869 C CA . GLU A 1 371 ? -10.522 11.069 -5.898 1.00 89.81 371 GLU A CA 1
ATOM 2870 C C . GLU A 1 371 ? -9.426 11.826 -5.132 1.00 89.81 371 GLU A C 1
ATOM 2872 O O . GLU A 1 371 ? -8.420 11.240 -4.732 1.00 89.81 371 GLU A O 1
ATOM 2877 N N . THR A 1 372 ? -9.653 13.112 -4.842 1.00 91.00 372 THR A N 1
ATOM 2878 C CA . THR A 1 372 ? -8.720 13.929 -4.055 1.00 91.00 372 THR A CA 1
ATOM 2879 C C . THR A 1 372 ? -8.539 13.393 -2.635 1.00 91.00 372 THR A C 1
ATOM 2881 O O . THR A 1 372 ? -7.406 13.261 -2.174 1.00 91.00 372 THR A O 1
ATOM 2884 N N . VAL A 1 373 ? -9.635 13.084 -1.935 1.00 91.75 373 VAL A N 1
ATOM 2885 C CA . VAL A 1 373 ? -9.584 12.558 -0.563 1.00 91.75 373 VAL A CA 1
ATOM 2886 C C . VAL A 1 373 ? -8.901 11.190 -0.543 1.00 91.75 373 VAL A C 1
ATOM 2888 O O . VAL A 1 373 ? -8.007 10.987 0.275 1.00 91.75 373 VAL A O 1
ATOM 2891 N N . ARG A 1 374 ? -9.228 10.291 -1.486 1.00 90.88 374 ARG A N 1
ATOM 2892 C CA . ARG A 1 374 ? -8.555 8.985 -1.630 1.00 90.88 374 ARG A CA 1
ATOM 2893 C C . ARG A 1 374 ? -7.051 9.143 -1.821 1.00 90.88 374 ARG A C 1
ATOM 2895 O O . ARG A 1 374 ? -6.277 8.483 -1.130 1.00 90.88 374 ARG A O 1
ATOM 2902 N N . TYR A 1 375 ? -6.635 10.040 -2.715 1.00 90.06 375 TYR A N 1
ATOM 2903 C CA . TYR A 1 375 ? -5.220 10.313 -2.946 1.00 90.06 375 TYR A CA 1
ATOM 2904 C C . TYR A 1 375 ? -4.536 10.839 -1.678 1.00 90.06 375 TYR A C 1
ATOM 2906 O O . TYR A 1 375 ? -3.482 10.343 -1.301 1.00 90.06 375 TYR A O 1
ATOM 2914 N N . ILE A 1 376 ? -5.133 11.810 -0.975 1.00 89.88 376 ILE A N 1
ATOM 2915 C CA . ILE A 1 376 ? -4.506 12.390 0.221 1.00 89.88 376 ILE A CA 1
ATOM 2916 C C . ILE A 1 376 ? -4.395 11.359 1.353 1.00 89.88 376 ILE A C 1
ATOM 2918 O O . ILE A 1 376 ? -3.362 11.313 2.013 1.00 89.88 376 ILE A O 1
ATOM 2922 N N . LEU A 1 377 ? -5.409 10.514 1.555 1.00 87.88 377 LEU A N 1
ATOM 2923 C CA . LEU A 1 377 ? -5.387 9.474 2.591 1.00 87.88 377 LEU A CA 1
ATOM 2924 C C . LEU A 1 377 ? -4.392 8.336 2.304 1.00 87.88 377 LEU A C 1
ATOM 2926 O O . LEU A 1 377 ? -3.937 7.689 3.245 1.00 87.88 377 LEU A O 1
ATOM 2930 N N . SER A 1 378 ? -4.073 8.076 1.031 1.00 81.19 378 SER A N 1
ATOM 2931 C CA . SER A 1 378 ? -3.185 6.976 0.618 1.00 81.19 378 SER A CA 1
ATOM 2932 C C . SER A 1 378 ? -1.749 7.410 0.307 1.00 81.19 378 SER A C 1
ATOM 2934 O O . SER A 1 378 ? -0.823 6.643 0.542 1.00 81.19 378 SER A O 1
ATOM 2936 N N . ARG A 1 379 ? -1.556 8.617 -0.239 1.00 77.69 379 ARG A N 1
ATOM 2937 C CA . ARG A 1 379 ? -0.281 9.127 -0.792 1.00 77.69 379 ARG A CA 1
ATOM 2938 C C . ARG A 1 379 ? -0.004 10.596 -0.454 1.00 77.69 379 ARG A C 1
ATOM 2940 O O . ARG A 1 379 ? 0.960 11.189 -0.932 1.00 77.69 379 ARG A O 1
ATOM 2947 N N . GLY A 1 380 ? -0.887 11.244 0.302 1.00 65.12 380 GLY A N 1
ATOM 2948 C CA . GLY A 1 380 ? -0.743 12.649 0.664 1.00 65.12 380 GLY A CA 1
ATOM 2949 C C . GLY A 1 380 ? 0.291 12.886 1.763 1.00 65.12 380 GLY A C 1
ATOM 2950 O O . GLY A 1 380 ? 0.775 11.973 2.424 1.00 65.12 380 GLY A O 1
ATOM 2951 N N . ASN A 1 381 ? 0.584 14.163 2.013 1.00 75.75 381 ASN A N 1
ATOM 2952 C CA . ASN A 1 381 ? 1.326 14.560 3.206 1.00 75.75 381 ASN A CA 1
ATOM 2953 C C . ASN A 1 381 ? 0.547 14.134 4.466 1.00 75.75 381 ASN A C 1
ATOM 2955 O O . ASN A 1 381 ? -0.640 14.451 4.578 1.00 75.75 381 ASN A O 1
ATOM 2959 N N . ILE A 1 382 ? 1.227 13.488 5.420 1.00 77.62 382 ILE A N 1
ATOM 2960 C CA . ILE A 1 382 ? 0.642 12.983 6.674 1.00 77.62 382 ILE A CA 1
ATOM 2961 C C . ILE A 1 382 ? -0.203 14.051 7.377 1.00 77.62 382 ILE A C 1
ATOM 2963 O O . ILE A 1 382 ? -1.324 13.769 7.788 1.00 77.62 382 ILE A O 1
ATOM 2967 N N . SER A 1 383 ? 0.268 15.298 7.454 1.00 81.19 383 SER A N 1
ATOM 2968 C CA . SER A 1 383 ? -0.478 16.380 8.108 1.00 81.19 383 SER A CA 1
ATOM 2969 C C . SER A 1 383 ? -1.812 16.680 7.418 1.00 81.19 383 SER A C 1
ATOM 2971 O O . SER A 1 383 ? -2.805 16.955 8.088 1.00 81.19 383 SER A O 1
ATOM 2973 N N . ALA A 1 384 ? -1.858 16.607 6.084 1.00 85.69 384 ALA A N 1
ATOM 2974 C CA . ALA A 1 384 ? -3.093 16.793 5.327 1.00 85.69 384 ALA A CA 1
ATOM 2975 C C . ALA A 1 384 ? -4.045 15.602 5.513 1.00 85.69 384 ALA A C 1
ATOM 2977 O O . ALA A 1 384 ? -5.243 15.803 5.691 1.00 85.69 384 ALA A O 1
ATOM 2978 N N . ALA A 1 385 ? -3.518 14.374 5.517 1.00 87.44 385 ALA A N 1
ATOM 2979 C CA . ALA A 1 385 ? -4.309 13.169 5.758 1.00 87.44 385 ALA A CA 1
ATOM 2980 C C . ALA A 1 385 ? -4.929 13.157 7.164 1.00 87.44 385 ALA A C 1
ATOM 2982 O O . ALA A 1 385 ? -6.112 12.856 7.303 1.00 87.44 385 ALA A O 1
ATOM 2983 N N . VAL A 1 386 ? -4.163 13.554 8.189 1.00 87.44 386 VAL A N 1
ATOM 2984 C CA . VAL A 1 386 ? -4.649 13.693 9.571 1.00 87.44 386 VAL A CA 1
ATOM 2985 C C . VAL A 1 386 ? -5.778 14.717 9.646 1.00 87.44 386 VAL A C 1
ATOM 2987 O O . VAL A 1 386 ? -6.838 14.388 10.166 1.00 87.44 386 VAL A O 1
ATOM 2990 N N . TYR A 1 387 ? -5.601 15.906 9.061 1.00 88.25 387 TYR A N 1
ATOM 2991 C CA . TYR A 1 387 ? -6.653 16.927 9.042 1.00 88.25 387 TYR A CA 1
ATOM 2992 C C . TYR A 1 387 ? -7.947 16.412 8.393 1.00 88.25 387 TYR A C 1
ATOM 2994 O O . TYR A 1 387 ? -9.036 16.546 8.952 1.00 88.25 387 TYR A O 1
ATOM 3002 N N . LEU A 1 388 ? -7.838 15.768 7.224 1.00 90.38 388 LEU A N 1
ATOM 3003 C CA . LEU A 1 388 ? -9.005 15.205 6.544 1.00 90.38 388 LEU A CA 1
ATOM 3004 C C . LEU A 1 388 ? -9.668 14.089 7.359 1.00 90.38 388 LEU A C 1
ATOM 3006 O O . LEU A 1 388 ? -10.890 14.012 7.369 1.00 90.38 388 LEU A O 1
ATOM 3010 N N . ALA A 1 389 ? -8.898 13.247 8.051 1.00 89.94 389 ALA A N 1
ATOM 3011 C CA . ALA A 1 389 ? -9.427 12.208 8.934 1.00 89.94 389 ALA A CA 1
ATOM 3012 C C . ALA A 1 389 ? -10.118 12.775 10.190 1.00 89.94 389 ALA A C 1
ATOM 3014 O O . ALA A 1 389 ? -11.031 12.139 10.726 1.00 89.94 389 ALA A O 1
ATOM 3015 N N . GLU A 1 390 ? -9.690 13.948 10.664 1.00 88.75 390 GLU A N 1
ATOM 3016 C CA . GLU A 1 390 ? -10.270 14.629 11.823 1.00 88.75 390 GLU A CA 1
ATOM 3017 C C . GLU A 1 390 ? -11.608 15.300 11.482 1.00 88.75 390 GLU A C 1
ATOM 3019 O O . GLU A 1 390 ? -12.627 15.001 12.108 1.00 88.75 390 GLU A O 1
ATOM 3024 N N . ASP A 1 391 ? -11.634 16.136 10.444 1.00 85.88 391 ASP A N 1
ATOM 3025 C CA . ASP A 1 391 ? -12.797 16.983 10.148 1.00 85.88 391 ASP A CA 1
ATOM 3026 C C . ASP A 1 391 ? -13.708 16.419 9.041 1.00 85.88 391 ASP A C 1
ATOM 3028 O O . ASP A 1 391 ? -14.925 16.642 9.032 1.00 85.88 391 ASP A O 1
ATOM 3032 N N . GLY A 1 392 ? -13.147 15.648 8.108 1.00 85.88 392 GLY A N 1
ATOM 3033 C CA . GLY A 1 392 ? -13.854 15.128 6.936 1.00 85.88 392 GLY A CA 1
ATOM 3034 C C . GLY A 1 392 ? -15.061 14.248 7.275 1.00 85.88 392 GLY A C 1
ATOM 3035 O O . GLY A 1 392 ? -16.174 14.605 6.870 1.00 85.88 392 GLY A O 1
ATOM 3036 N N . PRO A 1 393 ? -14.916 13.172 8.082 1.00 86.00 393 PRO A N 1
ATOM 3037 C CA . PRO A 1 393 ? -16.022 12.269 8.426 1.00 86.00 393 PRO A CA 1
ATOM 3038 C C . PRO A 1 393 ? -17.217 12.970 9.084 1.00 86.00 393 PRO A C 1
ATOM 3040 O O . PRO A 1 393 ? -18.349 12.489 9.013 1.00 86.00 393 PRO A O 1
ATOM 3043 N N . ALA A 1 394 ? -16.966 14.103 9.745 1.00 77.19 394 ALA A N 1
ATOM 3044 C CA . ALA A 1 394 ? -17.964 14.897 10.446 1.00 77.19 394 ALA A CA 1
ATOM 3045 C C . ALA A 1 394 ? -18.734 15.872 9.539 1.00 77.19 394 ALA A C 1
ATOM 3047 O O . ALA A 1 394 ? -19.837 16.283 9.916 1.00 77.19 394 ALA A O 1
ATOM 3048 N N . SER A 1 395 ? -18.158 16.242 8.393 1.00 83.19 395 SER A N 1
ATOM 3049 C CA . SER A 1 395 ? -18.700 17.232 7.452 1.00 83.19 395 SER A CA 1
ATOM 3050 C C . SER A 1 395 ? -19.701 16.654 6.445 1.00 83.19 395 SER A C 1
ATOM 3052 O O . SER A 1 395 ? -20.492 17.397 5.871 1.00 83.19 395 SER A O 1
ATOM 3054 N N . GLY A 1 396 ? -19.668 15.335 6.216 1.00 81.50 396 GLY A N 1
ATOM 3055 C CA . GLY A 1 396 ? -20.419 14.662 5.148 1.00 81.50 396 GLY A CA 1
ATOM 3056 C C . GLY A 1 396 ? -19.782 14.791 3.756 1.00 81.50 396 GLY A C 1
ATOM 3057 O O . GLY A 1 396 ? -20.237 14.144 2.813 1.00 81.50 396 GLY A O 1
ATOM 3058 N N . VAL A 1 397 ? -18.713 15.581 3.606 1.00 87.19 397 VAL A N 1
ATOM 3059 C CA . VAL A 1 397 ? -17.930 15.665 2.366 1.00 87.19 397 VAL A CA 1
ATOM 3060 C C . VAL A 1 397 ? -17.137 14.370 2.192 1.00 87.19 397 VAL A C 1
ATOM 3062 O O . VAL A 1 397 ? -16.399 13.974 3.090 1.00 87.19 397 VAL A O 1
ATOM 3065 N N . ALA A 1 398 ? -17.284 13.721 1.032 1.00 88.12 398 ALA A N 1
ATOM 3066 C CA . ALA A 1 398 ? -16.610 12.463 0.694 1.00 88.12 398 ALA A CA 1
ATOM 3067 C C . ALA A 1 398 ? -16.799 11.341 1.735 1.00 88.12 398 ALA A C 1
ATOM 3069 O O . ALA A 1 398 ? -15.904 10.527 1.947 1.00 88.12 398 ALA A O 1
ATOM 3070 N N . GLU A 1 399 ? -17.962 11.285 2.393 1.00 87.50 399 GLU A N 1
ATOM 3071 C CA . GLU A 1 399 ? -18.240 10.307 3.454 1.00 87.50 399 GLU A CA 1
ATOM 3072 C C . GLU A 1 399 ? -17.960 8.857 3.026 1.00 87.50 399 GLU A C 1
ATOM 3074 O O . GLU A 1 399 ? -17.342 8.103 3.778 1.00 87.50 399 GLU A O 1
ATOM 3079 N N . GLU A 1 400 ? -18.370 8.489 1.810 1.00 89.44 400 GLU A N 1
ATOM 3080 C CA . GLU A 1 400 ? -18.148 7.154 1.244 1.00 89.44 400 GLU A CA 1
ATOM 3081 C C . GLU A 1 400 ? -16.660 6.799 1.190 1.00 89.44 400 GLU A C 1
ATOM 3083 O O . GLU A 1 400 ? -16.293 5.678 1.508 1.00 89.44 400 GLU A O 1
ATOM 3088 N N . VAL A 1 401 ? -15.783 7.765 0.899 1.00 92.50 401 VAL A N 1
ATOM 3089 C CA . VAL A 1 401 ? -14.333 7.535 0.851 1.00 92.50 401 VAL A CA 1
ATOM 3090 C C . VAL A 1 401 ? -13.771 7.185 2.223 1.00 92.50 401 VAL A C 1
ATOM 3092 O O . VAL A 1 401 ? -12.895 6.331 2.328 1.00 92.50 401 VAL A O 1
ATOM 3095 N N . PHE A 1 402 ? -14.262 7.825 3.284 1.00 92.75 402 PHE A N 1
ATOM 3096 C CA . PHE A 1 402 ? -13.825 7.503 4.641 1.00 92.75 402 PHE A CA 1
ATOM 3097 C C . PHE A 1 402 ? -14.309 6.118 5.076 1.00 92.75 402 PHE A C 1
ATOM 3099 O O . PHE A 1 402 ? -13.568 5.408 5.748 1.00 92.75 402 PHE A O 1
ATOM 3106 N N . LEU A 1 403 ? -15.523 5.720 4.681 1.00 90.56 403 LEU A N 1
ATOM 3107 C CA . LEU A 1 403 ? -16.033 4.367 4.921 1.00 90.56 403 LEU A CA 1
ATOM 3108 C C . LEU A 1 403 ? -15.246 3.319 4.122 1.00 90.56 403 LEU A C 1
ATOM 3110 O O . LEU A 1 403 ? -14.822 2.323 4.706 1.00 90.56 403 LEU A O 1
ATOM 3114 N N . ASP A 1 404 ? -14.979 3.581 2.839 1.00 91.50 404 ASP A N 1
ATOM 3115 C CA . ASP A 1 404 ? -14.124 2.745 1.989 1.00 91.50 404 ASP A CA 1
ATOM 3116 C C . ASP A 1 404 ? -12.757 2.547 2.665 1.00 91.50 404 ASP A C 1
ATOM 3118 O O . ASP A 1 404 ? -12.307 1.414 2.841 1.00 91.50 404 ASP A O 1
ATOM 3122 N N . TYR A 1 405 ? -12.140 3.638 3.139 1.00 92.38 405 TYR A N 1
ATOM 3123 C CA . TYR A 1 405 ? -10.833 3.624 3.803 1.00 92.38 405 TYR A CA 1
ATOM 3124 C C . TYR A 1 405 ? -10.809 2.796 5.097 1.00 92.38 405 TYR A C 1
ATOM 3126 O O . TYR A 1 405 ? -9.809 2.147 5.399 1.00 92.38 405 TYR A O 1
ATOM 3134 N N . LEU A 1 406 ? -11.902 2.780 5.872 1.00 92.69 406 LEU A N 1
ATOM 3135 C CA . LEU A 1 406 ? -11.998 1.928 7.064 1.00 92.69 406 LEU A CA 1
ATOM 3136 C C . LEU A 1 406 ? -11.984 0.437 6.715 1.00 92.69 406 LEU A C 1
ATOM 3138 O O . LEU A 1 406 ? -11.540 -0.366 7.531 1.00 92.69 406 LEU A O 1
ATOM 3142 N N . THR A 1 407 ? -12.453 0.062 5.526 1.00 91.19 407 THR A N 1
ATOM 3143 C CA . THR A 1 407 ? -12.472 -1.332 5.055 1.00 91.19 407 THR A CA 1
ATOM 3144 C C . THR A 1 407 ? -11.292 -1.705 4.162 1.00 91.19 407 THR A C 1
ATOM 3146 O O . THR A 1 407 ? -11.098 -2.888 3.882 1.00 91.19 407 THR A O 1
ATOM 3149 N N . ASP A 1 408 ? -10.497 -0.723 3.740 1.00 89.50 408 ASP A N 1
ATOM 3150 C CA . ASP A 1 408 ? -9.287 -0.937 2.956 1.00 89.50 408 ASP A CA 1
ATOM 3151 C C . ASP A 1 408 ? -8.224 -1.638 3.806 1.00 89.50 408 ASP A C 1
ATOM 3153 O O . ASP A 1 408 ? -7.871 -1.168 4.886 1.00 89.50 408 ASP A O 1
ATOM 3157 N N . ILE A 1 409 ? -7.683 -2.754 3.321 1.00 88.06 409 ILE A N 1
ATOM 3158 C CA . ILE A 1 409 ? -6.638 -3.512 4.018 1.00 88.06 409 ILE A CA 1
ATOM 3159 C C . ILE A 1 409 ? -5.364 -2.672 4.172 1.00 88.06 409 ILE A C 1
ATOM 3161 O O . ILE A 1 409 ? -4.677 -2.781 5.185 1.00 88.06 409 ILE A O 1
ATOM 3165 N N . GLU A 1 410 ? -5.073 -1.791 3.214 1.00 85.00 410 GLU A N 1
ATOM 3166 C CA . GLU A 1 410 ? -3.820 -1.032 3.171 1.00 85.00 410 GLU A CA 1
ATOM 3167 C C . GLU A 1 410 ? -3.855 0.266 3.991 1.00 85.00 410 GLU A C 1
ATOM 3169 O O . GLU A 1 410 ? -2.816 0.885 4.211 1.00 85.00 410 GLU A O 1
ATOM 3174 N N . GLY A 1 411 ? -5.029 0.679 4.482 1.00 84.00 411 GLY A N 1
ATOM 3175 C CA . GLY A 1 411 ? -5.178 1.936 5.216 1.00 84.00 411 GLY A CA 1
ATOM 3176 C C . GLY A 1 411 ? -4.450 1.950 6.568 1.00 84.00 411 GLY A C 1
ATOM 3177 O O . GLY A 1 411 ? -4.516 0.983 7.336 1.00 84.00 411 GLY A O 1
ATOM 3178 N N . LEU A 1 412 ? -3.826 3.089 6.890 1.00 85.38 412 LEU A N 1
ATOM 3179 C CA . LEU A 1 412 ? -3.061 3.310 8.117 1.00 85.38 412 LEU A CA 1
ATOM 3180 C C . LEU A 1 412 ? -3.956 3.159 9.362 1.00 85.38 412 LEU A C 1
ATOM 3182 O O . LEU A 1 412 ? -4.943 3.894 9.494 1.00 85.38 412 LEU A O 1
ATOM 3186 N N . PRO A 1 413 ? -3.604 2.277 10.319 1.00 85.94 413 PRO A N 1
ATOM 3187 C CA . PRO A 1 413 ? -4.344 2.084 11.563 1.00 85.94 413 PRO A CA 1
ATOM 3188 C C . PRO A 1 413 ? -4.610 3.391 12.321 1.00 85.94 413 PRO A C 1
ATOM 3190 O O . PRO A 1 413 ? -5.728 3.640 12.773 1.00 85.94 413 PRO A O 1
ATOM 3193 N N . SER A 1 414 ? -3.625 4.286 12.387 1.00 85.19 414 SER A N 1
ATOM 3194 C CA . SER A 1 414 ? -3.758 5.572 13.075 1.00 85.19 414 SER A CA 1
ATOM 3195 C C . SER A 1 414 ? -4.821 6.479 12.440 1.00 85.19 414 SER A C 1
ATOM 3197 O O . SER A 1 414 ? -5.610 7.092 13.164 1.00 85.19 414 SER A O 1
ATOM 3199 N N . LEU A 1 415 ? -4.908 6.516 11.104 1.00 89.62 415 LEU A N 1
ATOM 3200 C CA . LEU A 1 415 ? -5.955 7.243 10.383 1.00 89.62 415 LEU A CA 1
ATOM 3201 C C . LEU A 1 415 ? -7.315 6.554 10.526 1.00 89.62 415 LEU A C 1
ATOM 3203 O O . LEU A 1 415 ? -8.301 7.236 10.800 1.00 89.62 415 LEU A O 1
ATOM 3207 N N . LYS A 1 416 ? -7.378 5.217 10.438 1.00 91.75 416 LYS A N 1
ATOM 3208 C CA . LYS A 1 416 ? -8.615 4.451 10.680 1.00 91.75 416 LYS A CA 1
ATOM 3209 C C . LYS A 1 416 ? -9.185 4.720 12.072 1.00 91.75 416 LYS A C 1
ATOM 3211 O O . LYS A 1 416 ? -10.378 4.979 12.201 1.00 91.75 416 LYS A O 1
ATOM 3216 N N . ARG A 1 417 ? -8.336 4.743 13.105 1.00 92.06 417 ARG A N 1
ATOM 3217 C CA . ARG A 1 417 ? -8.715 5.099 14.483 1.00 92.06 417 ARG A CA 1
ATOM 3218 C C . ARG A 1 417 ? -9.311 6.501 14.536 1.00 92.06 417 ARG A C 1
ATOM 3220 O O . ARG A 1 417 ? -10.374 6.678 15.124 1.00 92.06 417 ARG A O 1
ATOM 3227 N N . THR A 1 418 ? -8.647 7.486 13.933 1.00 91.94 418 THR A N 1
ATOM 3228 C CA . THR A 1 418 ? -9.122 8.878 13.914 1.00 91.94 418 THR A CA 1
ATOM 3229 C C . THR A 1 418 ? -10.466 9.003 13.192 1.00 91.94 418 THR A C 1
ATOM 3231 O O . THR A 1 418 ? -11.398 9.596 13.736 1.00 91.94 418 THR A O 1
ATOM 3234 N N . ILE A 1 419 ? -10.615 8.385 12.018 1.00 93.69 419 ILE A N 1
ATOM 3235 C CA . ILE A 1 419 ? -11.874 8.371 11.260 1.00 93.69 419 ILE A CA 1
ATOM 3236 C C . ILE A 1 419 ? -12.989 7.726 12.093 1.00 93.69 419 ILE A C 1
ATOM 3238 O O . ILE A 1 419 ? -14.058 8.314 12.270 1.00 93.69 419 ILE A O 1
ATOM 3242 N N . LEU A 1 420 ? -12.730 6.541 12.654 1.00 93.31 420 LEU A N 1
ATOM 3243 C CA . LEU A 1 420 ? -13.698 5.790 13.450 1.00 93.31 420 LEU A CA 1
ATOM 3244 C C . LEU A 1 420 ? -14.123 6.555 14.711 1.00 93.31 420 LEU A C 1
ATOM 3246 O O . LEU A 1 420 ? -15.316 6.640 15.009 1.00 93.31 420 LEU A O 1
ATOM 3250 N N . TYR A 1 421 ? -13.170 7.172 15.417 1.00 92.56 421 TYR A N 1
ATOM 3251 C CA . TYR A 1 421 ? -13.437 8.053 16.555 1.00 92.56 421 TYR A CA 1
ATOM 3252 C C . TYR A 1 421 ? -14.406 9.180 16.174 1.00 92.56 421 TYR A C 1
ATOM 3254 O O . TYR A 1 421 ? -15.423 9.372 16.847 1.00 92.56 421 TYR A O 1
ATOM 3262 N N . ASN A 1 422 ? -14.148 9.889 15.073 1.00 90.94 422 ASN A N 1
ATOM 3263 C CA . ASN A 1 422 ? -14.999 10.996 14.639 1.00 90.94 422 ASN A CA 1
ATOM 3264 C C . ASN A 1 422 ? -16.391 10.530 14.187 1.00 90.94 422 ASN A C 1
ATOM 3266 O O . ASN A 1 422 ? -17.396 11.193 14.469 1.00 90.94 422 ASN A O 1
ATOM 3270 N N . MET A 1 423 ? -16.496 9.347 13.578 1.00 90.81 423 MET A N 1
ATOM 3271 C CA . MET A 1 423 ? -17.790 8.736 13.266 1.00 90.81 423 MET A CA 1
ATOM 3272 C C . MET A 1 423 ? -18.581 8.371 14.533 1.00 90.81 423 MET A C 1
ATOM 3274 O O . MET A 1 423 ? -19.772 8.692 14.627 1.00 90.81 423 MET A O 1
ATOM 3278 N N . PHE A 1 424 ? -17.932 7.793 15.550 1.00 89.56 424 PHE A N 1
ATOM 3279 C CA . PHE A 1 424 ? -18.560 7.572 16.855 1.00 89.56 424 PHE A CA 1
ATOM 3280 C C . PHE A 1 424 ? -18.979 8.882 17.512 1.00 89.56 424 PHE A C 1
ATOM 3282 O O . PHE A 1 424 ? -20.064 8.952 18.101 1.00 89.56 424 PHE A O 1
ATOM 3289 N N . MET A 1 425 ? -18.179 9.946 17.375 1.00 87.50 425 MET A N 1
ATOM 3290 C CA . MET A 1 425 ? -18.535 11.266 17.891 1.00 87.50 425 MET A CA 1
ATOM 3291 C C . MET A 1 425 ? -19.872 11.768 17.326 1.00 87.50 425 MET A C 1
ATOM 3293 O O . MET A 1 425 ? -20.695 12.311 18.071 1.00 87.50 425 MET A O 1
ATOM 3297 N N . LYS A 1 426 ? -20.158 11.443 16.061 1.00 83.88 426 LYS A N 1
ATOM 3298 C CA . LYS A 1 426 ? -21.424 11.714 15.359 1.00 83.88 426 LYS A CA 1
ATOM 3299 C C . LYS A 1 426 ? -22.538 10.694 15.607 1.00 83.88 426 LYS A C 1
ATOM 3301 O O . LYS A 1 426 ? -23.580 10.776 14.965 1.00 83.88 426 LYS A O 1
ATOM 3306 N N . LYS A 1 427 ? -22.368 9.779 16.567 1.00 83.00 427 LYS A N 1
ATOM 3307 C CA . LYS A 1 427 ? -23.346 8.730 16.911 1.00 83.00 427 LYS A CA 1
ATOM 3308 C C . LYS A 1 427 ? -23.633 7.765 15.751 1.00 83.00 427 LYS A C 1
ATOM 3310 O O . LYS A 1 427 ? -24.711 7.173 15.716 1.00 83.00 427 LYS A O 1
ATOM 3315 N N . LYS A 1 428 ? -22.687 7.598 14.818 1.00 84.62 428 LYS A N 1
ATOM 3316 C CA . LYS A 1 428 ? -22.729 6.478 13.873 1.00 84.62 428 LYS A CA 1
ATOM 3317 C C . LYS A 1 428 ? -22.395 5.188 14.615 1.00 84.62 428 LYS A C 1
ATOM 3319 O O . LYS A 1 428 ? -21.593 5.197 15.545 1.00 84.62 428 LYS A O 1
ATOM 3324 N N . ASN A 1 429 ? -23.037 4.109 14.195 1.00 85.12 429 ASN A N 1
ATOM 3325 C CA . ASN A 1 429 ? -22.915 2.769 14.754 1.00 85.12 429 ASN A CA 1
ATOM 3326 C C . ASN A 1 429 ? -22.841 1.757 13.615 1.00 85.12 429 ASN A C 1
ATOM 3328 O O . ASN A 1 429 ? -23.145 2.101 12.475 1.00 85.12 429 ASN A O 1
ATOM 3332 N N . ASP A 1 430 ? -22.456 0.527 13.952 1.00 89.38 430 ASP A N 1
ATOM 3333 C CA . ASP A 1 430 ? -22.330 -0.581 13.002 1.00 89.38 430 ASP A CA 1
ATOM 3334 C C . ASP A 1 430 ? -21.414 -0.240 11.816 1.00 89.38 430 ASP A C 1
ATOM 3336 O O . ASP A 1 430 ? -21.725 -0.492 10.655 1.00 89.38 430 ASP A O 1
ATOM 3340 N N . ILE A 1 431 ? -20.269 0.366 12.127 1.00 91.94 431 ILE A N 1
ATOM 3341 C CA . ILE A 1 431 ? -19.306 0.839 11.138 1.00 91.94 431 ILE A CA 1
ATOM 3342 C C . ILE A 1 431 ? -18.403 -0.339 10.747 1.00 91.94 431 ILE A C 1
ATOM 3344 O O . ILE A 1 431 ? -17.750 -0.910 11.625 1.00 91.94 431 ILE A O 1
ATOM 3348 N N . PRO A 1 432 ? -18.344 -0.739 9.467 1.00 92.19 432 PRO A N 1
ATOM 3349 C CA . PRO A 1 432 ? -17.433 -1.789 9.035 1.00 92.19 432 PRO A CA 1
ATOM 3350 C C . PRO A 1 432 ? -15.983 -1.305 9.148 1.00 92.19 432 PRO A C 1
ATOM 3352 O O . PRO A 1 432 ? -15.663 -0.172 8.793 1.00 92.19 432 PRO A O 1
ATOM 3355 N N . LEU A 1 433 ? -15.109 -2.171 9.650 1.00 92.50 433 LEU A N 1
ATOM 3356 C CA . LEU A 1 433 ? -13.690 -1.887 9.824 1.00 92.50 433 LEU A CA 1
ATOM 3357 C C . LEU A 1 433 ? -12.880 -3.121 9.444 1.00 92.50 433 LEU A C 1
ATOM 3359 O O . LEU A 1 433 ? -13.180 -4.232 9.881 1.00 92.50 433 LEU A O 1
ATOM 3363 N N . TYR A 1 434 ? -11.813 -2.906 8.687 1.00 90.31 434 TYR A N 1
ATOM 3364 C CA . TYR A 1 434 ? -10.738 -3.863 8.519 1.00 90.31 434 TYR A CA 1
ATOM 3365 C C . TYR A 1 434 ? -9.440 -3.238 9.028 1.00 90.31 434 TYR A C 1
ATOM 3367 O O . TYR A 1 434 ? -8.990 -2.218 8.513 1.00 90.31 434 TYR A O 1
ATOM 3375 N N . SER A 1 435 ? -8.812 -3.849 10.029 1.00 84.38 435 SER A N 1
ATOM 3376 C CA . SER A 1 435 ? -7.462 -3.459 10.464 1.00 84.38 435 SER A CA 1
ATOM 3377 C C . SER A 1 435 ? -6.512 -4.640 10.319 1.00 84.38 435 SER A C 1
ATOM 3379 O O . SER A 1 435 ? -5.695 -4.656 9.412 1.00 84.38 435 SER A O 1
ATOM 3381 N N . PHE A 1 436 ? -6.741 -5.687 11.111 1.00 81.69 436 PHE A N 1
ATOM 3382 C CA . PHE A 1 436 ? -6.003 -6.957 11.077 1.00 81.69 436 PHE A CA 1
ATOM 3383 C C . PHE A 1 436 ? -6.953 -8.150 10.866 1.00 81.69 436 PHE A C 1
ATOM 3385 O O . PHE A 1 436 ? -6.724 -9.262 11.347 1.00 81.69 436 PHE A O 1
ATOM 3392 N N . GLY A 1 437 ? -8.088 -7.859 10.233 1.00 84.75 437 GLY A N 1
ATOM 3393 C CA . GLY A 1 437 ? -9.288 -8.680 10.177 1.00 84.75 437 GLY A CA 1
ATOM 3394 C C . GLY A 1 437 ? -10.537 -7.801 10.151 1.00 84.75 437 GLY A C 1
ATOM 3395 O O . GLY A 1 437 ? -10.502 -6.639 10.567 1.00 84.75 437 GLY A O 1
ATOM 3396 N N . TYR A 1 438 ? -11.636 -8.351 9.635 1.00 88.75 438 TYR A N 1
ATOM 3397 C CA . TYR A 1 438 ? -12.904 -7.634 9.527 1.00 88.75 438 TYR A CA 1
ATOM 3398 C C . TYR A 1 438 ? -13.695 -7.689 10.837 1.00 88.75 438 TYR A C 1
ATOM 3400 O O . TYR A 1 438 ? -13.956 -8.771 11.367 1.00 88.75 438 TYR A O 1
ATOM 3408 N N . VAL A 1 439 ? -14.153 -6.527 11.296 1.00 88.81 439 VAL A N 1
ATOM 3409 C CA . VAL A 1 439 ? -15.062 -6.369 12.434 1.00 88.81 439 VAL A CA 1
ATOM 3410 C C . VAL A 1 439 ? -16.131 -5.320 12.124 1.00 88.81 439 VAL A C 1
ATOM 3412 O O . VAL A 1 439 ? -15.989 -4.490 11.227 1.00 88.81 439 VAL A O 1
ATOM 3415 N N . THR A 1 440 ? -17.224 -5.340 12.883 1.00 91.00 440 THR A N 1
ATOM 3416 C CA . THR A 1 440 ? -18.234 -4.277 12.853 1.00 91.00 440 THR A CA 1
ATOM 3417 C C . THR A 1 440 ? -18.146 -3.483 14.146 1.00 91.00 440 THR A C 1
ATOM 3419 O O . THR A 1 440 ? -18.515 -3.967 15.215 1.00 91.00 440 THR A O 1
ATOM 3422 N N . ALA A 1 441 ? -17.634 -2.263 14.038 1.00 90.00 441 ALA A N 1
ATOM 3423 C CA . ALA A 1 441 ? -17.389 -1.377 15.154 1.00 90.00 441 ALA A CA 1
ATOM 3424 C C . ALA A 1 441 ? -18.691 -0.700 15.605 1.00 90.00 441 ALA A C 1
ATOM 3426 O O . ALA A 1 441 ? -19.396 -0.043 14.834 1.00 90.00 441 ALA A O 1
ATOM 3427 N N . ARG A 1 442 ? -19.021 -0.858 16.885 1.00 88.38 442 ARG A N 1
ATOM 3428 C CA . ARG A 1 442 ? -20.236 -0.317 17.505 1.00 88.38 442 ARG A CA 1
ATOM 3429 C C . ARG A 1 442 ? -19.856 0.632 18.621 1.00 88.38 442 ARG A C 1
ATOM 3431 O O . ARG A 1 442 ? -19.017 0.265 19.442 1.00 88.38 442 ARG A O 1
ATOM 3438 N N . ALA A 1 443 ? -20.486 1.807 18.685 1.00 79.12 443 ALA A N 1
ATOM 3439 C CA . ALA A 1 443 ? -20.392 2.616 19.891 1.00 79.12 443 ALA A CA 1
ATOM 3440 C C . ALA A 1 443 ? -21.157 1.890 21.006 1.00 79.12 443 ALA A C 1
ATOM 3442 O O . ALA A 1 443 ? -22.284 1.439 20.777 1.00 79.12 443 ALA A O 1
ATOM 3443 N N . GLY A 1 444 ? -20.5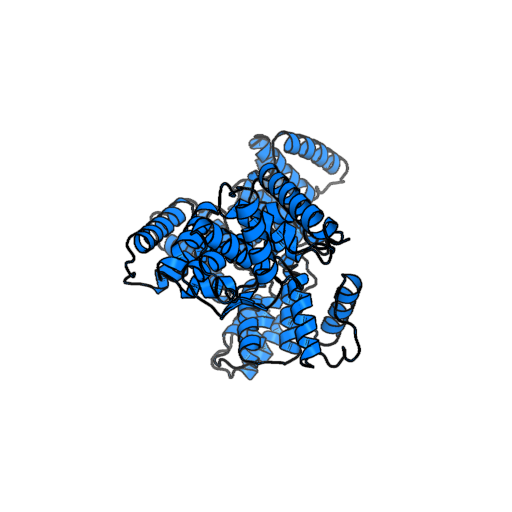54 1.759 22.189 1.00 69.94 444 GLY A N 1
ATOM 3444 C CA . GLY A 1 44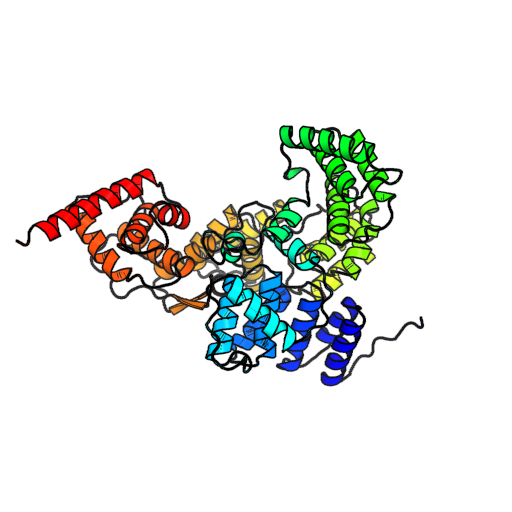4 ? -21.208 1.117 23.328 1.00 69.94 444 GLY A CA 1
ATOM 3445 C C . GLY A 1 444 ? -22.548 1.773 23.672 1.00 69.94 444 GLY A C 1
ATOM 3446 O O . GLY A 1 444 ? -22.803 2.956 23.395 1.00 69.94 444 GLY A O 1
ATOM 3447 N N . ALA A 1 445 ? -23.450 0.979 24.243 1.00 58.38 445 ALA A N 1
ATOM 3448 C CA . ALA A 1 445 ? -24.803 1.418 24.541 1.00 58.38 445 ALA A CA 1
ATOM 3449 C C . ALA A 1 445 ? -24.839 2.248 25.838 1.00 58.38 445 ALA A C 1
ATOM 3451 O O . ALA A 1 445 ? -24.456 1.782 26.899 1.00 58.38 445 ALA A O 1
ATOM 3452 N N . HIS A 1 446 ? -25.401 3.459 25.752 1.00 60.28 446 HIS A N 1
ATOM 3453 C CA . HIS A 1 446 ? -25.821 4.297 26.887 1.00 60.28 446 HIS A CA 1
ATOM 3454 C C . HIS A 1 446 ? -24.733 4.823 27.841 1.00 60.28 446 HIS A C 1
ATOM 3456 O O . HIS A 1 446 ? -24.670 4.446 29.004 1.00 60.28 446 HIS A O 1
ATOM 3462 N N . ILE A 1 447 ? -24.036 5.881 27.422 1.00 65.38 447 ILE A N 1
ATOM 3463 C CA . ILE A 1 447 ? -23.257 6.723 28.343 1.00 65.38 447 ILE A CA 1
ATOM 3464 C C . ILE A 1 447 ? -24.103 7.936 28.754 1.00 65.38 447 ILE A C 1
ATOM 3466 O O . ILE A 1 447 ? -24.481 8.754 27.912 1.00 65.38 447 ILE A O 1
ATOM 3470 N N . ARG A 1 448 ? -24.447 8.049 30.044 1.00 65.56 448 ARG A N 1
ATOM 3471 C CA . ARG A 1 448 ? -25.232 9.168 30.603 1.00 65.56 448 ARG A CA 1
ATOM 3472 C C . ARG A 1 448 ? -24.485 9.842 31.748 1.00 65.56 448 ARG A C 1
ATOM 3474 O O . ARG A 1 448 ? -23.815 9.181 32.529 1.00 65.56 448 ARG A O 1
ATOM 3481 N N . GLY A 1 449 ? -24.663 11.158 31.874 1.00 69.94 449 GLY A N 1
ATOM 3482 C CA . GLY A 1 449 ? -24.106 11.930 32.987 1.00 69.94 449 GLY A CA 1
ATOM 3483 C C . GLY A 1 449 ? -22.580 12.014 32.977 1.00 69.94 449 GLY A C 1
ATOM 3484 O O . GLY A 1 449 ? -21.982 11.989 34.049 1.00 69.94 449 GLY A O 1
ATOM 3485 N N . VAL A 1 450 ? -21.967 12.078 31.790 1.00 76.06 450 VAL A N 1
ATOM 3486 C CA . VAL A 1 450 ? -20.522 12.279 31.582 1.00 76.06 450 VAL A CA 1
ATOM 3487 C C . VAL A 1 450 ? -20.241 13.6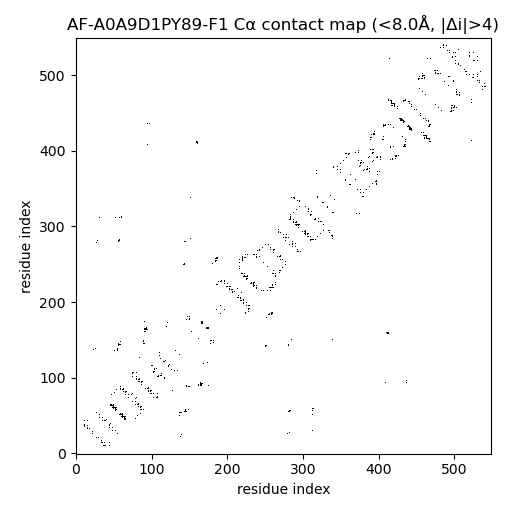34 30.941 1.00 76.06 450 VAL A C 1
ATOM 3489 O O . VAL A 1 450 ? -21.112 14.193 30.268 1.00 76.06 450 VAL A O 1
ATOM 3492 N N . THR A 1 451 ? -19.037 14.156 31.149 1.00 82.06 451 THR A N 1
ATOM 3493 C CA . THR A 1 451 ? -18.549 15.358 30.463 1.00 82.06 451 THR A CA 1
ATOM 3494 C C . THR A 1 451 ? -18.230 15.059 28.994 1.00 82.06 451 THR A C 1
ATOM 3496 O O . THR A 1 451 ? -18.112 13.905 28.579 1.00 82.06 451 THR A O 1
ATOM 3499 N N . GLU A 1 452 ? -18.089 16.105 28.180 1.00 82.88 452 GLU A N 1
ATOM 3500 C CA . GLU A 1 452 ? -17.694 15.956 26.774 1.00 82.88 452 GLU A CA 1
ATOM 3501 C C . GLU A 1 452 ? -16.287 15.354 26.637 1.00 82.88 452 GLU A C 1
ATOM 3503 O O . GLU A 1 452 ? -16.082 14.462 25.817 1.00 82.88 452 GLU A O 1
ATOM 3508 N N . THR A 1 453 ? -15.349 15.759 27.499 1.00 82.12 453 THR A N 1
ATOM 3509 C CA . THR A 1 453 ? -13.987 15.206 27.554 1.00 82.12 453 THR A CA 1
ATOM 3510 C C . THR A 1 453 ? -13.985 13.729 27.941 1.00 82.12 453 THR A C 1
ATOM 3512 O O . THR A 1 453 ? -13.274 12.935 27.329 1.00 82.12 453 THR A O 1
ATOM 3515 N N . GLU A 1 454 ? -14.812 13.343 28.919 1.00 82.75 454 GLU A N 1
ATOM 3516 C CA . GLU A 1 454 ? -15.015 11.946 29.314 1.00 82.75 454 GLU A CA 1
ATOM 3517 C C . GLU A 1 454 ? -15.546 11.119 28.126 1.00 82.75 454 GLU A C 1
ATOM 3519 O O . GLU A 1 454 ? -14.981 10.083 27.774 1.00 82.75 454 GLU A O 1
ATOM 3524 N N . LEU A 1 455 ? -16.586 11.608 27.444 1.00 86.38 455 LEU A N 1
ATOM 3525 C CA . LEU A 1 455 ? -17.148 10.936 26.271 1.00 86.38 455 LEU A CA 1
ATOM 3526 C C . LEU A 1 455 ? -16.139 10.820 25.116 1.00 86.38 455 LEU A C 1
ATOM 3528 O O . LEU A 1 455 ? -16.089 9.785 24.447 1.00 86.38 455 LEU A O 1
ATOM 3532 N N . ALA A 1 456 ? -15.344 11.866 24.880 1.00 88.69 456 ALA A N 1
ATOM 3533 C CA . ALA A 1 456 ? -14.301 11.875 23.862 1.00 88.69 456 ALA A CA 1
ATOM 3534 C C . ALA A 1 456 ? -13.200 10.852 24.180 1.00 88.69 456 ALA A C 1
ATOM 3536 O O . ALA A 1 456 ? -12.823 10.079 23.302 1.00 88.69 456 ALA A O 1
ATOM 3537 N N . ALA A 1 457 ? -12.743 10.785 25.435 1.00 88.38 457 ALA A N 1
ATOM 3538 C CA . ALA A 1 457 ? -11.761 9.799 25.880 1.00 88.38 457 ALA A CA 1
ATOM 3539 C C . ALA A 1 457 ? -12.258 8.360 25.684 1.00 88.38 457 ALA A C 1
ATOM 3541 O O . ALA A 1 457 ? -11.553 7.533 25.107 1.00 88.38 457 ALA A O 1
ATOM 3542 N N . TYR A 1 458 ? -13.499 8.074 26.085 1.00 88.50 458 TYR A N 1
ATOM 3543 C CA . TYR A 1 458 ? -14.107 6.760 25.875 1.00 88.50 458 TYR A CA 1
ATOM 3544 C C . TYR A 1 458 ? -14.183 6.384 24.390 1.00 88.50 458 TYR A C 1
ATOM 3546 O O . TYR A 1 458 ? -13.750 5.302 23.998 1.00 88.50 458 TYR A O 1
ATOM 3554 N N . ARG A 1 459 ? -14.700 7.276 23.534 1.00 90.00 459 ARG A N 1
ATOM 3555 C CA . ARG A 1 459 ? -14.850 6.984 22.098 1.00 90.00 459 ARG A CA 1
ATOM 3556 C C . ARG A 1 459 ? -13.507 6.808 21.406 1.00 90.00 459 ARG A C 1
ATOM 3558 O O . ARG A 1 459 ? -13.404 5.996 20.491 1.00 90.00 459 ARG A O 1
ATOM 3565 N N . TYR A 1 460 ? -12.489 7.542 21.844 1.00 91.12 460 TYR A N 1
ATOM 3566 C CA . TYR A 1 460 ? -11.140 7.398 21.315 1.00 91.12 460 TYR A CA 1
ATOM 3567 C C . TYR A 1 460 ? -10.512 6.067 21.761 1.00 91.12 460 TYR A C 1
ATOM 3569 O O . TYR A 1 460 ? -9.934 5.362 20.932 1.00 91.12 460 TYR A O 1
ATOM 3577 N N . ALA A 1 461 ? -10.696 5.663 23.026 1.00 88.19 461 ALA A N 1
ATOM 3578 C CA . ALA A 1 461 ? -10.285 4.344 23.517 1.00 88.19 461 ALA A CA 1
ATOM 3579 C C . ALA A 1 461 ? -10.964 3.221 22.726 1.00 88.19 461 ALA A C 1
ATOM 3581 O O . ALA A 1 461 ? -10.296 2.314 22.237 1.00 88.19 461 ALA A O 1
ATOM 3582 N N . LEU A 1 462 ? -12.279 3.324 22.526 1.00 89.00 462 LEU A N 1
ATOM 3583 C CA . LEU A 1 462 ? -13.058 2.349 21.774 1.00 89.00 462 LEU A CA 1
ATOM 3584 C C . LEU A 1 462 ? -12.596 2.238 20.313 1.00 89.00 462 LEU A C 1
ATOM 3586 O O . LEU A 1 462 ? -12.404 1.134 19.811 1.00 89.00 462 LEU A O 1
ATOM 3590 N N . ALA A 1 463 ? -12.366 3.368 19.636 1.00 91.12 463 ALA A N 1
ATOM 3591 C CA . ALA A 1 463 ? -11.830 3.370 18.275 1.00 91.12 463 ALA A CA 1
ATOM 3592 C C . ALA A 1 463 ? -10.435 2.730 18.207 1.00 91.12 463 ALA A C 1
ATOM 3594 O O . ALA A 1 463 ? -10.154 1.947 17.304 1.00 91.12 463 ALA A O 1
ATOM 3595 N N . THR A 1 464 ? -9.574 3.024 19.185 1.00 88.94 464 THR A N 1
ATOM 3596 C CA . THR A 1 464 ? -8.223 2.447 19.270 1.00 88.94 464 THR A CA 1
ATOM 3597 C C . THR A 1 464 ? -8.283 0.939 19.464 1.00 88.94 464 THR A C 1
ATOM 3599 O O . THR A 1 464 ? -7.554 0.203 18.806 1.00 88.94 464 THR A O 1
ATOM 3602 N N . TYR A 1 465 ? -9.189 0.473 20.317 1.00 86.31 465 TYR A N 1
ATOM 3603 C CA . TYR A 1 465 ? -9.392 -0.943 20.567 1.00 86.31 465 TYR A CA 1
ATOM 3604 C C . TYR A 1 465 ? -9.820 -1.705 19.318 1.00 86.31 465 TYR A C 1
ATOM 3606 O O . TYR A 1 465 ? -9.173 -2.685 18.972 1.00 86.31 465 TYR A O 1
ATOM 3614 N N . TYR A 1 466 ? -10.844 -1.228 18.603 1.00 87.56 466 TYR A N 1
ATOM 3615 C CA . TYR A 1 466 ? -11.293 -1.890 17.373 1.00 87.56 466 TYR A CA 1
ATOM 3616 C C . TYR A 1 466 ? -10.195 -1.976 16.305 1.00 87.56 466 TYR A C 1
ATOM 3618 O O . TYR A 1 466 ? -10.178 -2.917 15.518 1.00 87.56 466 TYR A O 1
ATOM 3626 N N . VAL A 1 467 ? -9.290 -0.996 16.262 1.00 87.44 467 VAL A N 1
ATOM 3627 C CA . VAL A 1 467 ? -8.210 -0.950 15.271 1.00 87.44 467 VAL A CA 1
ATOM 3628 C C . VAL A 1 467 ? -7.018 -1.824 15.666 1.00 87.44 467 VAL A C 1
ATOM 3630 O O . VAL A 1 467 ? -6.477 -2.520 14.810 1.00 87.44 467 VAL A O 1
ATOM 3633 N N . TYR A 1 468 ? -6.580 -1.791 16.925 1.00 80.31 468 TYR A N 1
ATOM 3634 C CA . TYR A 1 468 ? -5.295 -2.378 17.329 1.00 80.31 468 TYR A CA 1
ATOM 3635 C C . TYR A 1 468 ? -5.413 -3.630 18.206 1.00 80.31 468 TYR A C 1
ATOM 3637 O O . TYR A 1 468 ? -4.442 -4.375 18.334 1.00 80.31 468 TYR A O 1
ATOM 3645 N N . CYS A 1 469 ? -6.560 -3.886 18.834 1.00 73.12 469 CYS A N 1
ATOM 3646 C CA . CYS A 1 469 ? -6.703 -4.970 19.802 1.00 73.12 469 CYS A CA 1
ATOM 3647 C C . CYS A 1 469 ? -7.475 -6.147 19.199 1.00 73.12 469 CYS A C 1
ATOM 3649 O O . CYS A 1 469 ? -8.568 -5.978 18.667 1.00 73.12 469 CYS A O 1
ATOM 3651 N N . LYS A 1 470 ? -6.905 -7.355 19.302 1.00 60.62 470 LYS A N 1
ATOM 3652 C CA . LYS A 1 470 ? -7.458 -8.544 18.644 1.00 60.62 470 LYS A CA 1
ATOM 3653 C C . LYS A 1 470 ? -8.596 -9.242 19.391 1.00 60.62 470 LYS A C 1
ATOM 3655 O O . LYS A 1 470 ? -9.354 -9.892 18.698 1.00 60.62 470 LYS A O 1
ATOM 3660 N N . GLU A 1 471 ? -8.776 -9.113 20.716 1.00 59.03 471 GLU A N 1
ATOM 3661 C CA . GLU A 1 471 ? -9.916 -9.745 21.424 1.00 59.03 471 GLU A CA 1
ATOM 3662 C C . GLU A 1 471 ? -10.019 -9.390 22.928 1.00 59.03 471 GLU A C 1
ATOM 3664 O O . GLU A 1 471 ? -9.037 -9.006 23.561 1.00 59.03 471 GLU A O 1
ATOM 3669 N N . GLY A 1 472 ? -11.220 -9.556 23.509 1.00 54.75 472 GLY A N 1
ATOM 3670 C CA . GLY A 1 472 ? -11.410 -9.978 24.912 1.00 54.75 472 GLY A CA 1
ATOM 3671 C C . GLY A 1 472 ? -11.668 -8.930 26.006 1.00 54.75 472 GLY A C 1
ATOM 3672 O O . GLY A 1 472 ? -11.975 -9.327 27.130 1.00 54.75 472 GLY A O 1
ATOM 3673 N N . ALA A 1 473 ? -11.578 -7.627 25.731 1.00 61.84 473 ALA A N 1
ATOM 3674 C CA . ALA A 1 473 ? -11.752 -6.598 26.758 1.00 61.84 473 ALA A CA 1
ATOM 3675 C C . ALA A 1 473 ? -13.133 -5.934 26.679 1.00 61.84 473 ALA A C 1
ATOM 3677 O O . ALA A 1 473 ? -13.513 -5.373 25.653 1.00 61.84 473 ALA A O 1
ATOM 3678 N N . ASP A 1 474 ? -13.863 -5.954 27.794 1.00 74.50 474 ASP A N 1
ATOM 3679 C CA . ASP A 1 474 ? -15.112 -5.210 27.959 1.00 74.50 474 ASP A CA 1
ATOM 3680 C C . ASP A 1 474 ? -14.791 -3.747 28.309 1.00 74.50 474 ASP A C 1
ATOM 3682 O O . ASP A 1 474 ? -14.700 -3.361 29.479 1.00 74.50 474 ASP A O 1
ATOM 3686 N N . ILE A 1 475 ? -14.542 -2.945 27.267 1.00 80.00 475 ILE A N 1
ATOM 3687 C CA . ILE A 1 475 ? -14.227 -1.514 27.400 1.00 80.00 475 ILE A CA 1
ATOM 3688 C C . ILE A 1 475 ? -15.345 -0.757 28.100 1.00 80.00 475 ILE A C 1
ATOM 3690 O O . ILE A 1 475 ? -15.059 0.160 28.869 1.00 80.00 475 ILE A O 1
ATOM 3694 N N . ASP A 1 476 ? -16.597 -1.144 27.866 1.00 79.56 476 ASP A N 1
ATOM 3695 C CA . ASP A 1 476 ? -17.756 -0.481 28.456 1.00 79.56 476 ASP A CA 1
ATOM 3696 C C . ASP A 1 476 ? -17.723 -0.622 29.980 1.00 79.56 476 ASP A C 1
ATOM 3698 O O . ASP A 1 476 ? -17.832 0.370 30.704 1.00 79.56 476 ASP A O 1
ATOM 3702 N N . LYS A 1 477 ? -17.449 -1.832 30.474 1.00 76.94 477 LYS A N 1
ATOM 3703 C CA . LYS A 1 477 ? -17.301 -2.090 31.909 1.00 76.94 477 LYS A CA 1
ATOM 3704 C C . LYS A 1 477 ? -16.129 -1.330 32.529 1.00 76.94 477 LYS A C 1
ATOM 3706 O O . LYS A 1 477 ? -16.263 -0.741 33.601 1.00 76.94 477 LYS A O 1
ATOM 3711 N N . VAL A 1 478 ? -14.970 -1.344 31.877 1.00 78.19 478 VAL A N 1
ATOM 3712 C CA . VAL A 1 478 ? -13.762 -0.699 32.418 1.00 78.19 478 VAL A CA 1
ATOM 3713 C C . VAL A 1 478 ? -13.923 0.814 32.438 1.00 78.19 478 VAL A C 1
ATOM 3715 O O . VAL A 1 478 ? -13.483 1.472 33.380 1.00 78.19 478 VAL A O 1
ATOM 3718 N N . TRP A 1 479 ? -14.580 1.370 31.426 1.00 81.38 479 TRP A N 1
ATOM 3719 C CA . TRP A 1 479 ? -14.915 2.781 31.364 1.00 81.38 479 TRP A CA 1
ATOM 3720 C C . TRP A 1 479 ? -15.749 3.234 32.565 1.00 81.38 479 TRP A C 1
ATOM 3722 O O . TRP A 1 479 ? -15.382 4.215 33.214 1.00 81.38 479 TRP A O 1
ATOM 3732 N N . GLU A 1 480 ? -16.828 2.518 32.896 1.00 78.75 480 GLU A N 1
ATOM 3733 C CA . GLU A 1 480 ? -17.679 2.853 34.047 1.00 78.75 480 GLU A CA 1
ATOM 3734 C C . GLU A 1 480 ? -16.878 2.885 35.357 1.00 78.75 480 GLU A C 1
ATOM 3736 O O . GLU A 1 480 ? -16.997 3.826 36.154 1.00 78.75 480 GLU A O 1
ATOM 3741 N N . ASP A 1 481 ? -16.001 1.899 35.541 1.00 77.81 481 ASP A N 1
ATOM 3742 C CA . ASP A 1 481 ? -15.083 1.823 36.672 1.00 77.81 481 ASP A CA 1
ATOM 3743 C C . ASP A 1 481 ? -14.090 3.007 36.678 1.00 77.81 481 ASP A C 1
ATOM 3745 O O . ASP A 1 481 ? -13.911 3.667 37.711 1.00 77.81 481 ASP A O 1
ATOM 3749 N N . CYS A 1 482 ? -13.494 3.345 35.530 1.00 78.06 482 CYS A N 1
ATOM 3750 C CA . CYS A 1 482 ? -12.567 4.474 35.388 1.00 78.06 482 CYS A CA 1
ATOM 3751 C C . CYS A 1 482 ? -13.226 5.808 35.742 1.00 78.06 482 CYS A C 1
ATOM 3753 O O . CYS A 1 482 ? -12.666 6.569 36.528 1.00 78.06 482 CYS A O 1
ATOM 3755 N N . VAL A 1 483 ? -14.429 6.080 35.228 1.00 78.06 483 VAL A N 1
ATOM 3756 C CA . VAL A 1 483 ? -15.178 7.313 35.524 1.00 78.06 483 VAL A CA 1
ATOM 3757 C C . VAL A 1 483 ? -15.485 7.421 37.016 1.00 78.06 483 VAL A C 1
ATOM 3759 O O . VAL A 1 483 ? -15.333 8.491 37.611 1.00 78.06 483 VAL A O 1
ATOM 3762 N N . GLY A 1 484 ? -15.877 6.311 37.649 1.00 76.88 484 GLY A N 1
ATOM 3763 C CA . GLY A 1 484 ? -16.084 6.261 39.094 1.00 76.88 484 GLY A CA 1
ATOM 3764 C C . GLY A 1 484 ? -14.817 6.611 39.880 1.00 76.88 484 GLY A C 1
ATOM 3765 O O . GLY A 1 484 ? -14.880 7.386 40.837 1.00 76.88 484 GLY A O 1
ATOM 3766 N N . ALA A 1 485 ? -13.663 6.086 39.460 1.00 78.50 485 ALA A N 1
ATOM 3767 C CA . ALA A 1 485 ? -12.376 6.371 40.087 1.00 78.50 485 ALA A CA 1
ATOM 3768 C C . ALA A 1 485 ? -11.909 7.816 39.850 1.00 78.50 485 ALA A C 1
ATOM 3770 O O . ALA A 1 485 ? -11.490 8.471 40.801 1.00 78.50 485 ALA A O 1
ATOM 3771 N N . PHE A 1 486 ? -12.029 8.340 38.627 1.00 81.81 486 PHE A N 1
ATOM 3772 C CA . PHE A 1 486 ? -11.689 9.727 38.283 1.00 81.81 486 PHE A CA 1
ATOM 3773 C C . PHE A 1 486 ? -12.448 10.724 39.154 1.00 81.81 486 PHE A C 1
ATOM 3775 O O . PHE A 1 486 ? -11.841 11.599 39.768 1.00 81.81 486 PHE A O 1
ATOM 3782 N N . ARG A 1 487 ? -13.760 10.524 39.309 1.00 82.50 487 ARG A N 1
ATOM 3783 C CA . ARG A 1 487 ? -14.606 11.376 40.156 1.00 82.50 487 ARG A CA 1
ATOM 3784 C C . ARG A 1 487 ? -14.289 11.233 41.640 1.00 82.50 487 ARG A C 1
ATOM 3786 O O . ARG A 1 487 ? -14.297 12.223 42.359 1.00 82.50 487 ARG A O 1
ATOM 3793 N N . ALA A 1 488 ? -14.014 10.016 42.110 1.00 81.44 488 ALA A N 1
ATOM 3794 C CA . ALA A 1 488 ? -13.695 9.771 43.516 1.00 81.44 488 ALA A CA 1
ATOM 3795 C C . ALA A 1 488 ? -12.313 10.305 43.927 1.00 81.44 488 ALA A C 1
ATOM 3797 O O . ALA A 1 488 ? -12.108 10.622 45.098 1.00 81.44 488 ALA A O 1
ATOM 3798 N N . LEU A 1 489 ? -11.371 10.366 42.985 1.00 80.00 489 LEU A N 1
ATOM 3799 C CA . LEU A 1 489 ? -10.004 10.839 43.202 1.00 80.00 489 LEU A CA 1
ATOM 3800 C C . LEU A 1 489 ? -9.799 12.310 42.813 1.00 80.00 489 LEU A C 1
ATOM 3802 O O . LEU A 1 489 ? -8.700 12.816 43.019 1.00 80.00 489 LEU A O 1
ATOM 3806 N N . ASP A 1 490 ? -10.821 12.970 42.259 1.00 81.44 490 ASP A N 1
ATOM 3807 C CA . ASP A 1 490 ? -10.733 14.316 41.673 1.00 81.44 490 ASP A CA 1
ATOM 3808 C C . ASP A 1 490 ? -9.604 14.425 40.624 1.00 81.44 490 ASP A C 1
ATOM 3810 O O . ASP A 1 490 ? -8.805 15.361 40.597 1.00 81.44 490 ASP A O 1
ATOM 3814 N N . ILE A 1 491 ? -9.496 13.398 39.774 1.00 78.69 491 ILE A N 1
ATOM 3815 C CA . ILE A 1 491 ? -8.510 13.319 38.691 1.00 78.69 491 ILE A CA 1
ATOM 3816 C C . ILE A 1 491 ? -9.242 13.484 37.364 1.00 78.69 491 ILE A C 1
ATOM 3818 O O . ILE A 1 491 ? -10.063 12.645 37.004 1.00 78.69 491 ILE A O 1
ATOM 3822 N N . SER A 1 492 ? -8.887 14.519 36.605 1.00 72.88 492 SER A N 1
ATOM 3823 C CA . SER A 1 492 ? -9.283 14.664 35.203 1.00 72.88 492 SER A CA 1
ATOM 3824 C C . SER A 1 492 ? -8.068 14.437 34.306 1.00 72.88 492 SER A C 1
ATOM 3826 O O . SER A 1 492 ? -7.021 15.033 34.575 1.00 72.88 492 SER A O 1
ATOM 3828 N N . PRO A 1 493 ? -8.180 13.630 33.238 1.00 74.94 493 PRO A N 1
ATOM 3829 C CA . PRO A 1 493 ? -7.205 13.652 32.156 1.00 74.94 493 PRO A CA 1
ATOM 3830 C C . PRO A 1 493 ? -7.073 15.066 31.578 1.00 74.94 493 PRO A C 1
ATOM 3832 O O . PRO A 1 493 ? -8.066 15.802 31.517 1.00 74.94 493 PRO A O 1
ATOM 3835 N N . SER A 1 494 ? -5.862 15.430 31.157 1.00 79.69 494 SER A N 1
ATOM 3836 C CA . SER A 1 494 ? -5.567 16.697 30.477 1.00 79.69 494 SER A CA 1
ATOM 3837 C C . SER A 1 494 ? -6.275 16.816 29.122 1.00 79.69 494 SER A C 1
ATOM 3839 O O . SER A 1 494 ? -6.700 17.906 28.741 1.00 79.69 494 SER A O 1
ATOM 3841 N N . ASP A 1 495 ? -6.455 15.690 28.426 1.00 84.94 495 ASP A N 1
ATOM 3842 C CA . ASP A 1 495 ? -7.144 15.595 27.143 1.00 84.94 495 ASP A CA 1
ATOM 3843 C C . ASP A 1 495 ? -7.797 14.211 26.919 1.00 84.94 495 ASP A C 1
ATOM 3845 O O . ASP A 1 495 ? -7.693 13.286 27.736 1.00 84.94 495 ASP A O 1
ATOM 3849 N N . SER A 1 496 ? -8.501 14.066 25.791 1.00 84.50 496 SER A N 1
ATOM 3850 C CA . SER A 1 496 ? -9.171 12.817 25.416 1.00 84.50 496 SER A CA 1
ATOM 3851 C C . SER A 1 496 ? -8.198 11.664 25.147 1.00 84.50 496 SER A C 1
ATOM 3853 O O . SER A 1 496 ? -8.550 10.513 25.399 1.00 84.50 496 SER A O 1
ATOM 3855 N N . ARG A 1 497 ? -6.973 11.940 24.683 1.00 87.75 497 ARG A N 1
ATOM 3856 C CA . ARG A 1 497 ? -5.958 10.918 24.386 1.00 87.75 497 ARG A CA 1
ATOM 3857 C C . ARG A 1 497 ? -5.393 10.338 25.679 1.00 87.75 497 ARG A C 1
ATOM 3859 O O . ARG A 1 497 ? -5.405 9.129 25.870 1.00 87.75 497 ARG A O 1
ATOM 38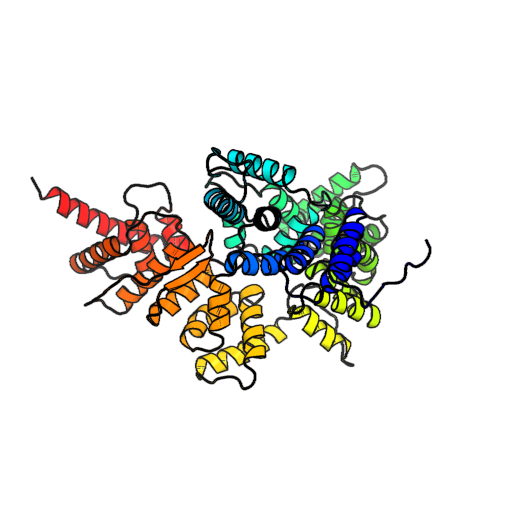66 N N . THR A 1 498 ? -5.016 11.177 26.629 1.00 84.94 498 THR A N 1
ATOM 3867 C CA . THR A 1 498 ? -4.572 10.759 27.960 1.00 84.94 498 THR A CA 1
ATOM 3868 C C . THR A 1 498 ? -5.649 9.938 28.659 1.00 84.94 498 THR A C 1
ATOM 3870 O O . THR A 1 498 ? -5.368 8.858 29.180 1.00 84.94 498 THR A O 1
ATOM 3873 N N . GLY A 1 499 ? -6.908 10.386 28.601 1.00 85.31 499 GLY A N 1
ATOM 3874 C CA . GLY A 1 499 ? -8.031 9.613 29.129 1.00 85.31 499 GLY A CA 1
ATOM 3875 C C . GLY A 1 499 ? -8.179 8.251 28.444 1.00 85.31 499 GLY A C 1
ATOM 3876 O O . GLY A 1 499 ? -8.336 7.238 29.123 1.00 85.31 499 GLY A O 1
ATOM 3877 N N . ALA A 1 500 ? -8.067 8.204 27.115 1.00 87.69 500 ALA A N 1
ATOM 3878 C CA . ALA A 1 500 ? -8.163 6.967 26.348 1.00 87.69 500 ALA A CA 1
ATOM 3879 C C . ALA A 1 500 ? -7.038 5.971 26.665 1.00 87.69 500 ALA A C 1
ATOM 3881 O O . ALA A 1 500 ? -7.307 4.784 26.852 1.00 87.69 500 ALA A O 1
ATOM 3882 N N . ALA A 1 501 ? -5.796 6.448 26.781 1.00 85.56 501 ALA A N 1
ATOM 3883 C CA . ALA A 1 501 ? -4.644 5.625 27.142 1.00 85.56 501 ALA A CA 1
ATOM 3884 C C . ALA A 1 501 ? -4.819 4.991 28.530 1.00 85.56 501 ALA A C 1
ATOM 3886 O O . ALA A 1 501 ? -4.510 3.815 28.716 1.00 85.56 501 ALA A O 1
ATOM 3887 N N . VAL A 1 502 ? -5.371 5.743 29.489 1.00 83.62 502 VAL A N 1
ATOM 3888 C CA . VAL A 1 502 ? -5.684 5.234 30.832 1.00 83.62 502 VAL A CA 1
ATOM 3889 C C . VAL A 1 502 ? -6.750 4.139 30.782 1.00 83.62 502 VAL A C 1
ATOM 3891 O O . VAL A 1 502 ? -6.562 3.097 31.408 1.00 83.62 502 VAL A O 1
ATOM 3894 N N . ILE A 1 503 ? -7.843 4.346 30.035 1.00 84.44 503 ILE A N 1
ATOM 3895 C CA . ILE A 1 503 ? -8.917 3.347 29.883 1.00 84.44 503 ILE A CA 1
ATOM 3896 C C . ILE A 1 503 ? -8.341 2.052 29.306 1.00 84.44 503 ILE A C 1
ATOM 3898 O O . ILE A 1 503 ? -8.498 0.994 29.908 1.00 84.44 503 ILE A O 1
ATOM 3902 N N . LEU A 1 504 ? -7.614 2.138 28.188 1.00 81.62 504 LEU A N 1
ATOM 3903 C CA . LEU A 1 504 ? -7.012 0.974 27.531 1.00 81.62 504 LEU A CA 1
ATOM 3904 C C . LEU A 1 504 ? -6.032 0.232 28.446 1.00 81.62 504 LEU A C 1
ATOM 3906 O O . LEU A 1 504 ? -6.104 -0.991 28.552 1.00 81.62 504 LEU A O 1
ATOM 3910 N N . ALA A 1 505 ? -5.179 0.959 29.171 1.00 79.06 505 ALA A N 1
ATOM 3911 C CA . ALA A 1 505 ? -4.223 0.367 30.104 1.00 79.06 505 ALA A CA 1
ATOM 3912 C C . ALA A 1 505 ? -4.894 -0.328 31.307 1.00 79.06 505 ALA A C 1
ATOM 3914 O O . ALA A 1 505 ? -4.299 -1.215 31.925 1.00 79.06 505 ALA A O 1
ATOM 3915 N N . LEU A 1 506 ? -6.114 0.079 31.672 1.00 77.00 506 LEU A N 1
ATOM 3916 C CA . LEU A 1 506 ? -6.902 -0.523 32.751 1.00 77.00 506 LEU A CA 1
ATOM 3917 C C . LEU A 1 506 ? -7.809 -1.662 32.271 1.00 77.00 506 LEU A C 1
ATOM 3919 O O . LEU A 1 506 ? -8.186 -2.504 33.086 1.00 77.00 506 LEU A O 1
ATOM 3923 N N . CYS A 1 507 ? -8.113 -1.733 30.971 1.00 74.81 507 CYS A N 1
ATOM 3924 C CA . CYS A 1 507 ? -8.961 -2.773 30.391 1.00 74.81 507 CYS A CA 1
ATOM 3925 C C . CYS A 1 507 ? -8.380 -4.186 30.496 1.00 74.81 507 CYS A C 1
ATOM 3927 O O . CYS A 1 507 ? -9.125 -5.157 30.388 1.00 74.81 507 CYS A O 1
ATOM 3929 N N . ASN A 1 508 ? -7.072 -4.316 30.721 1.00 66.69 508 ASN A N 1
ATOM 3930 C CA . ASN A 1 508 ? -6.377 -5.597 30.688 1.00 66.69 508 ASN A CA 1
ATOM 3931 C C . ASN A 1 508 ? -5.630 -5.857 32.006 1.00 66.69 508 ASN A C 1
ATOM 3933 O O . ASN A 1 508 ? -4.420 -5.671 32.115 1.00 66.69 508 ASN A O 1
ATOM 3937 N N . ALA A 1 509 ? -6.369 -6.254 33.047 1.00 45.56 509 ALA A N 1
ATOM 3938 C CA . ALA A 1 509 ? -5.806 -6.463 34.383 1.00 45.56 509 ALA A CA 1
ATOM 3939 C C . ALA A 1 509 ? -4.942 -7.741 34.524 1.00 45.56 509 ALA A C 1
ATOM 3941 O O . ALA A 1 509 ? -4.180 -7.802 35.486 1.00 45.56 509 ALA A O 1
ATOM 3942 N N . ASP A 1 510 ? -4.996 -8.697 33.575 1.00 45.25 510 ASP A N 1
ATOM 3943 C CA . ASP A 1 510 ? -4.306 -10.005 33.673 1.00 45.25 510 ASP A CA 1
ATOM 3944 C C . ASP A 1 510 ? -3.489 -10.496 32.434 1.00 45.25 510 ASP A C 1
ATOM 3946 O O . ASP A 1 510 ? -2.830 -11.528 32.552 1.00 45.25 510 ASP A O 1
ATOM 3950 N N . LEU A 1 511 ? -3.466 -9.866 31.241 1.00 35.19 511 LEU A N 1
ATOM 3951 C CA . LEU A 1 511 ? -3.047 -10.580 30.004 1.00 35.19 511 LEU A CA 1
ATOM 3952 C C . LEU A 1 511 ? -2.158 -9.813 28.992 1.00 35.19 511 LEU A C 1
ATOM 3954 O O . LEU A 1 511 ? -2.438 -8.692 28.594 1.00 35.19 511 LEU A O 1
ATOM 3958 N N . LYS A 1 512 ? -1.122 -10.534 28.540 1.00 39.81 512 LYS A N 1
ATOM 3959 C CA . LYS A 1 512 ? -0.279 -10.557 27.315 1.00 39.81 512 LYS A CA 1
ATOM 3960 C C . LYS A 1 512 ? -0.494 -9.639 26.081 1.00 39.81 512 LYS A C 1
ATOM 3962 O O . LYS A 1 512 ? 0.272 -9.800 25.138 1.00 39.81 512 LYS A O 1
ATOM 3967 N N . CYS A 1 513 ? -1.408 -8.670 26.024 1.00 40.03 513 CYS A N 1
ATOM 3968 C CA . CYS A 1 513 ? -1.448 -7.702 24.913 1.00 40.03 513 CYS A CA 1
ATOM 3969 C C . CYS A 1 513 ? -1.655 -6.263 25.401 1.00 40.03 513 CYS A C 1
ATOM 3971 O O . CYS A 1 513 ? -2.640 -5.951 26.064 1.00 40.03 513 CYS A O 1
ATOM 3973 N N . ALA A 1 514 ? -0.708 -5.408 24.998 1.00 50.16 514 ALA A N 1
ATOM 3974 C CA . ALA A 1 514 ? -0.618 -3.966 25.225 1.00 50.16 514 ALA A CA 1
ATOM 3975 C C . ALA A 1 514 ? -0.570 -3.504 26.691 1.00 50.16 514 ALA A C 1
ATOM 3977 O O . ALA A 1 514 ? -1.555 -3.060 27.266 1.00 50.16 514 ALA A O 1
ATOM 3978 N N . GLY A 1 515 ? 0.635 -3.528 27.275 1.00 58.38 515 GLY A N 1
ATOM 3979 C CA . GLY A 1 515 ? 0.942 -2.777 28.495 1.00 58.38 515 GLY A CA 1
ATOM 3980 C C . GLY A 1 515 ? 0.770 -1.256 28.329 1.00 58.38 515 GLY A C 1
ATOM 3981 O O . GLY A 1 515 ? 0.363 -0.766 27.270 1.00 58.38 515 GLY A O 1
ATOM 3982 N N . MET A 1 516 ? 1.106 -0.505 29.383 1.00 63.62 516 MET A N 1
ATOM 3983 C CA . MET A 1 516 ? 1.023 0.964 29.418 1.00 63.62 516 MET A CA 1
ATOM 3984 C C . MET A 1 516 ? 1.662 1.605 28.178 1.00 63.62 516 MET A C 1
ATOM 3986 O O . MET A 1 516 ? 1.024 2.406 27.500 1.00 63.62 516 MET A O 1
ATOM 3990 N N . ASP A 1 517 ? 2.872 1.168 27.840 1.00 60.00 517 ASP A N 1
ATOM 3991 C CA . ASP A 1 517 ? 3.692 1.713 26.759 1.00 60.00 517 ASP A CA 1
ATOM 3992 C C . ASP A 1 517 ? 2.980 1.603 25.401 1.00 60.00 517 ASP A C 1
ATOM 3994 O O . ASP A 1 517 ? 2.933 2.562 24.634 1.00 60.00 517 ASP A O 1
ATOM 3998 N N . ARG A 1 518 ? 2.324 0.465 25.126 1.00 68.19 518 ARG A N 1
ATOM 3999 C CA . ARG A 1 518 ? 1.536 0.275 23.896 1.00 68.19 518 ARG A CA 1
ATOM 4000 C C . ARG A 1 518 ? 0.237 1.072 23.914 1.00 68.19 518 ARG A C 1
ATOM 4002 O O . ARG A 1 518 ? -0.142 1.613 22.885 1.00 68.19 518 ARG A O 1
ATOM 4009 N N . SER A 1 519 ? -0.430 1.178 25.064 1.00 69.44 519 SER A N 1
ATOM 4010 C CA . SER A 1 519 ? -1.659 1.977 25.193 1.00 69.44 519 SER A CA 1
ATOM 4011 C C . SER A 1 519 ? -1.395 3.457 24.910 1.00 69.44 519 SER A C 1
ATOM 4013 O O . SER A 1 519 ? -2.172 4.111 24.221 1.00 69.44 519 SER A O 1
ATOM 4015 N N . VAL A 1 520 ? -0.270 3.976 25.401 1.00 70.38 520 VAL A N 1
ATOM 4016 C CA . VAL A 1 520 ? 0.178 5.353 25.168 1.00 70.38 520 VAL A CA 1
ATOM 4017 C C . VAL A 1 520 ? 0.600 5.547 23.713 1.00 70.38 520 VAL A C 1
ATOM 4019 O O . VAL A 1 520 ? 0.164 6.515 23.088 1.00 70.38 520 VAL A O 1
ATOM 4022 N N . LEU A 1 521 ? 1.378 4.610 23.159 1.00 72.25 521 LEU A N 1
ATOM 4023 C CA . LEU A 1 521 ? 1.821 4.633 21.764 1.00 72.25 521 LEU A CA 1
ATOM 4024 C C . LEU A 1 521 ? 0.634 4.627 20.789 1.00 72.25 521 LEU A C 1
ATOM 4026 O O . LEU A 1 521 ? 0.531 5.506 19.939 1.00 72.25 521 LEU A O 1
ATOM 4030 N N . TYR A 1 522 ? -0.304 3.690 20.948 1.00 75.19 522 TYR A N 1
ATOM 4031 C CA . TYR A 1 522 ? -1.463 3.544 20.058 1.00 75.19 522 TYR A CA 1
ATOM 4032 C C . TYR A 1 522 ? -2.456 4.691 20.146 1.00 75.19 522 TYR A C 1
ATOM 4034 O O . TYR A 1 522 ? -3.280 4.852 19.251 1.00 75.19 522 TYR A O 1
ATOM 4042 N N . VAL A 1 523 ? -2.414 5.481 21.212 1.00 77.94 523 VAL A N 1
ATOM 4043 C CA . VAL A 1 523 ? -3.300 6.630 21.390 1.00 77.94 523 VAL A CA 1
ATOM 4044 C C . VAL A 1 523 ? -2.601 7.947 21.039 1.00 77.94 523 VAL A C 1
ATOM 4046 O O . VAL A 1 523 ? -3.278 8.908 20.662 1.00 77.94 523 VAL A O 1
ATOM 4049 N N . GLY A 1 524 ? -1.265 7.976 21.087 1.00 77.12 524 GLY A N 1
ATOM 4050 C CA . GLY A 1 524 ? -0.443 9.170 20.902 1.00 77.12 524 GLY A CA 1
ATOM 4051 C C . GLY A 1 524 ? -0.520 10.115 22.104 1.00 77.12 524 GLY A C 1
ATOM 4052 O O . GLY A 1 524 ? -0.788 11.303 21.922 1.00 77.12 524 GLY A O 1
ATOM 4053 N N . SER A 1 525 ? -0.371 9.569 23.316 1.00 81.62 525 SER A N 1
ATOM 4054 C CA . SER A 1 525 ? -0.465 10.281 24.604 1.00 81.62 525 SER A CA 1
ATOM 4055 C C . SER A 1 525 ? 0.912 10.492 25.255 1.00 81.62 525 SER A C 1
ATOM 4057 O O . SER A 1 525 ? 1.892 9.874 24.848 1.00 81.62 525 SER A O 1
ATOM 4059 N N . ASP A 1 526 ? 0.990 11.317 26.307 1.00 81.12 526 ASP A N 1
ATOM 4060 C CA . ASP A 1 526 ? 2.145 11.341 27.217 1.00 81.12 526 ASP A CA 1
ATOM 4061 C C . ASP A 1 526 ? 2.127 10.125 28.160 1.00 81.12 526 ASP A C 1
ATOM 4063 O O . ASP A 1 526 ? 1.144 9.876 28.866 1.00 81.12 526 ASP A O 1
ATOM 4067 N N . GLU A 1 527 ? 3.225 9.367 28.185 1.00 82.31 527 GLU A N 1
ATOM 4068 C CA . GLU A 1 527 ? 3.361 8.154 28.999 1.00 82.31 527 GLU A CA 1
ATOM 4069 C C . GLU A 1 527 ? 3.363 8.475 30.492 1.00 82.31 527 GLU A C 1
ATOM 4071 O O . GLU A 1 527 ? 2.750 7.775 31.305 1.00 82.31 527 GLU A O 1
ATOM 4076 N N . LYS A 1 528 ? 4.030 9.572 30.858 1.00 83.88 528 LYS A N 1
ATOM 4077 C CA . LYS A 1 528 ? 4.248 9.947 32.252 1.00 83.88 528 LYS A CA 1
ATOM 4078 C C . LYS A 1 528 ? 2.940 10.338 32.927 1.00 83.88 528 LYS A C 1
ATOM 4080 O O . LYS A 1 528 ? 2.669 9.893 34.048 1.00 83.88 528 LYS A O 1
ATOM 4085 N N . GLU A 1 529 ? 2.132 11.166 32.271 1.00 83.38 529 GLU A N 1
ATOM 4086 C CA . GLU A 1 529 ? 0.827 11.554 32.792 1.00 83.38 529 GLU A CA 1
ATOM 4087 C C . GLU A 1 529 ? -0.122 10.355 32.886 1.00 83.38 529 GLU A C 1
ATOM 4089 O O . GLU A 1 529 ? -0.674 10.092 33.961 1.00 83.38 529 GLU A O 1
ATOM 4094 N N . ALA A 1 530 ? -0.269 9.594 31.800 1.00 82.94 530 ALA A N 1
ATOM 4095 C CA . ALA A 1 530 ? -1.179 8.460 31.766 1.00 82.94 530 ALA A CA 1
ATOM 4096 C C . ALA A 1 530 ? -0.774 7.390 32.805 1.00 82.94 530 ALA A C 1
ATOM 4098 O O . ALA A 1 530 ? -1.624 6.885 33.544 1.00 82.94 530 ALA A O 1
ATOM 4099 N N . GLY A 1 531 ? 0.526 7.103 32.951 1.00 82.25 531 GLY A N 1
ATOM 4100 C CA . GLY A 1 531 ? 1.044 6.127 33.914 1.00 82.25 531 GLY A CA 1
ATOM 4101 C C . GLY A 1 531 ? 0.793 6.534 35.367 1.00 82.25 531 GLY A C 1
ATOM 4102 O O . GLY A 1 531 ? 0.408 5.701 36.196 1.00 82.25 531 GLY A O 1
ATOM 4103 N N . ARG A 1 532 ? 0.919 7.833 35.680 1.00 86.12 532 ARG A N 1
ATOM 4104 C CA . ARG A 1 532 ? 0.554 8.382 36.996 1.00 86.12 532 ARG A CA 1
ATOM 4105 C C . ARG A 1 532 ? -0.923 8.134 37.305 1.00 86.12 532 ARG A C 1
ATOM 4107 O O . ARG A 1 532 ? -1.239 7.675 38.403 1.00 86.12 532 ARG A O 1
ATOM 4114 N N . ILE A 1 533 ? -1.817 8.427 36.358 1.00 83.75 533 ILE A N 1
ATOM 4115 C CA . ILE A 1 533 ? -3.267 8.270 36.543 1.00 83.75 533 ILE A CA 1
ATOM 4116 C C . ILE A 1 533 ? -3.628 6.790 36.728 1.00 83.75 533 ILE A C 1
ATOM 4118 O O . ILE A 1 533 ? -4.321 6.454 37.689 1.00 83.75 533 ILE A O 1
ATOM 4122 N N . VAL A 1 534 ? -3.106 5.894 35.882 1.00 83.31 534 VAL A N 1
ATOM 4123 C CA . VAL A 1 534 ? -3.306 4.438 36.015 1.00 83.31 534 VAL A CA 1
ATOM 4124 C C . VAL A 1 534 ? -2.867 3.948 37.397 1.00 83.31 534 VAL A C 1
ATOM 4126 O O . VAL A 1 534 ? -3.582 3.174 38.037 1.00 83.31 534 VAL A O 1
ATOM 4129 N N . GLY A 1 535 ? -1.720 4.423 37.893 1.00 82.00 535 GLY A N 1
ATOM 4130 C CA . GLY A 1 535 ? -1.223 4.091 39.227 1.00 82.00 535 GLY A CA 1
ATOM 4131 C C . GLY A 1 535 ? -2.184 4.493 40.352 1.00 82.00 535 GLY A C 1
ATOM 4132 O O . GLY A 1 535 ? -2.435 3.698 41.260 1.00 82.00 535 GLY A O 1
ATOM 4133 N N . GLU A 1 536 ? -2.754 5.697 40.295 1.00 83.81 536 GLU A N 1
ATOM 4134 C CA . GLU A 1 536 ? -3.724 6.176 41.291 1.00 83.81 536 GLU A CA 1
ATOM 4135 C C . GLU A 1 536 ? -5.056 5.414 41.226 1.00 83.81 536 GLU A C 1
ATOM 4137 O O . GLU A 1 536 ? -5.587 5.001 42.262 1.00 83.81 536 GLU A O 1
ATOM 4142 N N . VAL A 1 537 ? -5.553 5.125 40.021 1.00 82.69 537 VAL A N 1
ATOM 4143 C CA . VAL A 1 537 ? -6.781 4.341 39.826 1.00 82.69 537 VAL A CA 1
ATOM 4144 C C . VAL A 1 537 ? -6.613 2.904 40.341 1.00 82.69 537 VAL A C 1
ATOM 4146 O O . VAL A 1 537 ? -7.465 2.407 41.082 1.00 82.69 537 VAL A O 1
ATOM 4149 N N . LYS A 1 538 ? -5.478 2.247 40.062 1.00 82.25 538 LYS A N 1
ATOM 4150 C CA . LYS A 1 538 ? -5.174 0.910 40.608 1.00 82.25 538 LYS A CA 1
ATOM 4151 C C . LYS A 1 538 ? -5.119 0.913 42.140 1.00 82.25 538 LYS A C 1
ATOM 4153 O O . LYS A 1 538 ? -5.681 0.017 42.773 1.00 82.25 538 LYS A O 1
ATOM 4158 N N . LYS A 1 539 ? -4.506 1.932 42.760 1.00 83.38 539 LYS A N 1
ATOM 4159 C CA . LYS A 1 539 ? -4.491 2.089 44.231 1.00 83.38 539 LYS A CA 1
ATOM 4160 C C . LYS A 1 539 ? -5.900 2.257 44.800 1.00 83.38 539 LYS A C 1
ATOM 4162 O O . LYS A 1 539 ? -6.198 1.686 45.850 1.00 83.38 539 LYS A O 1
ATOM 4167 N N . TYR A 1 540 ? -6.759 3.025 44.132 1.00 82.62 540 TYR A N 1
ATOM 4168 C CA . TYR A 1 540 ? -8.152 3.212 44.537 1.00 82.62 540 TYR A CA 1
ATOM 4169 C C . TYR A 1 540 ? -8.921 1.887 44.557 1.00 82.62 540 TYR A C 1
ATOM 4171 O O . TYR A 1 540 ? -9.527 1.543 45.577 1.00 82.62 540 TYR A O 1
ATOM 4179 N N . PHE A 1 541 ? -8.825 1.093 43.488 1.00 81.31 541 PHE A N 1
ATOM 4180 C CA . PHE A 1 541 ? -9.489 -0.210 43.433 1.00 81.31 541 PHE A CA 1
ATOM 4181 C C . PHE A 1 541 ? -8.934 -1.208 44.451 1.00 81.31 541 PHE A C 1
ATOM 4183 O O . PHE A 1 541 ? -9.722 -1.887 45.108 1.00 81.31 541 PHE A O 1
ATOM 4190 N N . ALA A 1 542 ? -7.614 -1.238 44.667 1.00 79.69 542 ALA A N 1
ATOM 4191 C CA . ALA A 1 542 ? -6.990 -2.086 45.685 1.00 79.69 542 ALA A CA 1
ATOM 4192 C C . ALA A 1 542 ? -7.467 -1.753 47.115 1.00 79.69 542 ALA A C 1
ATOM 4194 O O . ALA A 1 542 ? -7.692 -2.647 47.931 1.00 79.69 542 ALA A O 1
ATOM 4195 N N . ARG A 1 543 ? -7.673 -0.466 47.429 1.00 81.69 543 ARG A N 1
ATOM 4196 C CA . ARG A 1 543 ? -8.230 -0.033 48.727 1.00 81.69 543 ARG A CA 1
ATOM 4197 C C . ARG A 1 543 ? -9.698 -0.429 48.882 1.00 81.69 543 ARG A C 1
ATOM 4199 O O . ARG A 1 543 ? -10.112 -0.832 49.966 1.00 81.69 543 ARG A O 1
ATOM 4206 N N . LYS A 1 544 ? -10.479 -0.341 47.802 1.00 76.25 544 LYS A N 1
ATOM 4207 C CA . LYS A 1 544 ? -11.906 -0.693 47.785 1.00 76.25 544 LYS A CA 1
ATOM 4208 C C . LYS A 1 544 ? -12.134 -2.204 47.930 1.00 76.25 544 LYS A C 1
ATOM 4210 O O . LYS A 1 544 ? -13.093 -2.608 48.584 1.00 76.25 544 LYS A O 1
ATOM 4215 N N . SER A 1 545 ? -11.254 -3.036 47.369 1.00 68.06 545 SER A N 1
ATOM 4216 C CA . SER A 1 545 ? -11.315 -4.500 47.494 1.00 68.06 545 SER A CA 1
ATOM 4217 C C . SER A 1 545 ? -10.753 -5.020 48.825 1.00 68.06 545 SER A C 1
ATOM 4219 O O . SER A 1 545 ? -11.300 -5.972 49.376 1.00 68.06 545 SER A O 1
ATOM 4221 N N . GLY A 1 546 ? -9.738 -4.363 49.399 1.00 55.53 546 GLY A N 1
ATOM 4222 C CA . GLY A 1 546 ? -9.158 -4.713 50.706 1.00 55.53 546 GLY A CA 1
ATOM 4223 C C . GLY A 1 546 ? -10.014 -4.364 51.936 1.00 55.53 546 GLY A C 1
ATOM 4224 O O . GLY A 1 546 ? -9.699 -4.809 53.037 1.00 55.53 546 GLY A O 1
ATOM 4225 N N . GLY A 1 547 ? -11.094 -3.591 51.765 1.00 47.31 547 GLY A N 1
ATOM 4226 C CA . GLY A 1 547 ? -12.032 -3.197 52.828 1.00 47.31 547 GLY A CA 1
ATOM 4227 C C . GLY A 1 547 ? -13.172 -4.188 53.102 1.00 47.31 547 GLY A C 1
ATOM 4228 O O . GLY A 1 547 ? -14.002 -3.926 53.968 1.00 47.31 547 GLY A O 1
ATOM 4229 N N . LYS A 1 548 ? -13.234 -5.316 52.381 1.00 42.91 548 LYS A N 1
ATOM 4230 C CA . LYS A 1 548 ? -14.115 -6.447 52.706 1.00 42.91 548 LYS A CA 1
ATOM 4231 C C . LYS A 1 548 ? -13.309 -7.510 53.457 1.00 42.91 548 LYS A C 1
ATOM 4233 O O . LYS A 1 548 ? -12.771 -8.427 52.841 1.00 42.91 548 LYS A O 1
ATOM 4238 N N . LYS A 1 549 ? -13.213 -7.374 54.777 1.00 38.91 549 LYS A N 1
ATOM 4239 C CA . LYS A 1 549 ? -12.892 -8.481 55.684 1.00 38.91 549 LYS A CA 1
ATOM 4240 C C . LYS A 1 549 ? -13.977 -8.598 56.732 1.00 38.91 549 LYS A C 1
ATOM 4242 O O . LYS A 1 549 ? -14.392 -7.532 57.236 1.00 38.91 549 LYS A O 1
#

Solvent-accessible surface area (backbone atoms only — not comparable to full-atom values): 29681 Å² total; per-residue (Å²): 129,81,86,79,77,88,83,75,96,69,58,49,76,55,26,46,54,49,13,59,50,28,28,69,71,65,40,36,68,58,9,37,53,31,22,68,68,36,80,61,94,42,71,68,41,44,49,39,35,24,49,34,26,44,50,24,43,28,39,69,61,16,46,67,50,45,53,58,44,51,72,72,65,56,62,55,36,69,59,48,46,48,51,33,50,39,26,47,48,66,36,27,44,40,45,20,41,40,49,51,45,52,30,52,77,70,55,26,40,71,89,51,68,92,58,78,72,57,74,44,63,70,51,37,55,50,53,50,51,52,44,46,68,78,54,73,79,64,50,69,98,64,65,49,45,35,31,52,49,50,48,70,60,42,76,82,76,66,46,61,45,59,62,56,22,19,30,63,48,102,84,41,64,76,38,50,67,55,51,51,57,34,69,67,54,56,42,37,92,78,42,55,48,78,57,14,54,54,46,38,56,51,32,54,55,55,48,74,70,44,82,94,61,75,54,63,58,49,46,22,52,32,21,24,20,29,44,35,58,66,41,53,74,59,13,49,53,42,41,53,58,55,60,72,50,77,83,60,92,45,64,64,42,43,51,28,41,41,41,24,27,51,65,70,70,36,33,72,65,27,43,68,60,43,54,53,46,42,58,72,39,63,25,57,60,51,24,46,42,45,19,30,28,26,51,60,73,62,41,51,66,62,17,47,50,32,31,52,54,28,40,68,72,39,74,80,44,63,50,44,57,51,51,53,56,47,67,73,45,92,83,69,73,81,59,72,90,53,88,56,69,58,69,73,57,50,52,53,54,47,53,55,52,52,50,32,41,76,68,59,50,81,64,98,52,56,65,63,50,33,52,49,52,50,44,31,68,76,67,40,59,66,72,58,27,50,50,45,29,58,49,25,58,70,41,61,53,53,40,67,50,56,51,50,45,24,52,31,72,85,47,48,48,72,51,40,23,42,32,46,22,35,34,40,74,71,69,47,60,71,42,61,33,27,55,64,47,82,47,69,48,60,63,78,84,80,89,76,97,70,53,71,58,55,52,46,6,51,39,42,29,51,22,38,38,72,44,74,53,91,78,93,61,63,57,69,62,39,43,58,52,48,54,54,42,28,64,76,67,74,51,76,61,95,46,32,37,33,35,11,21,31,46,50,38,59,43,50,86,86,58,100,67,60,57,59,70,47,24,18,61,74,51,71,36,59,57,70,64,26,51,53,51,44,52,52,48,52,52,52,53,54,55,65,60,68,70,73,123

InterPro domains:
  IPR011990 Tetratricopeptide-like helical domain superfamily [G3DSA:1.25.40.10] (9-338)
  IPR011990 Tetratricopeptide-like helical domain superfamily [SSF48452] (215-328)

Foldseek 3Di:
DPDDDDDADDALVVLLVQLQVCLLVLQLLRSQVSLLRHDDPDPSSLLSNLQSCVLQLVLQLSLVSLVVCVVVVDLALSSLLSNLSSCVLLLQQLLSLQSVVVNVVSVNDVVCVPPDRDLDPVSSVVSNVSSCVVHPGSRDPASLSSLVSCLQQCVPPDQPQNQVSQDSDPPDRVCVVSVVLNVLLDALVPDAQVRLVVLLVVLVVQQVPDPDDRDLSSLLSNLSSCVNNVVLVVSVVSLVSSLPDDADPHVSSLSSNLNSCLSNVNLVSNLVSLVVCCSRRVYLLSLLLNLLSCVQVVNLVSSLVSLVSSCSSPVLQPSSVVSNVLSVDPDHDHDRSDSADPPVVLVVLLVVLVVCLVVLHEDPDLVSNLSSLLCCQQPNDPVSNLVCLQRVCVSVRNVVSLLVLQARASGRLLSNLSNQLNCVVVVDAQRWGDASHTDGQGDDPDDPDDDPQLVSLLSSLSSLCVRPPDDDFPLVVLSVLLVVLCVVVVHDDPGSLLSSLLSNQSRPPDDDDDHSVRSCVSSVHDSVSSVVSNVSSVVVVVVVVVPPD

Secondary structure (DSSP, 8-state):
---PPPP-S--HHHHHHHHHHHHHTT-HHHHHHHHHT--S--HHHHHHHHHHHHHTT-HHHHHHHHHHHHHTT---HHHHHHHHHHHHHTT-HHHHHHHHHHHHHTT--GGGTTPPP--SHHHHHHHHHHHHHHS-----S-SHHHHHHHHHHHTTS--HHHHHHTBSSTT-BTTHHHHHHHHTS--GGG--HHHHHHHHHHHHHHHHHS-SS--HHHHHHHHHHHHHHT-HHHHHHHHHHHHTSPPPSSHHHHHHHHHHHHHTT-HHHHHHHHHHHHHH---HHHHHHHHHHHHHHT-HHHHHHHHHHHHHH-TT-HHHHHHHHHHT-SS-PPPPS-SS--HHHHHHHHHHHHHHHHHTPPPS-HHHHHHHHHHHHHHS-HHHHHHHHHHHHHH-TTHHHHHHHHH-TTS-HHHHHHHHHHHHHTT--SEEEESSSEEEE-PPS---S--HHHHHHHHHHHHHHHHH--S---HHHHHHHHHHHHHHHT---SSHHHHHHHHHHHS-SS-SS--HHHHHHHHT--HHHHHHHHHHHHHHHHHHHHT--

Mean predicted aligned error: 7.83 Å

pLDDT: mean 85.29, std 10.8, range [35.19, 98.06]

Organism: NCBI:txid2838741

Nearest PDB structures (foldseek):
  4eqf-assembly1_A  TM=4.101E-01  e=8.896E-03  Mus musculus
  2c0l-assembly1_A  TM=3.125E-01  e=2.368E-02  Homo sapiens
  1w3b-assembly1_B  TM=2.566E-01  e=1.664E-02  Homo sapiens
  5l9t-assembly1_Y  TM=2.141E-01  e=1.677E-01  Homo sapiens
  8tau-assembly1_Y  TM=1.998E-01  e=2.683E-01  Homo sapiens

Radius of gyration: 26.04 Å; Cα contacts (8 Å, |Δi|>4): 744; chains: 1; bounding box: 65×56×92 Å